Protein AF-A0A522YQS3-F1 (afdb_monomer_lite)

Structure (mmCIF, N/CA/C/O backbone):
data_AF-A0A522YQS3-F1
#
_entry.id   AF-A0A522YQS3-F1
#
loop_
_atom_site.group_PDB
_atom_site.id
_atom_site.type_symbol
_atom_site.label_atom_id
_atom_site.label_alt_id
_atom_site.label_comp_id
_atom_site.label_asym_id
_atom_site.label_entity_id
_atom_site.label_seq_id
_atom_site.pdbx_PDB_ins_code
_atom_site.Cartn_x
_atom_site.Cartn_y
_atom_site.Cartn_z
_atom_site.occupancy
_atom_site.B_iso_or_equiv
_atom_site.auth_seq_id
_atom_site.auth_comp_id
_atom_site.auth_asym_id
_atom_site.auth_atom_id
_atom_site.pdbx_PDB_model_num
ATOM 1 N N . MET A 1 1 ? -42.703 -67.220 65.732 1.00 39.28 1 MET A N 1
ATOM 2 C CA . MET A 1 1 ? -42.801 -65.924 66.437 1.00 39.28 1 MET A CA 1
ATOM 3 C C . MET A 1 1 ? -43.878 -65.082 65.761 1.00 39.28 1 MET A C 1
ATOM 5 O O . MET A 1 1 ? -43.764 -64.852 64.572 1.00 39.28 1 MET A O 1
ATOM 9 N N . ARG A 1 2 ? -44.918 -64.726 66.533 1.00 36.19 2 ARG A N 1
ATOM 10 C CA . ARG A 1 2 ? -45.997 -63.731 66.314 1.00 36.19 2 ARG A CA 1
ATOM 11 C C . ARG A 1 2 ? -46.714 -63.669 64.946 1.00 36.19 2 ARG A C 1
ATOM 13 O O . ARG A 1 2 ? -46.221 -63.102 63.984 1.00 36.19 2 ARG A O 1
ATOM 20 N N . ALA A 1 3 ? -47.958 -64.149 64.954 1.00 28.36 3 ALA A N 1
ATOM 21 C CA . ALA A 1 3 ? -49.085 -63.612 64.175 1.00 28.36 3 ALA A CA 1
ATOM 22 C C . ALA A 1 3 ? -49.674 -62.358 64.901 1.00 28.36 3 ALA A C 1
ATOM 24 O O . ALA A 1 3 ? -49.121 -62.019 65.955 1.00 28.36 3 ALA A O 1
ATOM 25 N N . PRO A 1 4 ? -50.820 -61.734 64.513 1.00 54.00 4 PRO A N 1
ATOM 26 C CA . PRO A 1 4 ? -51.639 -61.827 63.281 1.00 54.00 4 PRO A CA 1
ATOM 27 C C . PRO A 1 4 ? -52.253 -60.472 62.773 1.00 54.00 4 PRO A C 1
ATOM 29 O O . PRO A 1 4 ? -52.186 -59.463 63.461 1.00 54.00 4 PRO A O 1
ATOM 32 N N . ALA A 1 5 ? -52.974 -60.536 61.632 1.00 32.69 5 ALA A N 1
ATOM 33 C CA . ALA A 1 5 ? -54.235 -59.823 61.279 1.00 32.69 5 ALA A CA 1
ATOM 34 C C . ALA A 1 5 ? -54.241 -58.263 61.156 1.00 32.69 5 ALA A C 1
ATOM 36 O O . ALA A 1 5 ? -53.374 -57.591 61.680 1.00 32.69 5 ALA A O 1
ATOM 37 N N . PHE A 1 6 ? -55.136 -57.559 60.440 1.00 29.45 6 PHE A N 1
ATOM 38 C CA . PHE A 1 6 ? -56.572 -57.736 60.184 1.00 29.45 6 PHE A CA 1
ATOM 39 C C . PHE A 1 6 ? -57.027 -56.925 58.940 1.00 29.45 6 PHE A C 1
ATOM 41 O O . PHE A 1 6 ? -56.474 -55.876 58.619 1.00 29.45 6 PHE A O 1
ATOM 48 N N . LYS A 1 7 ? -58.087 -57.412 58.280 1.00 32.75 7 LYS A N 1
ATOM 49 C CA . LYS A 1 7 ? -58.914 -56.758 57.241 1.00 32.75 7 LYS A CA 1
ATOM 50 C C . LYS A 1 7 ? -59.502 -55.413 57.708 1.00 32.75 7 LYS A C 1
ATOM 52 O O . LYS A 1 7 ? -59.883 -55.334 58.868 1.00 32.75 7 LYS A O 1
ATOM 57 N N . CYS A 1 8 ? -59.817 -54.488 56.789 1.00 28.14 8 CYS A N 1
ATOM 58 C CA . CYS A 1 8 ? -61.199 -53.993 56.655 1.00 28.14 8 CYS A CA 1
ATOM 59 C C . CYS A 1 8 ? -61.466 -53.227 55.348 1.00 28.14 8 CYS A C 1
ATOM 61 O O . CYS A 1 8 ? -60.572 -52.772 54.648 1.00 28.14 8 CYS A O 1
ATOM 63 N N . GLN A 1 9 ? -62.750 -53.154 55.036 1.00 29.66 9 GLN A N 1
ATOM 64 C CA . GLN A 1 9 ? -63.406 -52.906 53.765 1.00 29.66 9 GLN A CA 1
ATOM 65 C C . GLN A 1 9 ? -64.277 -51.636 53.888 1.00 29.66 9 GLN A C 1
ATOM 67 O O . GLN A 1 9 ? -64.699 -51.301 54.990 1.00 29.66 9 GLN A O 1
ATOM 72 N N . LYS A 1 10 ? -64.687 -51.078 52.736 1.00 31.14 10 LYS A N 1
ATOM 73 C CA . LYS A 1 10 ? -65.946 -50.332 52.464 1.00 31.14 10 LYS A CA 1
ATOM 74 C C . LYS A 1 10 ? -66.033 -48.798 52.686 1.00 31.14 10 LYS A C 1
ATOM 76 O O . LYS A 1 10 ? -65.990 -48.299 53.798 1.00 31.14 10 LYS A O 1
ATOM 81 N N . ARG A 1 11 ? -66.479 -48.175 51.576 1.00 29.45 11 ARG A N 1
ATOM 82 C CA . ARG A 1 11 ? -67.611 -47.226 51.394 1.00 29.45 11 ARG A CA 1
ATOM 83 C C . ARG A 1 11 ? -67.401 -45.708 51.545 1.00 29.45 11 ARG A C 1
ATOM 85 O O . ARG A 1 11 ? -67.320 -45.175 52.637 1.00 29.45 11 ARG A O 1
ATOM 92 N N . SER A 1 12 ? -67.479 -45.054 50.377 1.00 34.44 12 SER A N 1
ATOM 93 C CA . SER A 1 12 ? -68.411 -43.974 49.982 1.00 34.44 12 SER A CA 1
ATOM 94 C C . SER A 1 12 ? -68.820 -42.910 51.009 1.00 34.44 12 SER A C 1
ATOM 96 O O . SER A 1 12 ? -69.522 -43.220 51.968 1.00 34.44 12 SER A O 1
ATOM 98 N N . GLY A 1 13 ? -68.591 -41.639 50.666 1.00 26.86 13 GLY A N 1
ATOM 99 C CA . GLY A 1 13 ? -69.297 -40.509 51.272 1.00 26.86 13 GLY A CA 1
ATOM 100 C C . GLY A 1 13 ? -68.738 -39.150 50.851 1.00 26.86 13 GLY A C 1
ATOM 101 O O . GLY A 1 13 ? -67.643 -38.783 51.246 1.00 26.86 13 GLY A O 1
ATOM 102 N N . PHE A 1 14 ? -69.514 -38.445 50.032 1.00 33.06 14 PHE A N 1
ATOM 103 C CA . PHE A 1 14 ? -69.456 -37.022 49.680 1.00 33.06 14 PHE A CA 1
ATOM 104 C C . PHE A 1 14 ? -68.866 -36.071 50.747 1.00 33.06 14 PHE A C 1
ATOM 106 O O . PHE A 1 14 ? -69.341 -36.057 51.878 1.00 33.06 14 PHE A O 1
ATOM 113 N N . ALA A 1 15 ? -67.978 -35.161 50.325 1.00 29.72 15 ALA A N 1
ATOM 114 C CA . ALA A 1 15 ? -67.936 -33.780 50.818 1.00 29.72 15 ALA A CA 1
ATOM 115 C C . ALA A 1 15 ? -67.245 -32.866 49.788 1.00 29.72 15 ALA A C 1
ATOM 117 O O . ALA A 1 15 ? -66.058 -32.974 49.491 1.00 29.72 15 ALA A O 1
ATOM 118 N N . THR A 1 16 ? -68.049 -31.986 49.208 1.00 36.31 16 THR A N 1
ATOM 119 C CA . THR A 1 16 ? -67.711 -30.857 48.340 1.00 36.31 16 THR A CA 1
ATOM 120 C C . THR A 1 16 ? -67.021 -29.727 49.107 1.00 36.31 16 THR A C 1
ATOM 122 O O . THR A 1 16 ? -67.477 -29.372 50.190 1.00 36.31 16 THR A O 1
ATOM 125 N N . GLY A 1 17 ? -66.050 -29.060 48.472 1.00 37.28 17 GLY A N 1
ATOM 126 C CA . GLY A 1 17 ? -65.736 -27.650 48.742 1.00 37.28 17 GLY A CA 1
ATOM 127 C C . GLY A 1 17 ? -64.278 -27.348 49.098 1.00 37.28 17 GLY A C 1
ATOM 128 O O . GLY A 1 17 ? -63.709 -27.968 49.981 1.00 37.28 17 GLY A O 1
ATOM 129 N N . ALA A 1 18 ? -63.726 -26.321 48.438 1.00 35.94 18 ALA A N 1
ATOM 130 C CA . ALA A 1 18 ? -62.474 -25.617 48.756 1.00 35.94 18 ALA A CA 1
ATOM 131 C C . ALA A 1 18 ? -61.134 -26.254 48.314 1.00 35.94 18 ALA A C 1
ATOM 133 O O . ALA A 1 18 ? -60.287 -26.570 49.138 1.00 35.94 18 ALA A O 1
ATOM 134 N N . ALA A 1 19 ? -60.871 -26.339 46.999 1.00 36.38 19 ALA A N 1
ATOM 135 C CA . ALA A 1 19 ? -59.495 -26.546 46.503 1.00 36.38 19 ALA A CA 1
ATOM 136 C C . ALA A 1 19 ? -59.208 -26.025 45.072 1.00 36.38 19 ALA A C 1
ATOM 138 O O . ALA A 1 19 ? -58.294 -26.515 44.413 1.00 36.38 19 ALA A O 1
ATOM 139 N N . SER A 1 20 ? -59.969 -25.059 44.539 1.00 41.09 20 SER A N 1
ATOM 140 C CA . SER A 1 20 ? -59.821 -24.625 43.129 1.00 41.09 20 SER A CA 1
ATOM 141 C C . SER A 1 20 ? -59.367 -23.174 42.915 1.00 41.09 20 SER A C 1
ATOM 143 O O . SER A 1 20 ? -59.093 -22.792 41.776 1.00 41.09 20 SER A O 1
ATOM 145 N N . SER A 1 21 ? -59.227 -22.361 43.969 1.00 42.53 21 SER A N 1
ATOM 146 C CA . SER A 1 21 ? -58.807 -20.953 43.850 1.00 42.53 21 SER A CA 1
ATOM 147 C C . SER A 1 21 ? -57.283 -20.757 43.870 1.00 42.53 21 SER A C 1
ATOM 149 O O . SER A 1 21 ? -56.768 -19.902 43.148 1.00 42.53 21 SER A O 1
ATOM 151 N N . GLY A 1 22 ? -56.537 -21.581 44.617 1.00 41.25 22 GLY A N 1
ATOM 152 C CA . GLY A 1 22 ? -55.076 -21.449 44.749 1.00 41.25 22 GLY A CA 1
ATOM 153 C C . GLY A 1 22 ? -54.288 -21.802 43.478 1.00 41.25 22 GLY A C 1
ATOM 154 O O . GLY A 1 22 ? -53.276 -21.176 43.169 1.00 41.25 22 GLY A O 1
ATOM 155 N N . THR A 1 23 ? -54.777 -22.754 42.681 1.00 51.34 23 THR A N 1
ATOM 156 C CA . THR A 1 23 ? -54.079 -23.256 41.483 1.00 51.34 23 THR A CA 1
ATOM 157 C C . THR A 1 23 ? -54.228 -22.353 40.256 1.00 51.34 23 THR A C 1
ATOM 159 O O . THR A 1 23 ? -53.314 -22.302 39.430 1.00 51.34 23 THR A O 1
ATOM 162 N N . ARG A 1 24 ? -55.321 -21.582 40.134 1.00 50.62 24 ARG A N 1
ATOM 163 C CA . ARG A 1 24 ? -55.466 -20.571 39.065 1.00 50.62 24 ARG A CA 1
ATOM 164 C C . ARG A 1 24 ? -54.638 -19.317 39.332 1.00 50.62 24 ARG A C 1
ATOM 166 O O . ARG A 1 24 ? -53.997 -18.827 38.407 1.00 50.62 24 ARG A O 1
ATOM 173 N N . ALA A 1 25 ? -54.599 -18.840 40.578 1.00 50.38 25 ALA A N 1
ATOM 174 C CA . ALA A 1 25 ? -53.791 -17.679 40.953 1.00 50.38 25 ALA A CA 1
ATOM 175 C C . ALA A 1 25 ? -52.285 -17.954 40.782 1.00 50.38 25 ALA A C 1
ATOM 177 O O . ALA A 1 25 ? -51.569 -17.128 40.217 1.00 50.38 25 ALA A O 1
ATOM 178 N N . ALA A 1 26 ? -51.821 -19.151 41.159 1.00 52.03 26 ALA A N 1
ATOM 179 C CA . ALA A 1 26 ? -50.429 -19.563 40.973 1.00 52.03 26 ALA A CA 1
ATOM 180 C C . ALA A 1 26 ? -50.031 -19.688 39.487 1.00 52.03 26 ALA A C 1
ATOM 182 O O . ALA A 1 26 ? -48.964 -19.213 39.097 1.00 52.03 26 ALA A O 1
ATOM 183 N N . ARG A 1 27 ? -50.903 -20.247 38.628 1.00 54.22 27 ARG A N 1
ATOM 184 C CA . ARG A 1 27 ? -50.654 -20.314 37.172 1.00 54.22 27 ARG A CA 1
ATOM 185 C C . ARG A 1 27 ? -50.670 -18.941 36.500 1.00 54.22 27 ARG A C 1
ATOM 187 O O . ARG A 1 27 ? -49.844 -18.693 35.626 1.00 54.22 27 ARG A O 1
ATOM 194 N N . ALA A 1 28 ? -51.563 -18.040 36.913 1.00 54.28 28 ALA A N 1
ATOM 195 C CA . ALA A 1 28 ? -51.598 -16.669 36.401 1.00 54.28 28 ALA A CA 1
ATOM 196 C C . ALA A 1 28 ? -50.348 -15.872 36.819 1.00 54.28 28 ALA A C 1
ATOM 198 O O . ALA A 1 28 ? -49.780 -15.148 36.003 1.00 54.28 28 ALA A O 1
ATOM 199 N N . ALA A 1 29 ? -49.862 -16.061 38.051 1.00 52.81 29 ALA A N 1
ATOM 200 C CA . ALA A 1 29 ? -48.632 -15.441 38.539 1.00 52.81 29 ALA A CA 1
ATOM 201 C C . ALA A 1 29 ? -47.376 -15.973 37.821 1.00 52.81 29 ALA A C 1
ATOM 203 O O . ALA A 1 29 ? -46.526 -15.176 37.429 1.00 52.81 29 ALA A O 1
ATOM 204 N N . GLN A 1 30 ? -47.281 -17.285 37.568 1.00 51.75 30 GLN A N 1
ATOM 205 C CA . GLN A 1 30 ? -46.187 -17.875 36.779 1.00 51.75 30 GLN A CA 1
ATOM 206 C C . GLN A 1 30 ? -46.218 -17.438 35.309 1.00 51.75 30 GLN A C 1
ATOM 208 O O . GLN A 1 30 ? -45.171 -17.123 34.749 1.00 51.75 30 GLN A O 1
ATOM 213 N N . SER A 1 31 ? -47.401 -17.339 34.695 1.00 54.12 31 SER A N 1
ATOM 214 C CA . SER A 1 31 ? -47.560 -16.808 33.334 1.00 54.12 31 SER A CA 1
ATOM 215 C C . SER A 1 31 ? -47.165 -15.326 33.250 1.00 54.12 31 SER A C 1
ATOM 217 O O . SER A 1 31 ? -46.435 -14.931 32.342 1.00 54.12 31 SER A O 1
ATOM 219 N N . ALA A 1 32 ? -47.559 -14.509 34.233 1.00 50.66 32 ALA A N 1
ATOM 220 C CA . ALA A 1 32 ? -47.204 -13.091 34.300 1.00 50.66 32 ALA A CA 1
ATOM 221 C C . ALA A 1 32 ? -45.726 -12.841 34.659 1.00 50.66 32 ALA A C 1
ATOM 223 O O . ALA A 1 32 ? -45.175 -11.804 34.283 1.00 50.66 32 ALA A O 1
ATOM 224 N N . ALA A 1 33 ? -45.082 -13.759 35.385 1.00 49.44 33 ALA A N 1
ATOM 225 C CA . ALA A 1 33 ? -43.646 -13.735 35.666 1.00 49.44 33 ALA A CA 1
ATOM 226 C C . ALA A 1 33 ? -42.828 -14.179 34.442 1.00 49.44 33 ALA A C 1
ATOM 228 O O . ALA A 1 33 ? -41.861 -13.509 34.087 1.00 49.44 33 ALA A O 1
ATOM 229 N N . GLY A 1 34 ? -43.271 -15.231 33.744 1.00 52.16 34 GLY A N 1
ATOM 230 C CA . GLY A 1 34 ? -42.696 -15.689 32.477 1.00 52.16 34 GLY A CA 1
ATOM 231 C C . GLY A 1 34 ? -42.761 -14.616 31.391 1.00 52.16 34 GLY A C 1
ATOM 232 O O . GLY A 1 34 ? -41.732 -14.301 30.806 1.00 52.16 34 GLY A O 1
ATOM 233 N N . ASN A 1 35 ? -43.920 -13.965 31.215 1.00 54.84 35 ASN A N 1
ATOM 234 C CA . ASN A 1 35 ? -44.087 -12.839 30.283 1.00 54.84 35 ASN A CA 1
ATOM 235 C C . ASN A 1 35 ? -43.281 -11.590 30.670 1.00 54.84 35 ASN A C 1
ATOM 237 O O . ASN A 1 35 ? -42.904 -10.809 29.798 1.00 54.84 35 ASN A O 1
ATOM 241 N N . ARG A 1 36 ? -43.012 -11.376 31.966 1.00 48.38 36 ARG A N 1
ATOM 242 C CA . ARG A 1 36 ? -42.128 -10.293 32.424 1.00 48.38 36 ARG A CA 1
ATOM 243 C C . ARG A 1 36 ? -40.663 -10.600 32.143 1.00 48.38 36 ARG A C 1
ATOM 245 O O . ARG A 1 36 ? -39.954 -9.700 31.714 1.00 48.38 36 ARG A O 1
ATOM 252 N N . LEU A 1 37 ? -40.225 -11.842 32.334 1.00 51.94 37 LEU A N 1
ATOM 253 C CA . LEU A 1 37 ? -38.870 -12.291 32.003 1.00 51.94 37 LEU A CA 1
ATOM 254 C C . LEU A 1 37 ? -38.616 -12.274 30.491 1.00 51.94 37 LEU A C 1
ATOM 256 O O . LEU A 1 37 ? -37.580 -11.772 30.068 1.00 51.94 37 LEU A O 1
ATOM 260 N N . THR A 1 38 ? -39.567 -12.718 29.663 1.00 59.34 38 THR A N 1
ATOM 261 C CA . THR A 1 38 ? -39.440 -12.613 28.200 1.00 59.34 38 THR A CA 1
ATOM 262 C C . THR A 1 38 ? -39.524 -11.178 27.708 1.00 59.34 38 THR A C 1
ATOM 264 O O . THR A 1 38 ? -38.722 -10.829 26.855 1.00 59.34 38 THR A O 1
ATOM 267 N N . ARG A 1 39 ? -40.394 -10.311 28.254 1.00 53.09 39 ARG A N 1
ATOM 268 C CA . ARG A 1 39 ? -40.380 -8.874 27.906 1.00 53.09 39 ARG A CA 1
ATOM 269 C C . ARG A 1 39 ? -39.089 -8.179 28.314 1.00 53.09 39 ARG A C 1
ATOM 271 O O . ARG A 1 39 ? -38.636 -7.328 27.566 1.00 53.09 39 ARG A O 1
ATOM 278 N N . ARG A 1 40 ? -38.511 -8.532 29.465 1.00 52.75 40 ARG A N 1
ATOM 279 C CA . ARG A 1 40 ? -37.251 -7.953 29.950 1.00 52.75 40 ARG A CA 1
ATOM 280 C C . ARG A 1 40 ? -36.053 -8.454 29.145 1.00 52.75 40 ARG A C 1
ATOM 282 O O . ARG A 1 40 ? -35.158 -7.684 28.839 1.00 52.75 40 ARG A O 1
ATOM 289 N N . ASN A 1 41 ? -36.072 -9.718 28.730 1.00 54.09 41 ASN A N 1
ATOM 290 C CA . ASN A 1 41 ? -35.089 -10.238 27.786 1.00 54.09 41 ASN A CA 1
ATOM 291 C C . ASN A 1 41 ? -35.263 -9.617 26.401 1.00 54.09 41 ASN A C 1
ATOM 293 O O . ASN A 1 41 ? -34.258 -9.270 25.806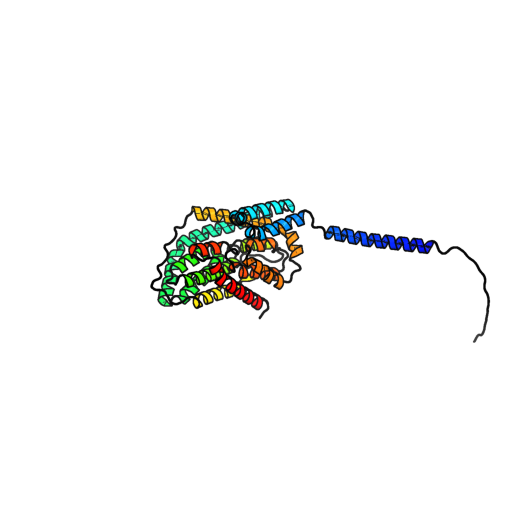 1.00 54.09 41 ASN A O 1
ATOM 297 N N . LEU A 1 42 ? -36.494 -9.409 25.914 1.00 51.62 42 LEU A N 1
ATOM 298 C CA . LEU A 1 42 ? -36.747 -8.713 24.649 1.00 51.62 42 LEU A CA 1
ATOM 299 C C . LEU A 1 42 ? -36.343 -7.240 24.714 1.00 51.62 42 LEU A C 1
ATOM 301 O O . LEU A 1 42 ? -35.804 -6.740 23.740 1.00 51.62 42 LEU A O 1
ATOM 305 N N . SER A 1 43 ? -36.598 -6.546 25.828 1.00 49.66 43 SER A N 1
ATOM 306 C CA . SER A 1 43 ? -36.193 -5.149 26.005 1.00 49.66 43 SER A CA 1
ATOM 307 C C . SER A 1 43 ? -34.680 -5.029 26.105 1.00 49.66 43 SER A C 1
ATOM 309 O O . SER A 1 43 ? -34.122 -4.176 25.438 1.00 49.66 43 SER A O 1
ATOM 311 N N . ASN A 1 44 ? -34.010 -5.932 26.828 1.00 50.28 44 ASN A N 1
ATOM 312 C CA . ASN A 1 44 ? -32.549 -5.991 26.860 1.00 50.28 44 ASN A CA 1
ATOM 313 C C . ASN A 1 44 ? -31.976 -6.342 25.477 1.00 50.28 44 ASN A C 1
ATOM 315 O O . ASN A 1 44 ? -30.955 -5.789 25.088 1.00 50.28 44 ASN A O 1
ATOM 319 N N . TRP A 1 45 ? -32.643 -7.219 24.715 1.00 48.31 45 TRP A N 1
ATOM 320 C CA . TRP A 1 45 ? -32.257 -7.537 23.338 1.00 48.31 45 TRP A CA 1
ATOM 321 C C . TRP A 1 45 ? -32.452 -6.333 22.411 1.00 48.31 45 TRP A C 1
ATOM 323 O O . TRP A 1 45 ? -31.560 -6.027 21.635 1.00 48.31 45 TRP A O 1
ATOM 333 N N . LEU A 1 46 ? -33.572 -5.613 22.523 1.00 42.75 46 LEU A N 1
ATOM 334 C CA . LEU A 1 46 ? -33.874 -4.400 21.756 1.00 42.75 46 LEU A CA 1
ATOM 335 C C . LEU A 1 46 ? -32.940 -3.237 22.122 1.00 42.75 46 LEU A C 1
ATOM 337 O O . LEU A 1 46 ? -32.478 -2.544 21.225 1.00 42.75 46 LEU A O 1
ATOM 341 N N . GLU A 1 47 ? -32.596 -3.062 23.399 1.00 47.44 47 GLU A N 1
ATOM 342 C CA . GLU A 1 47 ? -31.596 -2.090 23.865 1.00 47.44 47 GLU A CA 1
ATOM 343 C C . GLU A 1 47 ? -30.174 -2.467 23.424 1.00 47.44 47 GLU A C 1
ATOM 345 O O . GLU A 1 47 ? -29.370 -1.582 23.154 1.00 47.44 47 GLU A O 1
ATOM 350 N N . SER A 1 48 ? -29.867 -3.763 23.282 1.00 52.12 48 SER A N 1
ATOM 351 C CA . SER A 1 48 ? -28.591 -4.231 22.719 1.00 52.12 48 SER A CA 1
ATOM 352 C C . SER A 1 48 ? -28.545 -4.253 21.184 1.00 52.12 48 SER A C 1
ATOM 354 O O . SER A 1 48 ? -27.459 -4.293 20.610 1.00 52.12 48 SER A O 1
ATOM 356 N N . ALA A 1 49 ? -29.704 -4.252 20.516 1.00 45.44 49 ALA A N 1
ATOM 357 C CA . ALA A 1 49 ? -29.832 -4.372 19.062 1.00 45.44 49 ALA A CA 1
ATOM 358 C C . ALA A 1 49 ? -30.105 -3.034 18.363 1.00 45.44 49 ALA A C 1
ATOM 360 O O . ALA A 1 49 ? -29.868 -2.927 17.160 1.00 45.44 49 ALA A O 1
ATOM 361 N N . MET A 1 50 ? -30.591 -2.012 19.075 1.00 45.84 50 MET A N 1
ATOM 362 C CA . MET A 1 50 ? -30.649 -0.664 18.522 1.00 45.84 50 MET A CA 1
ATOM 363 C C . MET A 1 50 ? -29.243 -0.059 18.559 1.00 45.84 50 MET A C 1
ATOM 365 O O . MET A 1 50 ? -28.697 0.107 19.651 1.00 45.84 50 MET A O 1
ATOM 369 N N . PRO A 1 51 ? -28.640 0.276 17.401 1.00 60.22 51 PRO A N 1
ATOM 370 C CA . PRO A 1 51 ? -27.392 1.016 17.408 1.00 60.22 51 PRO A CA 1
ATOM 371 C C . PRO A 1 51 ? -27.634 2.306 18.187 1.00 60.22 51 PRO A C 1
ATOM 373 O O . PRO A 1 51 ? -28.595 3.035 17.924 1.00 60.22 51 PRO A O 1
ATOM 376 N N . SER A 1 52 ? -26.772 2.575 19.166 1.00 73.19 52 SER A N 1
ATOM 377 C CA . SER A 1 52 ? -26.748 3.888 19.800 1.00 73.19 52 SER A CA 1
ATOM 378 C C . SER A 1 52 ? -26.625 4.955 18.703 1.00 73.19 52 SER A C 1
ATOM 380 O O . SER A 1 52 ? -26.064 4.693 17.636 1.00 73.19 52 SER A O 1
ATOM 382 N N . PHE A 1 53 ? -27.145 6.164 18.926 1.00 76.00 53 PHE A N 1
ATOM 383 C CA . PHE A 1 53 ? -27.001 7.257 17.953 1.00 76.00 53 PHE A CA 1
ATOM 384 C C . PHE A 1 53 ? -25.534 7.432 17.501 1.00 76.00 53 PHE A C 1
ATOM 386 O O . PHE A 1 53 ? -25.265 7.653 16.321 1.00 76.00 53 PHE A O 1
ATOM 393 N N . SER A 1 54 ? -24.590 7.215 18.423 1.00 82.31 54 SER A N 1
ATOM 394 C CA . SER A 1 54 ? -23.154 7.137 18.154 1.00 82.31 54 SER A CA 1
ATOM 395 C C . SER A 1 54 ? -22.773 6.011 17.188 1.00 82.31 54 SER A C 1
ATOM 397 O O . SER A 1 54 ? -22.049 6.269 16.235 1.00 82.31 54 SER A O 1
ATOM 399 N N . ASP A 1 55 ? -23.276 4.786 17.359 1.00 86.25 55 ASP A N 1
ATOM 400 C CA . ASP A 1 55 ? -22.934 3.658 16.478 1.00 86.25 55 ASP A CA 1
ATOM 401 C C . ASP A 1 55 ? -23.412 3.893 15.037 1.00 86.25 55 ASP A C 1
ATOM 403 O O . ASP A 1 55 ? -22.687 3.602 14.086 1.00 86.25 55 ASP A O 1
ATOM 407 N N . ALA A 1 56 ? -24.608 4.467 14.863 1.00 89.44 56 ALA A N 1
ATOM 408 C CA . ALA A 1 56 ? -25.127 4.813 13.541 1.00 89.44 56 ALA A CA 1
ATOM 409 C C . ALA A 1 56 ? -24.286 5.914 12.871 1.00 89.44 56 ALA A C 1
ATOM 411 O O . ALA A 1 56 ? -23.933 5.793 11.697 1.00 89.44 56 ALA A O 1
ATOM 412 N N . ALA A 1 57 ? -23.911 6.956 13.621 1.00 91.50 57 ALA A N 1
ATOM 413 C CA . ALA A 1 57 ? -23.045 8.023 13.125 1.00 91.50 57 ALA A CA 1
ATOM 414 C C . ALA A 1 57 ? -21.654 7.497 12.726 1.00 91.50 57 ALA A C 1
ATOM 416 O O . ALA A 1 57 ? -21.154 7.822 11.651 1.00 91.50 57 ALA A O 1
ATOM 417 N N . LEU A 1 58 ? -21.053 6.632 13.548 1.00 92.88 58 LEU A N 1
ATOM 418 C CA . LEU A 1 58 ? -19.760 6.006 13.264 1.00 92.88 58 LEU A CA 1
ATOM 419 C C . LEU A 1 58 ? -19.827 5.086 12.038 1.00 92.88 58 LEU A C 1
ATOM 421 O O . LEU A 1 58 ? -18.946 5.142 11.180 1.00 92.88 58 LEU A O 1
ATOM 425 N N . ALA A 1 59 ? -20.894 4.295 11.898 1.00 92.31 59 ALA A N 1
ATOM 426 C CA . ALA A 1 59 ? -21.105 3.461 10.718 1.00 92.31 59 ALA A CA 1
ATOM 427 C C . ALA A 1 59 ? -21.246 4.303 9.441 1.00 92.31 59 ALA A C 1
ATOM 429 O O . ALA A 1 59 ? -20.692 3.942 8.402 1.00 92.31 59 ALA A O 1
ATOM 430 N N . MET A 1 60 ? -21.915 5.458 9.519 1.00 93.81 60 MET A N 1
ATOM 431 C CA . MET A 1 60 ? -21.969 6.410 8.409 1.00 93.81 60 MET A CA 1
ATOM 432 C C . MET A 1 60 ? -20.582 6.958 8.062 1.00 93.81 60 MET A C 1
ATOM 434 O O . MET A 1 60 ? -20.250 7.029 6.882 1.00 93.81 60 MET A O 1
ATOM 438 N N . CYS A 1 61 ? -19.749 7.301 9.048 1.00 94.19 61 CYS A N 1
ATOM 439 C CA . CYS A 1 61 ? -18.376 7.744 8.787 1.00 94.19 61 CYS A CA 1
ATOM 440 C C . CYS A 1 61 ? -17.541 6.663 8.095 1.00 94.19 61 CYS A C 1
ATOM 442 O O . CYS A 1 61 ? -16.869 6.953 7.106 1.00 94.19 61 CYS A O 1
ATOM 444 N N . ALA A 1 62 ? -17.612 5.422 8.585 1.00 92.81 62 ALA A N 1
ATOM 445 C CA . ALA A 1 62 ? -16.917 4.282 7.992 1.00 92.81 62 ALA A CA 1
ATOM 446 C C . ALA A 1 62 ? -17.390 4.012 6.553 1.00 92.81 62 ALA A C 1
ATOM 448 O O . ALA A 1 62 ? -16.579 3.755 5.665 1.00 92.81 62 ALA A O 1
ATOM 449 N N . PHE A 1 63 ? -18.693 4.132 6.296 1.00 93.44 63 PHE A N 1
ATOM 450 C CA . PHE A 1 63 ? -19.240 4.022 4.948 1.00 93.44 63 PHE A CA 1
ATOM 451 C C . PHE A 1 63 ? -18.723 5.139 4.035 1.00 93.44 63 PHE A C 1
ATOM 453 O O . PHE A 1 63 ? -18.234 4.861 2.944 1.00 93.44 63 PHE A O 1
ATOM 460 N N . TRP A 1 64 ? -18.790 6.399 4.471 1.00 94.00 64 TRP A N 1
ATOM 461 C CA . TRP A 1 64 ? -18.436 7.544 3.631 1.00 94.00 64 TRP A CA 1
ATOM 462 C C . TRP A 1 64 ? -16.942 7.660 3.340 1.00 94.00 64 TRP A C 1
ATOM 464 O O . TRP A 1 64 ? -16.596 8.102 2.248 1.00 94.00 64 TRP A O 1
ATOM 474 N N . ILE A 1 65 ? -16.054 7.243 4.248 1.00 93.38 65 ILE A N 1
ATOM 475 C CA . ILE A 1 65 ? -14.612 7.265 3.957 1.00 93.38 65 ILE A CA 1
ATOM 476 C C . ILE A 1 65 ? -14.226 6.233 2.884 1.00 93.38 65 ILE A C 1
ATOM 478 O O . ILE A 1 65 ? -13.343 6.498 2.075 1.00 93.38 65 ILE A O 1
ATOM 482 N N . VAL A 1 66 ? -14.914 5.086 2.841 1.00 90.75 66 VAL A N 1
ATOM 483 C CA . VAL A 1 66 ? -14.671 4.000 1.874 1.00 90.75 66 VAL A CA 1
ATOM 484 C C . VAL A 1 66 ? -15.403 4.258 0.556 1.00 90.75 66 VAL A C 1
ATOM 486 O O . VAL A 1 66 ? -14.805 4.191 -0.515 1.00 90.75 66 VAL A O 1
ATOM 489 N N . ALA A 1 67 ? -16.706 4.533 0.621 1.00 89.38 67 ALA A N 1
ATOM 490 C CA . ALA A 1 67 ? -17.568 4.651 -0.550 1.00 89.38 67 ALA A CA 1
ATOM 491 C C . ALA A 1 67 ? -17.574 6.062 -1.146 1.00 89.38 67 ALA A C 1
ATOM 493 O O . ALA A 1 67 ? -17.708 6.206 -2.356 1.00 89.38 67 ALA A O 1
ATOM 494 N N . GLY A 1 68 ? -17.409 7.109 -0.333 1.00 87.75 68 GLY A N 1
ATOM 495 C CA . GLY A 1 68 ? -17.481 8.504 -0.780 1.00 87.75 68 GLY A CA 1
ATOM 496 C C . GLY A 1 68 ? -16.580 8.820 -1.979 1.00 87.75 68 GLY A C 1
ATOM 497 O O . GLY A 1 68 ? -17.099 9.322 -2.978 1.00 87.75 68 GLY A O 1
ATOM 498 N N . PRO A 1 69 ? -15.277 8.475 -1.942 1.00 86.56 69 PRO A N 1
ATOM 499 C CA . PRO A 1 69 ? -14.369 8.699 -3.069 1.00 86.56 69 PRO A CA 1
ATOM 500 C C . PRO A 1 69 ? -14.771 7.938 -4.342 1.00 86.56 69 PRO A C 1
ATOM 502 O O . PRO A 1 69 ? -14.461 8.377 -5.441 1.00 86.56 69 PRO A O 1
ATOM 505 N N . LEU A 1 70 ? -15.487 6.816 -4.209 1.00 85.44 70 LEU A N 1
ATOM 506 C CA . LEU A 1 70 ? -15.953 6.003 -5.339 1.00 85.44 70 LEU A CA 1
ATOM 507 C C . LEU A 1 70 ? -17.249 6.535 -5.963 1.00 85.44 70 LEU A C 1
ATOM 509 O O . LEU A 1 70 ? -17.550 6.224 -7.115 1.00 85.44 70 LEU A O 1
ATOM 513 N N . LEU A 1 71 ? -18.035 7.298 -5.201 1.00 89.62 71 LEU A N 1
ATOM 514 C CA . LEU A 1 71 ? -19.354 7.778 -5.611 1.00 89.62 71 LEU A CA 1
ATOM 515 C C . LEU A 1 71 ? -19.308 9.156 -6.283 1.00 89.62 71 LEU A C 1
ATOM 517 O O . LEU A 1 71 ? -20.113 9.414 -7.178 1.00 89.62 71 LEU A O 1
ATOM 521 N N . ASP A 1 72 ? -18.392 10.041 -5.877 1.00 89.44 72 ASP A N 1
ATOM 522 C CA . ASP A 1 72 ? -18.298 11.405 -6.413 1.00 89.44 72 ASP A CA 1
ATOM 523 C C . ASP A 1 72 ? -16.840 11.848 -6.612 1.00 89.44 72 ASP A C 1
ATOM 525 O O . ASP A 1 72 ? -16.049 11.913 -5.670 1.00 89.44 72 ASP A O 1
ATOM 529 N N . LYS A 1 73 ? -16.516 12.271 -7.840 1.00 82.38 73 LYS A N 1
ATOM 530 C CA . LYS A 1 73 ? -15.206 12.835 -8.202 1.00 82.38 73 LYS A CA 1
ATOM 531 C C . LYS A 1 73 ? -14.819 14.050 -7.361 1.00 82.38 73 LYS A C 1
ATOM 533 O O . LYS A 1 73 ? -13.644 14.271 -7.099 1.00 82.38 73 LYS A O 1
ATOM 538 N N . ARG A 1 74 ? -15.785 14.857 -6.915 1.00 86.62 74 ARG A N 1
ATOM 539 C CA . ARG A 1 74 ? -15.501 16.023 -6.058 1.00 86.62 74 ARG A CA 1
ATOM 540 C C . ARG A 1 74 ? -15.002 15.604 -4.682 1.00 86.62 74 ARG A C 1
ATOM 542 O O . ARG A 1 74 ? -14.219 16.333 -4.073 1.00 86.62 74 ARG A O 1
ATOM 549 N N . ILE A 1 75 ? -15.500 14.468 -4.194 1.00 86.25 75 ILE A N 1
ATOM 550 C CA . ILE A 1 75 ? -15.060 13.863 -2.942 1.00 86.25 75 ILE A CA 1
ATOM 551 C C . ILE A 1 75 ? -13.675 13.252 -3.155 1.00 86.25 75 ILE A C 1
ATOM 553 O O . ILE A 1 75 ? -12.789 13.526 -2.354 1.00 86.25 75 ILE A O 1
ATOM 557 N N . GLU A 1 76 ? -13.470 12.529 -4.262 1.00 83.25 76 GLU A N 1
ATOM 558 C CA . GLU A 1 76 ? -12.176 11.959 -4.676 1.00 83.25 76 GLU A CA 1
ATOM 559 C C . GLU A 1 76 ? -11.050 13.015 -4.749 1.00 83.25 76 GLU A C 1
ATOM 561 O O . GLU A 1 76 ? -9.955 12.819 -4.228 1.00 83.25 76 GLU A O 1
ATOM 566 N N . GLU A 1 77 ? -11.318 14.188 -5.327 1.00 83.31 77 GLU A N 1
ATOM 567 C CA . GLU A 1 77 ? -10.318 15.260 -5.455 1.00 83.31 77 GLU A CA 1
ATOM 568 C C . GLU A 1 77 ? -9.938 15.923 -4.117 1.00 83.31 77 GLU A C 1
ATOM 570 O O . GLU A 1 77 ? -8.900 16.592 -4.031 1.00 83.31 77 GLU A O 1
ATOM 575 N N . LYS A 1 78 ? -10.783 15.761 -3.088 1.00 88.69 78 LYS A N 1
ATOM 576 C CA . LYS A 1 78 ? -10.672 16.399 -1.764 1.00 88.69 78 LYS A CA 1
ATOM 577 C C . LYS A 1 78 ? -10.683 15.382 -0.619 1.00 88.69 78 LYS A C 1
ATOM 579 O O . LYS A 1 78 ? -11.114 15.708 0.492 1.00 88.69 78 LYS A O 1
ATOM 584 N N . VAL A 1 79 ? -10.211 14.164 -0.877 1.00 87.69 79 VAL A N 1
ATOM 585 C CA . VAL A 1 79 ? -10.204 13.053 0.088 1.00 87.69 79 VAL A CA 1
ATOM 586 C C . VAL A 1 79 ? -9.492 13.417 1.390 1.00 87.69 79 VAL A C 1
ATOM 588 O O . VAL A 1 79 ? -9.880 12.946 2.455 1.00 87.69 79 VAL A O 1
ATOM 591 N N . GLU A 1 80 ? -8.500 14.304 1.346 1.00 92.12 80 GLU A N 1
ATOM 592 C CA . GLU A 1 80 ? -7.764 14.736 2.535 1.00 92.12 80 GLU A CA 1
ATOM 593 C C . GLU A 1 80 ? -8.664 15.511 3.499 1.00 92.12 80 GLU A C 1
ATOM 595 O O . GLU A 1 80 ? -8.677 15.270 4.705 1.00 92.12 80 GLU A O 1
ATOM 600 N N . TRP A 1 81 ? -9.480 16.414 2.959 1.00 92.94 81 TRP A N 1
ATOM 601 C CA . TRP A 1 81 ? -10.447 17.167 3.749 1.00 92.94 81 TRP A CA 1
ATOM 602 C C . TRP A 1 81 ? -11.617 16.299 4.193 1.00 92.94 81 TRP A C 1
ATOM 604 O O . TRP A 1 81 ? -12.131 16.503 5.294 1.00 92.94 81 TRP A O 1
ATOM 614 N N . LEU A 1 82 ? -12.020 15.323 3.375 1.00 93.69 82 LEU A N 1
ATOM 615 C CA . LEU A 1 82 ? -13.010 14.324 3.767 1.00 93.69 82 LEU A CA 1
ATOM 616 C C . LEU A 1 82 ? -12.527 13.535 4.987 1.00 93.69 82 LEU A C 1
ATOM 618 O O . LEU A 1 82 ? -13.263 13.444 5.967 1.00 93.69 82 LEU A O 1
ATOM 622 N N . SER A 1 83 ? -11.305 12.994 4.953 1.00 93.69 83 SER A N 1
ATOM 623 C CA . SER A 1 83 ? -10.790 12.166 6.045 1.00 93.69 83 SER A CA 1
ATOM 624 C C . SER A 1 83 ? -10.650 12.964 7.339 1.00 93.69 83 SER A C 1
ATOM 626 O O . SER A 1 83 ? -11.055 12.478 8.395 1.00 93.69 83 SER A O 1
ATOM 628 N N . LEU A 1 84 ? -10.176 14.214 7.269 1.00 96.25 84 LEU A N 1
ATOM 629 C CA . LEU A 1 84 ? -10.108 15.094 8.438 1.00 96.25 84 LEU A CA 1
ATOM 630 C C . LEU A 1 84 ? -11.500 15.435 8.986 1.00 96.25 84 LEU A C 1
ATOM 632 O O . LEU A 1 84 ? -11.713 15.370 10.197 1.00 96.25 84 LEU A O 1
ATOM 636 N N . SER A 1 85 ? -12.451 15.765 8.109 1.00 96.31 85 SER A N 1
ATOM 637 C CA . SER A 1 85 ? -13.813 16.136 8.515 1.00 96.31 85 SER A CA 1
ATOM 638 C C . SER A 1 85 ? -14.553 14.958 9.145 1.00 96.31 85 SER A C 1
ATOM 640 O O . SER A 1 85 ? -15.156 15.109 10.206 1.00 96.31 85 SER A O 1
ATOM 642 N N . LEU A 1 86 ? -14.473 13.774 8.529 1.00 95.94 86 LEU A N 1
ATOM 643 C CA . LEU A 1 86 ? -15.062 12.550 9.069 1.00 95.94 86 LEU A CA 1
ATOM 644 C C . LEU A 1 86 ? -14.390 12.138 10.378 1.00 95.94 86 LEU A C 1
ATOM 646 O O . LEU A 1 86 ? -15.094 11.734 11.296 1.00 95.94 86 LEU A O 1
ATOM 650 N N . GLY A 1 87 ? -13.068 12.283 10.500 1.00 95.38 87 GLY A N 1
ATOM 651 C CA . GLY A 1 87 ? -12.350 12.008 11.745 1.00 95.38 87 GLY A CA 1
ATOM 652 C C . GLY A 1 87 ? -12.787 12.919 12.894 1.00 95.38 87 GLY A C 1
ATOM 653 O O . GLY A 1 87 ? -13.152 12.432 13.963 1.00 95.38 87 GLY A O 1
ATOM 654 N N . ALA A 1 88 ? -12.833 14.235 12.668 1.00 95.88 88 ALA A N 1
ATOM 655 C CA . ALA A 1 88 ? -13.286 15.198 13.675 1.00 95.88 88 ALA A CA 1
ATOM 656 C C . ALA A 1 88 ? -14.762 14.993 14.062 1.00 95.88 88 ALA A C 1
ATOM 658 O O . ALA A 1 88 ? -15.125 15.066 15.241 1.00 95.88 88 ALA A O 1
ATOM 659 N N . PHE A 1 89 ? -15.618 14.704 13.079 1.00 96.19 89 PHE A N 1
ATOM 660 C CA . PHE A 1 89 ? -17.024 14.398 13.325 1.00 96.19 89 PHE A CA 1
ATOM 661 C C . PHE A 1 89 ? -17.188 13.090 14.108 1.00 96.19 89 PHE A C 1
ATOM 663 O O . PHE A 1 89 ? -17.931 13.065 15.086 1.00 96.19 89 PHE A O 1
ATOM 670 N N . ALA A 1 90 ? -16.456 12.033 13.742 1.00 94.44 90 ALA A N 1
ATOM 671 C CA . ALA A 1 90 ? -16.500 10.747 14.429 1.00 94.44 90 ALA A CA 1
ATOM 672 C C . ALA A 1 90 ? -16.095 10.880 15.903 1.00 94.44 90 ALA A C 1
ATOM 674 O O . ALA A 1 90 ? -16.848 10.424 16.755 1.00 94.44 90 ALA A O 1
ATOM 675 N N . LEU A 1 91 ? -14.995 11.585 16.210 1.00 94.06 91 LEU A N 1
ATOM 676 C CA . LEU A 1 91 ? -14.567 11.856 17.594 1.00 94.06 91 LEU A CA 1
ATOM 677 C C . LEU A 1 91 ? -15.612 12.628 18.404 1.00 94.06 91 LEU A C 1
ATOM 679 O O . LEU A 1 91 ? -15.788 12.401 19.601 1.00 94.06 91 LEU A O 1
ATOM 683 N N . THR A 1 92 ? -16.310 13.557 17.751 1.00 93.38 92 THR A N 1
ATOM 684 C CA . THR A 1 92 ? -17.379 14.334 18.386 1.00 93.38 92 THR A CA 1
ATOM 685 C C . THR A 1 92 ? -18.606 13.462 18.652 1.00 93.38 92 THR A C 1
ATOM 687 O O . THR A 1 92 ? -19.191 13.554 19.726 1.00 93.38 92 THR A O 1
ATOM 690 N N . ALA A 1 93 ? -18.963 12.581 17.715 1.00 91.62 93 ALA A N 1
ATOM 691 C CA . ALA A 1 93 ? -20.091 11.662 17.844 1.00 91.62 93 ALA A CA 1
ATOM 692 C C . ALA A 1 93 ? -19.847 10.543 18.874 1.00 91.62 93 ALA A C 1
ATOM 694 O O . ALA A 1 93 ? -20.780 10.141 19.565 1.00 91.62 93 ALA A O 1
ATOM 695 N N . SER A 1 94 ? -18.610 10.050 18.994 1.00 89.06 94 SER A N 1
ATOM 696 C CA . SER A 1 94 ? -18.200 9.047 19.990 1.00 89.06 94 SER A CA 1
ATOM 697 C C . SER A 1 94 ? -17.823 9.646 21.347 1.00 89.06 94 SER A C 1
ATOM 699 O O . SER A 1 94 ? -17.605 8.899 22.299 1.00 89.06 94 SER A O 1
ATOM 701 N N . TRP A 1 95 ? -17.708 10.975 21.437 1.00 86.69 95 TRP A N 1
ATOM 702 C CA . TRP A 1 95 ? -17.187 11.692 22.604 1.00 86.69 95 TRP A CA 1
ATOM 703 C C . TRP A 1 95 ? -15.801 11.200 23.061 1.00 86.69 95 TRP A C 1
ATOM 705 O O . TRP A 1 95 ? -15.485 11.192 24.249 1.00 86.69 95 TRP A O 1
ATOM 715 N N . SER A 1 96 ? -14.955 10.792 22.107 1.00 86.62 96 SER A N 1
ATOM 716 C CA . SER A 1 96 ? -13.635 10.193 22.366 1.00 86.62 96 SER A CA 1
ATOM 717 C C . SER A 1 96 ? -12.467 11.164 22.163 1.00 86.62 96 SER A C 1
ATOM 719 O O . SER A 1 96 ? -11.330 10.751 21.934 1.00 86.62 96 SER A O 1
ATOM 721 N N . TRP A 1 97 ? -12.724 12.471 22.258 1.00 90.06 97 TRP A N 1
ATOM 722 C CA . TRP A 1 97 ? -11.675 13.488 22.227 1.00 90.06 97 TRP A CA 1
ATOM 723 C C . TRP A 1 97 ? -10.674 13.264 23.365 1.00 90.06 97 TRP A C 1
ATOM 725 O O . TRP A 1 97 ? -11.021 13.328 24.543 1.00 90.06 97 TRP A O 1
ATOM 735 N N . SER A 1 98 ? -9.410 13.035 23.012 1.00 91.31 98 SER A N 1
ATOM 736 C CA . SER A 1 98 ? -8.321 12.951 23.980 1.00 91.31 98 SER A CA 1
ATOM 737 C C . SER A 1 98 ? -7.053 13.601 23.442 1.00 91.31 98 SER A C 1
ATOM 739 O O . SER A 1 98 ? -6.771 13.567 22.243 1.00 91.31 98 SER A O 1
ATOM 741 N N . GLU A 1 99 ? -6.262 14.172 24.350 1.00 91.75 99 GLU A N 1
ATOM 742 C CA . GLU A 1 99 ? -4.967 14.770 24.018 1.00 91.75 99 GLU A CA 1
ATOM 743 C C . GLU A 1 99 ? -4.053 13.757 23.315 1.00 91.75 99 GLU A C 1
ATOM 745 O O . GLU A 1 99 ? -3.414 14.076 22.315 1.00 91.75 99 GLU A O 1
ATOM 750 N N . ARG A 1 100 ? -4.066 12.503 23.783 1.00 90.69 100 ARG A N 1
ATOM 751 C CA . ARG A 1 100 ? -3.280 11.409 23.202 1.00 90.69 100 ARG A CA 1
ATOM 752 C C . ARG A 1 100 ? -3.616 11.178 21.730 1.00 90.69 100 ARG A C 1
ATOM 754 O O . ARG A 1 100 ? -2.703 11.054 20.926 1.00 90.69 100 ARG A O 1
ATOM 761 N N . VAL A 1 101 ? -4.901 11.158 21.378 1.00 90.94 101 VAL A N 1
ATOM 762 C CA . VAL A 1 101 ? -5.362 10.907 20.002 1.00 90.94 101 VAL A CA 1
ATOM 763 C C . VAL A 1 101 ? -4.969 12.049 19.067 1.00 90.94 101 VAL A C 1
ATOM 765 O O . VAL A 1 101 ? -4.506 11.804 17.955 1.00 90.94 101 VAL A O 1
ATOM 768 N N . ILE A 1 102 ? -5.076 13.298 19.532 1.00 94.25 102 ILE A N 1
ATOM 769 C CA . ILE A 1 102 ? -4.654 14.472 18.755 1.00 94.25 102 ILE A CA 1
ATOM 770 C C . ILE A 1 102 ? -3.136 14.456 18.539 1.00 94.25 102 ILE A C 1
ATOM 772 O O . ILE A 1 102 ? -2.677 14.627 17.409 1.00 94.25 102 ILE A O 1
ATOM 776 N N . ILE A 1 103 ? -2.356 14.232 19.602 1.00 94.06 103 ILE A N 1
ATOM 777 C CA . ILE A 1 103 ? -0.892 14.180 19.515 1.00 94.06 103 ILE A CA 1
ATOM 778 C C . ILE A 1 103 ? -0.452 13.048 18.586 1.00 94.06 103 ILE A C 1
ATOM 780 O O . ILE A 1 103 ? 0.389 13.282 17.723 1.00 94.06 103 ILE A O 1
ATOM 784 N N . GLU A 1 104 ? -1.035 11.853 18.706 1.00 92.31 104 GLU A N 1
ATOM 785 C CA . GLU A 1 104 ? -0.702 10.711 17.849 1.00 92.31 104 GLU A CA 1
ATOM 786 C C . GLU A 1 104 ? -1.020 11.008 16.375 1.00 92.31 104 GLU A C 1
ATOM 788 O O . GLU A 1 104 ? -0.177 10.779 15.505 1.00 92.31 104 GLU A O 1
ATOM 793 N N . ALA A 1 105 ? -2.189 11.588 16.077 1.00 93.88 105 ALA A N 1
ATOM 794 C CA . ALA A 1 105 ? -2.568 11.959 14.714 1.00 93.88 105 ALA A CA 1
ATOM 795 C C . ALA A 1 105 ? -1.588 12.964 14.090 1.00 93.88 105 ALA A C 1
ATOM 797 O O . ALA A 1 105 ? -1.126 12.765 12.962 1.00 93.88 105 ALA A O 1
ATOM 798 N N . LEU A 1 106 ? -1.222 14.012 14.835 1.00 95.38 106 LEU A N 1
ATOM 799 C CA . LEU A 1 106 ? -0.267 15.021 14.378 1.00 95.38 106 LEU A CA 1
ATOM 800 C C . LEU A 1 106 ? 1.150 14.449 14.250 1.00 95.38 106 LEU A C 1
ATOM 802 O O . LEU A 1 106 ? 1.824 14.718 13.258 1.00 95.38 106 LEU A O 1
ATOM 806 N N . ALA A 1 107 ? 1.600 13.638 15.210 1.00 93.31 107 ALA A N 1
ATOM 807 C CA . ALA A 1 107 ? 2.933 13.041 15.207 1.00 93.31 107 ALA A CA 1
ATOM 808 C C . ALA A 1 107 ? 3.123 12.077 14.028 1.00 93.31 107 ALA A C 1
ATOM 810 O O . ALA A 1 107 ? 4.157 12.116 13.357 1.00 93.31 107 ALA A O 1
ATOM 811 N N . ARG A 1 108 ? 2.119 11.244 13.726 1.00 91.31 108 ARG A N 1
ATOM 812 C CA . ARG A 1 108 ? 2.161 10.308 12.591 1.00 91.31 108 ARG A CA 1
ATOM 813 C C . ARG A 1 108 ? 2.136 11.034 11.256 1.00 91.31 108 ARG A C 1
ATOM 815 O O . ARG A 1 108 ? 2.958 10.734 10.390 1.00 91.31 108 ARG A O 1
ATOM 822 N N . ALA A 1 109 ? 1.258 12.023 11.115 1.00 92.12 109 ALA A N 1
ATOM 823 C CA . ALA A 1 109 ? 1.202 12.861 9.925 1.00 92.12 109 ALA A CA 1
ATOM 824 C C . ALA A 1 109 ? 2.516 13.638 9.708 1.00 92.12 109 ALA A C 1
ATOM 826 O O . ALA A 1 109 ? 3.034 13.678 8.591 1.00 92.12 109 ALA A O 1
ATOM 827 N N . ALA A 1 110 ? 3.101 14.192 10.776 1.00 93.19 110 ALA A N 1
ATOM 828 C CA . ALA A 1 110 ? 4.379 14.901 10.729 1.00 93.19 110 ALA A CA 1
ATOM 829 C C . ALA A 1 110 ? 5.547 13.972 10.378 1.00 93.19 110 ALA A C 1
ATOM 831 O O . ALA A 1 110 ? 6.381 14.330 9.551 1.00 93.19 110 ALA A O 1
ATOM 832 N N . SER A 1 111 ? 5.601 12.774 10.970 1.00 91.06 111 SER A N 1
ATOM 833 C CA . SER A 1 111 ? 6.643 11.782 10.686 1.00 91.06 111 SER A CA 1
ATOM 834 C C . SER A 1 111 ? 6.626 11.360 9.217 1.00 91.06 111 SER A C 1
ATOM 836 O O . SER A 1 111 ? 7.672 11.368 8.566 1.00 91.06 111 SER A O 1
ATOM 838 N N . LEU A 1 112 ? 5.440 11.070 8.672 1.00 88.00 112 LEU A N 1
ATOM 839 C CA . LEU A 1 112 ? 5.285 10.705 7.267 1.00 88.00 112 LEU A CA 1
ATOM 840 C C . LEU A 1 112 ? 5.630 11.875 6.331 1.00 88.00 112 LEU A C 1
ATOM 842 O O . LEU A 1 112 ? 6.351 11.690 5.351 1.00 88.00 112 LEU A O 1
ATOM 846 N N . GLY A 1 113 ? 5.169 13.088 6.649 1.00 89.19 113 GLY A N 1
ATOM 847 C CA . GLY A 1 113 ? 5.483 14.285 5.867 1.00 89.19 113 GLY A CA 1
ATOM 848 C C . GLY A 1 113 ? 6.977 14.628 5.875 1.00 89.19 113 GLY A C 1
ATOM 849 O O . GLY A 1 113 ? 7.559 14.906 4.828 1.00 89.19 113 GLY A O 1
ATOM 850 N N . GLY A 1 114 ? 7.627 14.539 7.036 1.00 89.12 114 GLY A N 1
ATOM 851 C CA . GLY A 1 114 ? 9.070 14.733 7.168 1.00 89.12 114 GLY A CA 1
ATOM 852 C C . GLY A 1 114 ? 9.867 13.702 6.373 1.00 89.12 114 GLY A C 1
ATOM 853 O O . GLY A 1 114 ? 10.827 14.060 5.692 1.00 89.12 114 GLY A O 1
ATOM 854 N N . ALA A 1 115 ? 9.437 12.439 6.386 1.00 89.81 115 ALA A N 1
ATOM 855 C CA . ALA A 1 115 ? 10.059 11.392 5.588 1.00 89.81 115 ALA A CA 1
ATOM 856 C C . ALA A 1 115 ? 9.887 11.601 4.081 1.00 89.81 115 ALA A C 1
ATOM 858 O O . ALA A 1 115 ? 10.835 11.378 3.334 1.00 89.81 115 ALA A O 1
ATOM 859 N N . LEU A 1 116 ? 8.722 12.077 3.632 1.00 88.56 116 LEU A N 1
ATOM 860 C CA . LEU A 1 116 ? 8.502 12.439 2.232 1.00 88.56 116 LEU A CA 1
ATOM 861 C C . LEU A 1 116 ? 9.461 13.556 1.794 1.00 88.56 116 LEU A C 1
ATOM 863 O O . LEU A 1 116 ? 10.095 13.446 0.746 1.00 88.56 116 LEU A O 1
ATOM 867 N N . VAL A 1 117 ? 9.605 14.611 2.605 1.00 89.25 117 VAL A N 1
ATOM 868 C CA . VAL A 1 117 ? 10.535 15.719 2.326 1.00 89.25 117 VAL A CA 1
ATOM 869 C C . VAL A 1 117 ? 11.983 15.230 2.316 1.00 89.25 117 VAL A C 1
ATOM 871 O O . VAL A 1 117 ? 12.718 15.510 1.370 1.00 89.25 117 VAL A O 1
ATOM 874 N N . ALA A 1 118 ? 12.393 14.461 3.326 1.00 89.19 118 ALA A N 1
ATOM 875 C CA . ALA A 1 118 ? 13.736 13.895 3.402 1.00 89.19 118 ALA A CA 1
ATOM 876 C C . ALA A 1 118 ? 14.028 12.957 2.220 1.00 89.19 118 ALA A C 1
ATOM 878 O O . ALA A 1 118 ? 15.089 13.047 1.604 1.00 89.19 118 ALA A O 1
AT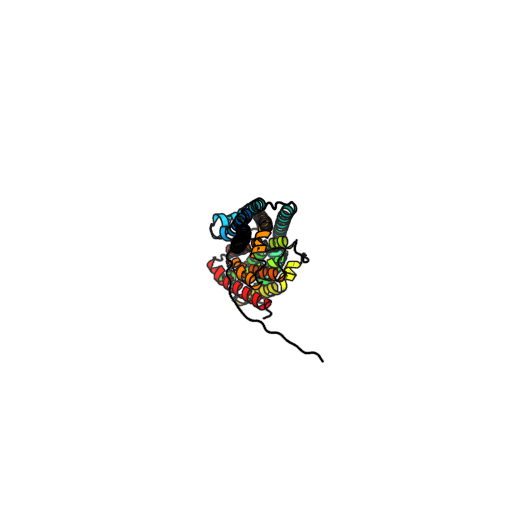OM 879 N N . GLY A 1 119 ? 13.072 12.102 1.857 1.00 86.88 119 GLY A N 1
ATOM 880 C CA . GLY A 1 119 ? 13.159 11.207 0.710 1.00 86.88 119 GLY A CA 1
ATOM 881 C C . GLY A 1 119 ? 13.231 11.968 -0.615 1.00 86.88 119 GLY A C 1
ATOM 882 O O . GLY A 1 119 ? 14.010 11.598 -1.488 1.00 86.88 119 GLY A O 1
ATOM 883 N N . ALA A 1 120 ? 12.501 13.072 -0.763 1.00 83.00 120 ALA A N 1
ATOM 884 C CA . ALA A 1 120 ? 12.587 13.929 -1.942 1.00 83.00 120 ALA A CA 1
ATOM 885 C C . ALA A 1 120 ? 13.946 14.646 -2.060 1.00 83.00 120 ALA A C 1
ATOM 887 O O . ALA A 1 120 ? 14.520 14.726 -3.148 1.00 83.00 120 ALA A O 1
ATOM 888 N N . LEU A 1 121 ? 14.507 15.119 -0.944 1.00 85.62 121 LEU A N 1
ATOM 889 C CA . LEU A 1 121 ? 15.872 15.653 -0.918 1.00 85.62 121 LEU A CA 1
ATOM 890 C C . LEU A 1 121 ? 16.890 14.561 -1.266 1.00 85.62 121 LEU A C 1
ATOM 892 O O . LEU A 1 121 ? 17.779 14.779 -2.087 1.00 85.62 121 LEU A O 1
ATOM 896 N N . PHE A 1 122 ? 16.725 13.359 -0.719 1.00 85.06 122 PHE A N 1
ATOM 897 C CA . PHE A 1 122 ? 17.551 12.205 -1.062 1.00 85.06 122 PHE A CA 1
ATOM 898 C C . PHE A 1 122 ? 17.452 11.843 -2.552 1.00 85.06 122 PHE A C 1
ATOM 900 O O . PHE A 1 122 ? 18.473 11.631 -3.207 1.00 85.06 122 PHE A O 1
ATOM 907 N N . PHE A 1 123 ? 16.244 11.853 -3.122 1.00 83.62 123 PHE A N 1
ATOM 908 C CA . PHE A 1 123 ? 16.006 11.662 -4.552 1.00 83.62 123 PHE A CA 1
ATOM 909 C C . PHE A 1 123 ? 16.822 12.645 -5.391 1.00 83.62 123 PHE A C 1
ATOM 911 O O . PHE A 1 123 ? 17.480 12.227 -6.345 1.00 83.62 123 PHE A O 1
ATOM 918 N N . SER A 1 124 ? 16.855 13.925 -5.006 1.00 80.81 124 SER A N 1
ATOM 919 C CA . SER A 1 124 ? 17.625 14.951 -5.721 1.00 80.81 124 SER A CA 1
ATOM 920 C C . SER A 1 124 ? 19.128 14.639 -5.802 1.00 80.81 124 SER A C 1
ATOM 922 O O . SER A 1 124 ? 19.765 14.972 -6.796 1.00 80.81 124 SER A O 1
ATOM 924 N N . ALA A 1 125 ? 19.688 13.922 -4.823 1.00 81.69 125 ALA A N 1
ATOM 925 C CA . ALA A 1 125 ? 21.089 13.504 -4.834 1.00 81.69 125 ALA A CA 1
ATOM 926 C C . ALA A 1 125 ? 21.319 12.158 -5.551 1.00 81.69 125 ALA A C 1
ATOM 928 O O . ALA A 1 125 ? 22.371 11.941 -6.158 1.00 81.69 125 ALA A O 1
ATOM 929 N N . VAL A 1 126 ? 20.353 11.234 -5.477 1.00 82.00 126 VAL A N 1
ATOM 930 C CA . VAL A 1 126 ? 20.552 9.818 -5.838 1.00 82.00 126 VAL A CA 1
ATOM 931 C C . VAL A 1 126 ? 20.005 9.434 -7.215 1.00 82.00 126 VAL A C 1
ATOM 933 O O . VAL A 1 126 ? 20.481 8.456 -7.796 1.00 82.00 126 VAL A O 1
ATOM 936 N N . HIS A 1 127 ? 19.088 10.202 -7.809 1.00 80.56 127 HIS A N 1
ATOM 937 C CA . HIS A 1 127 ? 18.520 9.853 -9.120 1.00 80.56 127 HIS A CA 1
ATOM 938 C C . HIS A 1 127 ? 19.603 9.718 -10.214 1.00 80.56 127 HIS A C 1
ATOM 940 O O . HIS A 1 127 ? 19.654 8.710 -10.920 1.00 80.56 127 HIS A O 1
ATOM 946 N N . ALA A 1 128 ? 20.543 10.664 -10.310 1.00 79.50 128 ALA A N 1
ATOM 947 C CA . ALA A 1 128 ? 21.611 10.645 -11.311 1.00 79.50 128 ALA A CA 1
ATOM 948 C C . ALA A 1 128 ? 22.601 9.462 -11.174 1.00 79.50 128 ALA A C 1
ATOM 950 O O . ALA A 1 128 ? 22.916 8.820 -12.185 1.00 79.50 128 ALA A O 1
ATOM 951 N N . PRO A 1 129 ? 23.153 9.136 -9.984 1.00 83.31 129 PRO A N 1
ATOM 952 C CA . PRO A 1 129 ? 23.982 7.940 -9.834 1.00 83.31 129 PRO A CA 1
ATOM 953 C C . PRO A 1 129 ? 23.186 6.648 -10.049 1.00 83.31 129 PRO A C 1
ATOM 955 O O . PRO A 1 129 ? 23.728 5.712 -10.639 1.00 83.31 129 PRO A O 1
ATOM 958 N N . LEU A 1 130 ? 21.908 6.601 -9.660 1.00 79.81 130 LEU A N 1
ATOM 959 C CA . LEU A 1 130 ? 21.058 5.433 -9.883 1.00 79.81 130 LEU A CA 1
ATOM 960 C C . LEU A 1 130 ? 20.852 5.161 -11.381 1.00 79.81 130 LEU A C 1
ATOM 962 O O . LEU A 1 130 ? 21.095 4.039 -11.828 1.00 79.81 130 LEU A O 1
ATOM 966 N N . ARG A 1 131 ? 20.534 6.194 -12.178 1.00 80.56 131 ARG A N 1
ATOM 967 C CA . ARG A 1 131 ? 20.447 6.092 -13.649 1.00 80.56 131 ARG A CA 1
ATOM 968 C C . ARG A 1 131 ? 21.743 5.545 -14.256 1.00 80.56 131 ARG A C 1
ATOM 970 O O . ARG A 1 131 ? 21.701 4.663 -15.110 1.00 80.56 131 ARG A O 1
ATOM 977 N N . ARG A 1 132 ? 22.911 5.985 -13.767 1.00 83.06 132 ARG A N 1
ATOM 978 C CA . ARG A 1 132 ? 24.224 5.475 -14.216 1.00 83.06 132 ARG A CA 1
ATOM 979 C C . ARG A 1 132 ? 24.460 4.009 -13.849 1.00 83.06 132 ARG A C 1
ATOM 981 O O . ARG A 1 132 ? 25.014 3.260 -14.651 1.00 83.06 132 ARG A O 1
ATOM 988 N N . VAL A 1 133 ? 24.098 3.584 -12.638 1.00 83.38 133 VAL A N 1
ATOM 989 C CA . VAL A 1 133 ? 24.237 2.180 -12.205 1.00 83.38 133 VAL A CA 1
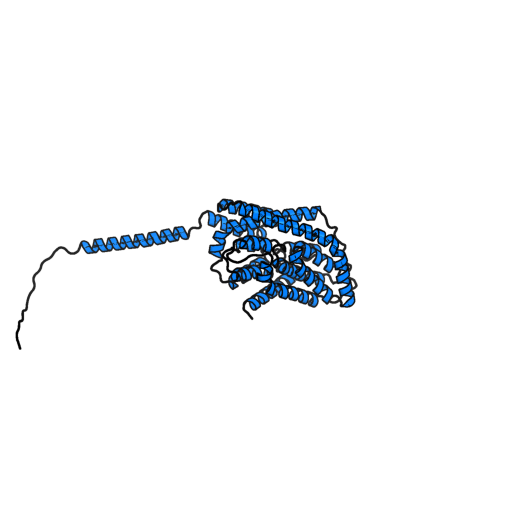ATOM 990 C C . VAL A 1 133 ? 23.347 1.273 -13.049 1.00 83.38 133 VAL A C 1
ATOM 992 O O . VAL A 1 133 ? 23.831 0.278 -13.588 1.00 83.38 133 VAL A O 1
ATOM 995 N N . VAL A 1 134 ? 22.081 1.647 -13.226 1.00 78.88 134 VAL A N 1
ATOM 996 C CA . VAL A 1 134 ? 21.118 0.856 -13.997 1.00 78.88 134 VAL A CA 1
ATOM 997 C C . VAL A 1 134 ? 21.467 0.850 -15.487 1.00 78.88 134 VAL A C 1
ATOM 999 O O . VAL A 1 134 ? 21.423 -0.205 -16.114 1.00 78.88 134 VAL A O 1
ATOM 1002 N N . GLY A 1 135 ? 21.928 1.974 -16.042 1.00 78.62 135 GLY A N 1
ATOM 1003 C CA . GLY A 1 135 ? 22.436 2.037 -17.415 1.00 78.62 135 GLY A CA 1
ATOM 1004 C C . GLY A 1 135 ? 23.639 1.115 -17.645 1.00 78.62 135 GLY A C 1
ATOM 1005 O O . GLY A 1 135 ? 23.681 0.392 -18.639 1.00 78.62 135 GLY A O 1
ATOM 1006 N N . ARG A 1 136 ? 24.583 1.051 -16.693 1.00 83.81 136 ARG A N 1
ATOM 1007 C CA . ARG A 1 136 ? 25.704 0.093 -16.745 1.00 83.81 136 ARG A CA 1
ATOM 1008 C C . ARG A 1 136 ? 25.229 -1.357 -16.689 1.00 83.81 136 ARG A C 1
ATOM 1010 O O . ARG A 1 136 ? 25.768 -2.198 -17.405 1.00 83.81 136 ARG A O 1
ATOM 1017 N N . LEU A 1 137 ? 24.230 -1.650 -15.857 1.00 82.12 137 LEU A N 1
ATOM 1018 C CA . LEU A 1 137 ? 23.642 -2.986 -15.774 1.00 82.12 137 LEU A CA 1
ATOM 1019 C C . LEU A 1 137 ? 22.960 -3.370 -17.096 1.00 82.12 137 LEU A C 1
ATOM 1021 O O . LEU A 1 137 ? 23.192 -4.467 -17.599 1.00 82.12 137 LEU A O 1
ATOM 1025 N N . CYS A 1 138 ? 22.213 -2.438 -17.695 1.00 83.12 138 CYS A N 1
ATOM 1026 C CA . CYS A 1 138 ? 21.571 -2.610 -18.996 1.00 83.12 138 CYS A CA 1
ATOM 1027 C C . CYS A 1 138 ? 22.594 -2.864 -20.113 1.00 83.12 138 CYS A C 1
ATOM 1029 O O . CYS A 1 138 ? 22.400 -3.762 -20.928 1.00 83.12 138 CYS A O 1
ATOM 1031 N N . ALA A 1 139 ? 23.704 -2.121 -20.128 1.00 82.62 139 ALA A N 1
ATOM 1032 C CA . ALA A 1 139 ? 24.764 -2.297 -21.118 1.00 82.62 139 ALA A CA 1
ATOM 1033 C C . ALA A 1 139 ? 25.503 -3.640 -20.974 1.00 82.62 139 ALA A C 1
ATOM 1035 O O . ALA A 1 139 ? 25.938 -4.211 -21.968 1.00 82.62 139 ALA A O 1
ATOM 1036 N N . ARG A 1 140 ? 25.653 -4.150 -19.743 1.00 85.50 140 ARG A N 1
ATOM 1037 C CA . ARG A 1 140 ? 26.428 -5.369 -19.464 1.00 85.50 140 ARG A CA 1
ATOM 1038 C C . ARG A 1 140 ? 25.614 -6.659 -19.558 1.00 85.50 140 ARG A C 1
ATOM 1040 O O . ARG A 1 140 ? 26.153 -7.671 -19.988 1.00 85.50 140 ARG A O 1
ATOM 1047 N N . PHE A 1 141 ? 24.356 -6.641 -19.121 1.00 81.44 141 PHE A N 1
ATOM 1048 C CA . PHE A 1 141 ? 23.528 -7.847 -18.986 1.00 81.44 141 PHE A CA 1
ATOM 1049 C C . PHE A 1 141 ? 22.193 -7.774 -19.748 1.00 81.44 141 PHE A C 1
ATOM 1051 O O . PHE A 1 141 ? 21.402 -8.714 -19.690 1.00 81.44 141 PHE A O 1
ATOM 1058 N N . GLY A 1 142 ? 21.932 -6.682 -20.472 1.00 85.44 142 GLY A N 1
ATOM 1059 C CA . GLY A 1 142 ? 20.695 -6.468 -21.224 1.00 85.44 142 GLY A CA 1
ATOM 1060 C C . GLY A 1 142 ? 19.566 -5.832 -20.405 1.00 85.44 142 GLY A C 1
ATOM 1061 O O . GLY A 1 142 ? 19.702 -5.533 -19.218 1.00 85.44 142 GLY A O 1
ATOM 1062 N N . THR A 1 143 ? 18.420 -5.617 -21.052 1.00 86.50 143 THR A N 1
ATOM 1063 C CA . THR A 1 143 ? 17.271 -4.880 -20.490 1.00 86.50 143 THR A CA 1
ATOM 1064 C C . THR A 1 143 ? 16.558 -5.613 -19.364 1.00 86.50 143 THR A C 1
ATOM 1066 O O . THR A 1 143 ? 16.177 -4.989 -18.378 1.00 86.50 143 THR A O 1
ATOM 1069 N N . ARG A 1 144 ? 16.417 -6.939 -19.462 1.00 90.81 144 ARG A N 1
ATOM 1070 C CA . ARG A 1 144 ? 15.692 -7.758 -18.475 1.00 90.81 144 ARG A CA 1
ATOM 1071 C C . ARG A 1 144 ? 16.217 -7.604 -17.041 1.00 90.81 144 ARG A C 1
ATOM 1073 O O . ARG A 1 144 ? 15.437 -7.203 -16.178 1.00 90.81 144 ARG A O 1
ATOM 1080 N N . PRO A 1 145 ? 17.510 -7.852 -16.750 1.00 89.44 145 PRO A N 1
ATOM 1081 C CA . PRO A 1 145 ? 18.037 -7.661 -15.400 1.00 89.44 145 PRO A CA 1
ATOM 1082 C C . PRO A 1 145 ? 18.013 -6.194 -14.961 1.00 89.44 145 PRO A C 1
ATOM 1084 O O . PRO A 1 145 ? 17.867 -5.929 -13.772 1.00 89.44 145 PRO A O 1
ATOM 1087 N N . ALA A 1 146 ? 18.101 -5.236 -15.893 1.00 90.88 146 ALA A N 1
ATOM 1088 C CA . ALA A 1 146 ? 17.960 -3.818 -15.572 1.00 90.88 146 ALA A CA 1
ATOM 1089 C C . ALA A 1 146 ? 16.542 -3.463 -15.097 1.00 90.88 146 ALA A C 1
ATOM 1091 O O . ALA A 1 146 ? 16.397 -2.753 -14.102 1.00 90.88 146 ALA A O 1
ATOM 1092 N N . VAL A 1 147 ? 15.505 -4.007 -15.741 1.00 93.62 147 VAL A N 1
ATOM 1093 C CA . VAL A 1 147 ? 14.108 -3.865 -15.301 1.00 93.62 147 VAL A CA 1
ATOM 1094 C C . VAL A 1 147 ? 13.876 -4.553 -13.957 1.00 93.62 147 VAL A C 1
ATOM 1096 O O . VAL A 1 147 ? 13.349 -3.911 -13.050 1.00 93.62 147 VAL A O 1
ATOM 1099 N N . ALA A 1 148 ? 14.323 -5.805 -13.783 1.00 94.88 148 ALA A N 1
ATOM 1100 C CA . ALA A 1 148 ? 14.218 -6.498 -12.492 1.00 94.88 148 ALA A CA 1
ATOM 1101 C C . ALA A 1 148 ? 14.893 -5.707 -11.367 1.00 94.88 148 ALA A C 1
ATOM 1103 O O . ALA A 1 148 ? 14.288 -5.495 -10.320 1.00 94.88 148 ALA A O 1
ATOM 1104 N N . ALA A 1 149 ? 16.123 -5.235 -11.582 1.00 93.25 149 ALA A N 1
ATOM 1105 C CA . ALA A 1 149 ? 16.841 -4.451 -10.585 1.00 93.25 149 ALA A CA 1
ATOM 1106 C C . ALA A 1 149 ? 16.110 -3.142 -10.269 1.00 93.25 149 ALA A C 1
ATOM 1108 O O . ALA A 1 149 ? 15.996 -2.779 -9.107 1.00 93.25 149 ALA A O 1
ATOM 1109 N N . THR A 1 150 ? 15.568 -2.464 -11.281 1.00 93.69 150 THR A N 1
ATOM 1110 C CA . THR A 1 150 ? 14.799 -1.227 -11.094 1.00 93.69 150 THR A CA 1
ATOM 1111 C C . THR A 1 150 ? 13.568 -1.468 -10.218 1.00 93.69 150 THR A C 1
ATOM 1113 O O . THR A 1 150 ? 13.378 -0.773 -9.225 1.00 93.69 150 THR A O 1
ATOM 1116 N N . VAL A 1 151 ? 12.776 -2.501 -10.524 1.00 96.75 151 VAL A N 1
ATOM 1117 C CA . VAL A 1 151 ? 11.583 -2.864 -9.743 1.00 96.75 151 VAL A CA 1
ATOM 1118 C C . VAL A 1 151 ? 11.948 -3.298 -8.321 1.00 96.75 151 VAL A C 1
ATOM 1120 O O . VAL A 1 151 ? 11.375 -2.791 -7.357 1.00 96.75 151 VAL A O 1
ATOM 1123 N N . ALA A 1 152 ? 12.926 -4.196 -8.176 1.00 96.81 152 ALA A N 1
ATOM 1124 C CA . ALA A 1 152 ? 13.343 -4.710 -6.875 1.00 96.81 152 ALA A CA 1
ATOM 1125 C C . ALA A 1 152 ? 13.919 -3.606 -5.980 1.00 96.81 152 ALA A C 1
ATOM 1127 O O . ALA A 1 152 ? 13.541 -3.503 -4.817 1.00 96.81 152 ALA A O 1
ATOM 1128 N N . LEU A 1 153 ? 14.805 -2.758 -6.512 1.00 94.06 153 LEU A N 1
ATOM 1129 C CA . LEU A 1 153 ? 15.430 -1.682 -5.743 1.00 94.06 153 LEU A CA 1
ATOM 1130 C C . LEU A 1 153 ? 14.412 -0.624 -5.326 1.00 94.06 153 LEU A C 1
ATOM 1132 O O . LEU A 1 153 ? 14.440 -0.204 -4.174 1.00 94.06 153 LEU A O 1
ATOM 1136 N N . SER A 1 154 ? 13.492 -0.226 -6.210 1.00 95.06 154 SER A N 1
ATOM 1137 C CA . SER A 1 154 ? 12.433 0.721 -5.848 1.00 95.06 154 SER A CA 1
ATOM 1138 C C . SER A 1 154 ? 11.524 0.161 -4.755 1.00 95.06 154 SER A C 1
ATOM 1140 O O . SER A 1 154 ? 11.243 0.857 -3.780 1.00 95.06 154 SER A O 1
ATOM 1142 N N . GLY A 1 155 ? 11.119 -1.106 -4.865 1.00 96.50 155 GLY A N 1
ATOM 1143 C CA . GLY A 1 155 ? 10.318 -1.762 -3.838 1.00 96.50 155 GLY A CA 1
ATOM 1144 C C . GLY A 1 155 ? 11.046 -1.866 -2.493 1.00 96.50 155 GLY A C 1
ATOM 1145 O O . GLY A 1 155 ? 10.503 -1.484 -1.460 1.00 96.50 155 GLY A O 1
ATOM 1146 N N . LEU A 1 156 ? 12.296 -2.334 -2.494 1.00 95.94 156 LEU A N 1
ATOM 1147 C CA . LEU A 1 156 ? 13.101 -2.482 -1.275 1.00 95.94 156 LEU A CA 1
ATOM 1148 C C . LEU A 1 156 ? 13.510 -1.137 -0.657 1.00 95.94 156 LEU A C 1
ATOM 1150 O O . LEU A 1 156 ? 13.792 -1.083 0.538 1.00 95.94 156 LEU A O 1
ATOM 1154 N N . ALA A 1 157 ? 13.533 -0.055 -1.439 1.00 93.38 157 ALA A N 1
ATOM 1155 C CA . ALA A 1 157 ? 13.792 1.297 -0.950 1.00 93.38 157 ALA A CA 1
ATOM 1156 C C . ALA A 1 157 ? 12.556 1.948 -0.304 1.00 93.38 157 ALA A C 1
ATOM 1158 O O . ALA A 1 157 ? 12.709 2.766 0.605 1.00 93.38 157 ALA A O 1
ATOM 1159 N N . ALA A 1 158 ? 11.340 1.578 -0.725 1.00 94.56 158 ALA A N 1
ATOM 1160 C CA . ALA A 1 158 ? 10.083 2.168 -0.252 1.00 94.56 158 ALA A CA 1
ATOM 1161 C C . ALA A 1 158 ? 9.915 2.252 1.286 1.00 94.56 158 ALA A C 1
ATOM 1163 O O . ALA A 1 158 ? 9.484 3.310 1.754 1.00 94.56 158 ALA A O 1
ATOM 1164 N N . PRO A 1 159 ? 10.300 1.242 2.100 1.00 93.56 159 PRO A N 1
ATOM 1165 C CA . PRO A 1 159 ? 10.208 1.338 3.559 1.00 93.56 159 PRO A CA 1
ATOM 1166 C C . PRO A 1 159 ? 11.109 2.420 4.181 1.00 93.56 159 PRO A C 1
ATOM 1168 O O . PRO A 1 159 ? 10.864 2.834 5.316 1.00 93.56 159 PRO A O 1
ATOM 1171 N N . PHE A 1 160 ? 12.149 2.863 3.464 1.00 90.88 160 PHE A N 1
ATOM 1172 C CA . PHE A 1 160 ? 13.139 3.831 3.943 1.00 90.88 160 PHE A CA 1
ATOM 1173 C C . PHE A 1 160 ? 12.878 5.257 3.450 1.00 90.88 160 PHE A C 1
ATOM 1175 O O . PHE A 1 160 ? 13.176 6.205 4.170 1.00 90.88 160 PHE A O 1
ATOM 1182 N N . VAL A 1 161 ? 12.349 5.419 2.231 1.00 88.75 161 VAL A N 1
ATOM 1183 C CA . VAL A 1 161 ? 12.207 6.742 1.588 1.00 88.75 161 VAL A CA 1
ATOM 1184 C C . VAL A 1 161 ? 10.769 7.221 1.400 1.00 88.75 161 VAL A C 1
ATOM 1186 O O . VAL A 1 161 ? 10.597 8.368 1.002 1.00 88.75 161 VAL A O 1
ATOM 1189 N N . THR A 1 162 ? 9.760 6.393 1.689 1.00 91.88 162 THR A N 1
ATOM 1190 C CA . THR A 1 162 ? 8.331 6.523 1.313 1.00 91.88 162 THR A CA 1
ATOM 1191 C C . THR A 1 162 ? 7.985 5.993 -0.086 1.00 91.88 162 THR A C 1
ATOM 1193 O O . THR A 1 162 ? 8.773 6.074 -1.032 1.00 91.88 162 THR A O 1
ATOM 1196 N N . ALA A 1 163 ? 6.756 5.492 -0.239 1.00 91.75 163 ALA A N 1
ATOM 1197 C CA . ALA A 1 163 ? 6.213 4.982 -1.497 1.00 91.75 163 ALA A CA 1
ATOM 1198 C C . ALA A 1 163 ? 6.199 6.040 -2.609 1.00 91.75 163 ALA A C 1
ATOM 1200 O O . ALA A 1 163 ? 6.554 5.746 -3.749 1.00 91.75 163 ALA A O 1
ATOM 1201 N N . GLY A 1 164 ? 5.847 7.288 -2.279 1.00 87.69 164 GLY A N 1
ATOM 1202 C CA . GLY A 1 164 ? 5.806 8.384 -3.251 1.00 87.69 164 GLY A CA 1
ATOM 1203 C C . GLY A 1 164 ? 7.170 8.636 -3.896 1.00 87.69 164 GLY A C 1
ATOM 1204 O O . GLY A 1 164 ? 7.283 8.689 -5.120 1.00 87.69 164 GLY A O 1
ATOM 1205 N N . VAL A 1 165 ? 8.228 8.714 -3.084 1.00 88.75 165 VAL A N 1
ATOM 1206 C CA . VAL A 1 165 ? 9.606 8.901 -3.570 1.00 88.75 165 VAL A CA 1
ATOM 1207 C C . VAL A 1 165 ? 10.094 7.674 -4.340 1.00 88.75 165 VAL A C 1
ATOM 1209 O O . VAL A 1 165 ? 10.709 7.812 -5.398 1.00 88.75 165 VAL A O 1
ATOM 1212 N N . ALA A 1 166 ? 9.797 6.470 -3.848 1.00 93.19 166 ALA A N 1
ATOM 1213 C CA . ALA A 1 166 ? 10.179 5.227 -4.511 1.00 93.19 166 ALA A CA 1
ATOM 1214 C C . ALA A 1 166 ? 9.535 5.070 -5.902 1.00 93.19 166 ALA A C 1
ATOM 1216 O O . ALA A 1 166 ? 10.203 4.619 -6.835 1.00 93.19 166 ALA A O 1
ATOM 1217 N N . VAL A 1 167 ? 8.279 5.500 -6.079 1.00 92.69 167 VAL A N 1
ATOM 1218 C CA . VAL A 1 167 ? 7.627 5.551 -7.397 1.00 92.69 167 VAL A CA 1
ATOM 1219 C C . VAL A 1 167 ? 8.289 6.577 -8.318 1.00 92.69 167 VAL A C 1
ATOM 1221 O O . VAL A 1 167 ? 8.485 6.291 -9.497 1.00 92.69 167 VAL A O 1
ATOM 1224 N N . LEU A 1 168 ? 8.675 7.753 -7.817 1.00 89.06 168 LEU A N 1
ATOM 1225 C CA . LEU A 1 168 ? 9.399 8.730 -8.638 1.00 89.06 168 LEU A CA 1
ATOM 1226 C C . LEU A 1 168 ? 10.739 8.164 -9.129 1.00 89.06 168 LEU A C 1
ATOM 1228 O O . LEU A 1 168 ? 11.043 8.279 -10.315 1.00 89.06 168 LEU A O 1
ATOM 1232 N N . LEU A 1 169 ? 11.493 7.484 -8.254 1.00 89.12 169 LEU A N 1
ATOM 1233 C CA . LEU A 1 169 ? 12.713 6.753 -8.630 1.00 89.12 169 LEU A CA 1
ATOM 1234 C C . LEU A 1 169 ? 12.431 5.684 -9.686 1.00 89.12 169 LEU A C 1
ATOM 1236 O O . LEU A 1 169 ? 13.135 5.614 -10.690 1.00 89.12 169 LEU A O 1
ATOM 1240 N N . LEU A 1 170 ? 11.397 4.869 -9.468 1.00 93.19 170 LEU A N 1
ATOM 1241 C CA . LEU A 1 170 ? 10.986 3.813 -10.389 1.00 93.19 170 LEU A CA 1
ATOM 1242 C C . LEU A 1 170 ? 10.728 4.375 -11.791 1.00 93.19 170 LEU A C 1
ATOM 1244 O O . LEU A 1 170 ? 11.304 3.904 -12.769 1.00 93.19 170 LEU A O 1
ATOM 1248 N N . VAL A 1 171 ? 9.870 5.388 -11.884 1.00 91.44 171 VAL A N 1
ATOM 1249 C CA . VAL A 1 171 ? 9.457 5.997 -13.150 1.00 91.44 171 VAL A CA 1
ATOM 1250 C C . VAL A 1 171 ? 10.640 6.642 -13.865 1.00 91.44 171 VAL A C 1
ATOM 1252 O O . VAL A 1 171 ? 10.793 6.451 -15.069 1.00 91.44 171 VAL A O 1
ATOM 1255 N N . GLU A 1 172 ? 11.484 7.368 -13.132 1.00 88.12 172 GLU A N 1
ATOM 1256 C CA . GLU A 1 172 ? 12.663 8.047 -13.674 1.00 88.12 172 GLU A CA 1
ATOM 1257 C C . GLU A 1 172 ? 13.656 7.052 -14.289 1.00 88.12 172 GLU A C 1
ATOM 1259 O O . GLU A 1 172 ? 14.150 7.230 -15.405 1.00 88.12 172 GLU A O 1
ATOM 1264 N N . VAL A 1 173 ? 13.915 5.951 -13.584 1.00 88.75 173 VAL A N 1
ATOM 1265 C CA . VAL A 1 173 ? 14.825 4.910 -14.059 1.00 88.75 173 VAL A CA 1
ATOM 1266 C C . VAL A 1 173 ? 14.214 4.138 -15.232 1.00 88.75 173 VAL A C 1
ATOM 1268 O O . VAL A 1 173 ? 14.898 3.926 -16.233 1.00 88.75 173 VAL A O 1
ATOM 1271 N N . LEU A 1 174 ? 12.929 3.771 -15.175 1.00 90.31 174 LEU A N 1
ATOM 1272 C CA . LEU A 1 174 ? 12.243 3.101 -16.288 1.00 90.31 174 LEU A CA 1
ATOM 1273 C C . LEU A 1 174 ? 12.181 3.974 -17.549 1.00 90.31 174 LEU A C 1
ATOM 1275 O O . LEU A 1 174 ? 12.278 3.453 -18.658 1.00 90.31 174 LEU A O 1
ATOM 1279 N N . ALA A 1 175 ? 12.042 5.294 -17.400 1.00 86.62 175 ALA A N 1
ATOM 1280 C CA . ALA A 1 175 ? 12.055 6.241 -18.513 1.00 86.62 175 ALA A CA 1
ATOM 1281 C C . ALA A 1 175 ? 13.438 6.394 -19.170 1.00 86.62 175 ALA A C 1
ATOM 1283 O O . ALA A 1 175 ? 13.516 6.810 -20.328 1.00 86.62 175 ALA A O 1
ATOM 1284 N N . ALA A 1 176 ? 14.510 6.054 -18.448 1.00 83.94 176 ALA A N 1
ATOM 1285 C CA . ALA A 1 176 ? 15.882 6.053 -18.948 1.00 83.94 176 ALA A CA 1
ATOM 1286 C C . ALA A 1 176 ? 16.264 4.758 -19.688 1.00 83.94 176 ALA A C 1
ATOM 1288 O O . ALA A 1 176 ? 17.265 4.738 -20.404 1.00 83.94 176 ALA A O 1
ATOM 1289 N N . LEU A 1 177 ? 15.503 3.674 -19.504 1.00 85.38 177 LEU A N 1
ATOM 1290 C CA . LEU A 1 177 ? 15.774 2.390 -20.145 1.00 85.38 177 LEU A CA 1
ATOM 1291 C C . LEU A 1 177 ? 15.264 2.362 -21.600 1.00 85.38 177 LEU A C 1
ATOM 1293 O O . LEU A 1 177 ? 14.183 2.889 -21.880 1.00 85.38 177 LEU A O 1
ATOM 1297 N N . PRO A 1 178 ? 15.990 1.699 -22.524 1.00 85.25 178 PRO A N 1
ATOM 1298 C CA . PRO A 1 178 ? 15.603 1.570 -23.930 1.00 85.25 178 PRO A CA 1
ATOM 1299 C C . PRO A 1 178 ? 14.498 0.514 -24.096 1.00 85.25 178 PRO A C 1
ATOM 1301 O O . PRO A 1 178 ? 14.724 -0.585 -24.599 1.00 85.25 178 PRO A O 1
ATOM 1304 N N . LEU A 1 179 ? 13.305 0.820 -23.588 1.00 84.81 179 LEU A N 1
ATOM 1305 C CA . LEU A 1 179 ? 12.132 -0.053 -23.617 1.00 84.81 179 LEU A CA 1
ATOM 1306 C C . LEU A 1 179 ? 11.058 0.517 -24.539 1.00 84.81 179 LEU A C 1
ATOM 1308 O O . LEU A 1 179 ? 10.772 1.718 -24.477 1.00 84.81 179 LEU A O 1
ATOM 1312 N N . GLU A 1 180 ? 10.398 -0.374 -25.279 1.00 88.00 180 GLU A N 1
ATOM 1313 C CA . GLU A 1 180 ? 9.125 -0.101 -25.947 1.00 88.00 180 GLU A CA 1
ATOM 1314 C C . GLU A 1 180 ? 8.098 0.445 -24.936 1.00 88.00 180 GLU A C 1
ATOM 1316 O O . GLU A 1 180 ? 8.041 -0.005 -23.784 1.00 88.00 180 GLU A O 1
ATOM 1321 N N . GLU A 1 181 ? 7.267 1.407 -25.350 1.00 85.38 181 GLU A N 1
ATOM 1322 C CA . GLU A 1 181 ? 6.310 2.070 -24.456 1.00 85.38 181 GLU A CA 1
ATOM 1323 C C . GLU A 1 181 ? 5.376 1.086 -23.742 1.00 85.38 181 GLU A C 1
ATOM 1325 O O . GLU A 1 181 ? 5.167 1.216 -22.536 1.00 85.38 181 GLU A O 1
ATOM 1330 N N . GLY A 1 182 ? 4.848 0.080 -24.449 1.00 88.38 182 GLY A N 1
ATOM 1331 C CA . GLY A 1 182 ? 3.962 -0.931 -23.862 1.00 88.38 182 GLY A CA 1
ATOM 1332 C C . GLY A 1 182 ? 4.631 -1.691 -22.714 1.00 88.38 182 GLY A C 1
ATOM 1333 O O . GLY A 1 182 ? 4.107 -1.735 -21.602 1.00 88.38 182 GLY A O 1
ATOM 1334 N N . ARG A 1 183 ? 5.851 -2.190 -22.943 1.00 91.44 183 ARG A N 1
ATOM 1335 C CA . ARG A 1 183 ? 6.638 -2.924 -21.938 1.00 91.44 183 ARG A CA 1
ATOM 1336 C C . ARG A 1 183 ? 7.067 -2.045 -20.768 1.00 91.44 183 ARG A C 1
ATOM 1338 O O . ARG A 1 183 ? 7.083 -2.500 -19.627 1.00 91.44 183 ARG A O 1
ATOM 1345 N N . ARG A 1 184 ? 7.381 -0.773 -21.027 1.00 92.19 184 ARG A N 1
ATOM 1346 C CA . ARG A 1 184 ? 7.692 0.208 -19.977 1.00 92.19 184 ARG A CA 1
ATOM 1347 C C . ARG A 1 184 ? 6.496 0.441 -19.060 1.00 92.19 184 ARG A C 1
ATOM 1349 O O . ARG A 1 184 ? 6.668 0.526 -17.848 1.00 92.19 184 ARG A O 1
ATOM 1356 N N . ARG A 1 185 ? 5.291 0.526 -19.632 1.00 93.31 185 ARG A N 1
ATOM 1357 C CA . ARG A 1 185 ? 4.041 0.655 -18.875 1.00 93.31 185 ARG A CA 1
ATOM 1358 C C . ARG A 1 185 ? 3.775 -0.591 -18.030 1.00 93.31 185 ARG A C 1
ATOM 1360 O O . ARG A 1 185 ? 3.524 -0.441 -16.841 1.00 93.31 185 ARG A O 1
ATOM 1367 N N . GLU A 1 186 ? 3.913 -1.792 -18.597 1.00 94.75 186 GLU A N 1
ATOM 1368 C CA . GLU A 1 186 ? 3.787 -3.066 -17.862 1.00 94.75 186 GLU A CA 1
ATOM 1369 C C . GLU A 1 186 ? 4.764 -3.143 -16.675 1.00 94.75 186 GLU A C 1
ATOM 1371 O O . GLU A 1 186 ? 4.357 -3.415 -15.544 1.00 94.75 186 GLU A O 1
ATOM 1376 N N . ALA A 1 187 ? 6.044 -2.827 -16.908 1.00 95.06 187 ALA A N 1
ATOM 1377 C CA . ALA A 1 187 ? 7.062 -2.773 -15.860 1.00 95.06 187 ALA A CA 1
ATOM 1378 C C . ALA A 1 187 ? 6.767 -1.693 -14.807 1.00 95.06 187 ALA A C 1
ATOM 1380 O O . ALA A 1 187 ? 7.037 -1.899 -13.626 1.00 95.06 187 ALA A O 1
ATOM 1381 N N . GLY A 1 188 ? 6.186 -0.563 -15.217 1.00 95.25 188 GLY A N 1
ATOM 1382 C CA . GLY A 1 188 ? 5.724 0.491 -14.319 1.00 95.25 188 GLY A CA 1
ATOM 1383 C C . GLY A 1 188 ? 4.637 0.009 -13.363 1.00 95.25 188 GLY A C 1
ATOM 1384 O O . GLY A 1 188 ? 4.753 0.234 -12.163 1.00 95.25 188 GLY A O 1
ATOM 1385 N N . VAL A 1 189 ? 3.632 -0.717 -13.866 1.00 96.31 189 VAL A N 1
ATOM 1386 C CA . VAL A 1 189 ? 2.555 -1.276 -13.029 1.00 96.31 189 VAL A CA 1
ATOM 1387 C C . VAL A 1 189 ? 3.111 -2.288 -12.024 1.00 96.31 189 VAL A C 1
ATOM 1389 O O . VAL A 1 189 ? 2.842 -2.173 -10.829 1.00 96.31 189 VAL A O 1
ATOM 1392 N N . LEU A 1 190 ? 3.933 -3.244 -12.472 1.00 97.06 190 LEU A N 1
ATOM 1393 C CA . LEU A 1 190 ? 4.551 -4.232 -11.574 1.00 97.06 190 LEU A CA 1
ATOM 1394 C C . LEU A 1 190 ? 5.511 -3.586 -10.568 1.00 97.06 190 LEU A C 1
ATOM 1396 O O . LEU A 1 190 ? 5.578 -4.006 -9.413 1.00 97.06 190 LEU A O 1
ATOM 1400 N N . GLY A 1 191 ? 6.221 -2.540 -10.988 1.00 96.94 191 GLY A N 1
ATOM 1401 C CA . GLY A 1 191 ? 7.059 -1.727 -10.119 1.00 96.94 191 GLY A CA 1
ATOM 1402 C C . GLY A 1 191 ? 6.265 -1.009 -9.034 1.00 96.94 191 GLY A C 1
ATOM 1403 O O . GLY A 1 191 ? 6.673 -1.018 -7.878 1.00 96.94 191 GLY A O 1
ATOM 1404 N N . CYS A 1 192 ? 5.110 -0.440 -9.370 1.00 96.25 192 CYS A N 1
ATOM 1405 C CA . CYS A 1 192 ? 4.220 0.170 -8.389 1.00 96.25 192 CYS A CA 1
ATOM 1406 C C . CYS A 1 192 ? 3.644 -0.858 -7.415 1.00 96.25 192 CYS A C 1
ATOM 1408 O O . CYS A 1 192 ? 3.657 -0.601 -6.216 1.00 96.25 192 CYS A O 1
ATOM 1410 N N . CYS A 1 193 ? 3.266 -2.048 -7.896 1.00 96.31 193 CYS A N 1
ATOM 1411 C CA . CYS A 1 193 ? 2.880 -3.158 -7.020 1.00 96.31 193 CYS A CA 1
ATOM 1412 C C . CYS A 1 193 ? 4.009 -3.481 -6.023 1.00 96.31 193 CYS A C 1
ATOM 1414 O O . CYS A 1 193 ? 3.777 -3.574 -4.821 1.00 96.31 193 CYS A O 1
ATOM 1416 N N . ALA A 1 194 ? 5.253 -3.581 -6.502 1.00 97.69 194 ALA A N 1
ATOM 1417 C CA . ALA A 1 194 ? 6.427 -3.842 -5.670 1.00 97.69 194 ALA A CA 1
ATOM 1418 C C . ALA A 1 194 ? 6.685 -2.727 -4.640 1.00 97.69 194 ALA A C 1
ATOM 1420 O O . ALA A 1 194 ? 6.998 -3.015 -3.485 1.00 97.69 194 ALA A O 1
ATOM 1421 N N . VAL A 1 195 ? 6.526 -1.459 -5.033 1.00 96.94 195 VAL A N 1
ATOM 1422 C CA . VAL A 1 195 ? 6.626 -0.304 -4.128 1.00 96.94 195 VAL A CA 1
ATOM 1423 C C . VAL A 1 195 ? 5.520 -0.319 -3.073 1.00 96.94 195 VAL A C 1
ATOM 1425 O O . VAL A 1 195 ? 5.820 -0.090 -1.902 1.00 96.94 195 VAL A O 1
ATOM 1428 N N . GLY A 1 196 ? 4.283 -0.654 -3.448 1.00 95.00 196 GLY A N 1
ATOM 1429 C CA . GLY A 1 196 ? 3.161 -0.821 -2.523 1.00 95.00 196 GLY A CA 1
ATOM 1430 C C . GLY A 1 196 ? 3.459 -1.872 -1.451 1.00 95.00 196 GLY A C 1
ATOM 1431 O O . GLY A 1 196 ? 3.384 -1.566 -0.259 1.00 95.00 196 GLY A O 1
ATOM 1432 N N . LEU A 1 197 ? 3.923 -3.066 -1.849 1.00 96.69 197 LEU A N 1
ATOM 1433 C CA . LEU A 1 197 ? 4.348 -4.111 -0.903 1.00 96.69 197 LEU A CA 1
ATOM 1434 C C . LEU A 1 197 ? 5.494 -3.630 0.002 1.00 96.69 197 LEU A C 1
ATOM 1436 O O . LEU A 1 197 ? 5.446 -3.814 1.216 1.00 96.69 197 LEU A O 1
ATOM 1440 N N . GLY A 1 198 ? 6.516 -2.983 -0.566 1.00 96.75 198 GLY A N 1
ATOM 1441 C CA . GLY A 1 198 ? 7.651 -2.463 0.197 1.00 96.75 198 GLY A CA 1
ATOM 1442 C C . GLY A 1 198 ? 7.255 -1.389 1.216 1.00 96.75 198 GLY A C 1
ATOM 1443 O O . GLY A 1 198 ? 7.739 -1.393 2.346 1.00 96.75 198 GLY A O 1
ATOM 1444 N N . SER A 1 199 ? 6.323 -0.504 0.861 1.00 94.88 199 SER A N 1
ATOM 1445 C CA . SER A 1 199 ? 5.806 0.541 1.754 1.00 94.88 199 SER A CA 1
ATOM 1446 C C . SER A 1 199 ? 5.138 -0.024 3.016 1.00 94.88 199 SER A C 1
ATOM 1448 O O . SER A 1 199 ? 5.176 0.596 4.082 1.00 94.88 199 SER A O 1
ATOM 1450 N N . GLY A 1 200 ? 4.599 -1.242 2.918 1.00 95.44 200 GLY A N 1
ATOM 1451 C CA . GLY A 1 200 ? 4.002 -1.993 4.019 1.00 95.44 200 GLY A CA 1
ATOM 1452 C C . GLY A 1 200 ? 4.987 -2.424 5.108 1.00 95.44 200 GLY A C 1
ATOM 1453 O O . GLY A 1 200 ? 4.575 -2.728 6.221 1.00 95.44 200 GLY A O 1
ATOM 1454 N N . LEU A 1 201 ? 6.292 -2.452 4.824 1.00 96.31 201 LEU A N 1
ATOM 1455 C CA . LEU A 1 201 ? 7.307 -3.005 5.731 1.00 96.31 201 LEU A CA 1
ATOM 1456 C C . LEU A 1 201 ? 7.745 -2.045 6.848 1.00 96.31 201 LEU A C 1
ATOM 1458 O O . LEU A 1 201 ? 8.457 -2.457 7.762 1.00 96.31 201 LEU A O 1
ATOM 1462 N N . SER A 1 202 ? 7.356 -0.772 6.776 1.00 94.69 202 SER A N 1
ATOM 1463 C CA . SER A 1 202 ? 7.785 0.279 7.704 1.00 94.69 202 SER A CA 1
ATOM 1464 C C . SER A 1 202 ? 6.673 1.297 7.920 1.00 94.69 202 SER A C 1
ATOM 1466 O O . SER A 1 202 ? 5.944 1.634 6.990 1.00 94.69 202 SER A O 1
ATOM 1468 N N . SER A 1 203 ? 6.575 1.847 9.134 1.00 90.25 203 SER A N 1
ATOM 1469 C CA . SER A 1 203 ? 5.590 2.886 9.475 1.00 90.25 203 SER A CA 1
ATOM 1470 C C . SER A 1 203 ? 5.748 4.154 8.636 1.00 90.25 203 SER A C 1
ATOM 1472 O O . SER A 1 203 ? 4.819 4.942 8.516 1.00 90.25 203 SER A O 1
ATOM 1474 N N . VAL A 1 204 ? 6.948 4.356 8.092 1.00 89.44 204 VAL A N 1
ATOM 1475 C CA . VAL A 1 204 ? 7.319 5.508 7.272 1.00 89.44 204 VAL A CA 1
ATOM 1476 C C . VAL A 1 204 ? 7.033 5.256 5.787 1.00 89.44 204 VAL A C 1
ATOM 1478 O O . VAL A 1 204 ? 6.984 6.192 4.998 1.00 89.44 204 VAL A O 1
ATOM 1481 N N . GLY A 1 205 ? 6.818 4.000 5.385 1.00 89.44 205 GLY A N 1
ATOM 1482 C CA . GLY A 1 205 ? 6.676 3.639 3.978 1.00 89.44 205 GLY A CA 1
ATOM 1483 C C . GLY A 1 205 ? 5.455 4.268 3.303 1.00 89.44 205 GLY A C 1
ATOM 1484 O O . GLY A 1 205 ? 5.544 4.643 2.135 1.00 89.44 205 GLY A O 1
ATOM 1485 N N . GLY A 1 206 ? 4.344 4.454 4.019 1.00 91.38 206 GLY A N 1
ATOM 1486 C CA . GLY A 1 206 ? 3.148 5.089 3.467 1.00 91.38 206 GLY A CA 1
ATOM 1487 C C . GLY A 1 206 ? 2.001 5.257 4.472 1.00 91.38 206 GLY A C 1
ATOM 1488 O O . GLY A 1 206 ? 2.113 4.803 5.615 1.00 91.38 206 GLY A O 1
ATOM 1489 N N . PRO A 1 207 ? 0.884 5.885 4.053 1.00 92.19 207 PRO A N 1
ATOM 1490 C CA . PRO A 1 207 ? -0.261 6.176 4.920 1.00 92.19 207 PRO A CA 1
ATOM 1491 C C . PRO A 1 207 ? -0.868 4.937 5.576 1.00 92.19 207 PRO A C 1
ATOM 1493 O O . PRO A 1 207 ? -1.123 4.952 6.776 1.00 92.19 207 PRO A O 1
ATOM 1496 N N . ALA A 1 208 ? -1.044 3.842 4.829 1.00 94.00 208 ALA A N 1
ATOM 1497 C CA . ALA A 1 208 ? -1.638 2.615 5.361 1.00 94.00 208 ALA A CA 1
ATOM 1498 C C . ALA A 1 208 ? -0.806 2.035 6.517 1.00 94.00 208 ALA A C 1
ATOM 1500 O O . ALA A 1 208 ? -1.345 1.724 7.577 1.00 94.00 208 ALA A O 1
ATOM 1501 N N . SER A 1 209 ? 0.518 1.974 6.353 1.00 94.06 209 SER A N 1
ATOM 1502 C CA . SER A 1 209 ? 1.456 1.549 7.398 1.00 94.06 209 SER A CA 1
ATOM 1503 C C . SER A 1 209 ? 1.464 2.498 8.600 1.00 94.06 209 SER A C 1
ATOM 1505 O O . SER A 1 209 ? 1.549 2.047 9.742 1.00 94.06 209 SER A O 1
ATOM 1507 N N . ALA A 1 210 ? 1.361 3.810 8.366 1.00 93.50 210 ALA A N 1
ATOM 1508 C CA . ALA A 1 210 ? 1.321 4.813 9.427 1.00 93.50 210 ALA A CA 1
ATOM 1509 C C . ALA A 1 210 ? 0.042 4.704 10.277 1.00 93.50 210 ALA A C 1
ATOM 1511 O O . ALA A 1 210 ? 0.127 4.695 11.506 1.00 93.50 210 ALA A O 1
ATOM 1512 N N . VAL A 1 211 ? -1.119 4.561 9.629 1.00 94.25 211 VAL A N 1
ATOM 1513 C CA . VAL A 1 211 ? -2.425 4.376 10.286 1.00 94.25 211 VAL A CA 1
ATOM 1514 C C . VAL A 1 211 ? -2.485 3.029 11.007 1.00 94.25 211 VAL A C 1
ATOM 1516 O O . VAL A 1 211 ? -2.939 2.954 12.145 1.00 94.25 211 VAL A O 1
ATOM 1519 N N . LEU A 1 212 ? -1.967 1.957 10.403 1.00 95.56 212 LEU A N 1
ATOM 1520 C CA . LEU A 1 212 ? -1.858 0.657 11.067 1.00 95.56 212 LEU A CA 1
ATOM 1521 C C . LEU A 1 212 ? -1.078 0.784 12.381 1.00 95.56 212 LEU A C 1
ATOM 1523 O O . LEU A 1 212 ? -1.532 0.324 13.427 1.00 95.56 212 LEU A O 1
ATOM 1527 N N . MET A 1 213 ? 0.080 1.446 12.332 1.00 94.38 213 MET A N 1
ATOM 1528 C CA . MET A 1 213 ? 0.963 1.614 13.486 1.00 94.38 213 MET A CA 1
ATOM 1529 C C . MET A 1 213 ? 0.381 2.508 14.574 1.00 94.38 213 MET A C 1
ATOM 1531 O O . MET A 1 213 ? 0.619 2.233 15.750 1.00 94.38 213 MET A O 1
ATOM 1535 N N . SER A 1 214 ? -0.404 3.530 14.223 1.00 92.44 214 SER A N 1
ATOM 1536 C CA . SER A 1 214 ? -1.120 4.316 15.231 1.00 92.44 214 SER A CA 1
ATOM 1537 C C . SER A 1 214 ? -2.163 3.460 15.950 1.00 92.44 214 SER A C 1
ATOM 1539 O O . SER A 1 214 ? -2.287 3.543 17.169 1.00 92.44 214 SER A O 1
ATOM 1541 N N . LYS A 1 215 ? -2.852 2.571 15.225 1.00 92.62 215 LYS A N 1
ATOM 1542 C CA . LYS A 1 215 ? -3.908 1.709 15.774 1.00 92.62 215 LYS A CA 1
ATOM 1543 C C . LYS A 1 215 ? -3.377 0.596 16.671 1.00 92.62 215 LYS A C 1
ATOM 1545 O O . LYS A 1 215 ? -4.028 0.258 17.653 1.00 92.62 215 LYS A O 1
ATOM 1550 N N . VAL A 1 216 ? -2.200 0.044 16.375 1.00 93.25 216 VAL A N 1
ATOM 1551 C CA . VAL A 1 216 ? -1.604 -1.029 17.194 1.00 93.25 216 VAL A CA 1
ATOM 1552 C C . VAL A 1 216 ? -0.685 -0.519 18.303 1.00 93.25 216 VAL A C 1
ATOM 1554 O O . VAL A 1 216 ? -0.218 -1.316 19.108 1.00 93.25 216 VAL A O 1
ATOM 1557 N N . SER A 1 217 ? -0.444 0.792 18.392 1.00 85.06 217 SER A N 1
ATOM 1558 C CA . SER A 1 217 ? 0.424 1.396 19.418 1.00 85.06 217 SER A CA 1
ATOM 1559 C C . SER A 1 217 ? -0.006 1.086 20.863 1.00 85.06 217 SER A C 1
ATOM 1561 O O . SER A 1 217 ? 0.837 1.069 21.757 1.00 85.06 217 SER A O 1
ATOM 1563 N N . GLY A 1 218 ? -1.293 0.791 21.084 1.00 80.56 218 GLY A N 1
ATOM 1564 C CA . GLY A 1 218 ? -1.862 0.364 22.367 1.00 80.56 218 GLY A CA 1
ATOM 1565 C C . GLY A 1 218 ? -2.199 -1.129 22.467 1.00 80.56 218 GLY A C 1
ATOM 1566 O O . GLY A 1 218 ? -2.954 -1.511 23.359 1.00 80.56 218 GLY A O 1
ATOM 1567 N N . ALA A 1 219 ? -1.715 -1.970 21.548 1.00 87.50 219 ALA A N 1
ATOM 1568 C CA . ALA A 1 219 ? -2.003 -3.402 21.556 1.00 87.50 219 ALA A CA 1
ATOM 1569 C C . ALA A 1 219 ? -1.313 -4.136 22.723 1.00 87.50 219 ALA A C 1
ATOM 1571 O O . ALA A 1 219 ? -0.309 -3.685 23.271 1.00 87.50 219 ALA A O 1
ATOM 1572 N N . ALA A 1 220 ? -1.823 -5.320 23.075 1.00 86.88 220 ALA A N 1
ATOM 1573 C CA . ALA A 1 220 ? -1.299 -6.132 24.182 1.00 86.88 220 ALA A CA 1
ATOM 1574 C C . ALA A 1 220 ? 0.078 -6.780 23.909 1.00 86.88 220 ALA A C 1
ATOM 1576 O O . ALA A 1 220 ? 0.633 -7.444 24.784 1.00 86.88 220 ALA A O 1
ATOM 1577 N N . TYR A 1 221 ? 0.624 -6.624 22.700 1.00 87.56 221 TYR A N 1
ATOM 1578 C CA . TYR A 1 221 ? 1.914 -7.175 22.285 1.00 87.56 221 TYR A CA 1
ATOM 1579 C C . TYR A 1 221 ? 2.934 -6.063 21.988 1.00 87.56 221 TYR A C 1
ATOM 1581 O O . TYR A 1 221 ? 2.543 -4.947 21.651 1.00 87.56 221 TYR A O 1
ATOM 1589 N N . PRO A 1 222 ? 4.251 -6.344 22.067 1.00 85.81 222 PRO A N 1
ATOM 1590 C CA . PRO A 1 222 ? 5.280 -5.336 21.831 1.00 85.81 222 PRO A CA 1
ATOM 1591 C C . PRO A 1 222 ? 5.234 -4.801 20.397 1.00 85.81 222 PRO A C 1
ATOM 1593 O O . PRO A 1 222 ? 5.384 -5.559 19.436 1.00 85.81 222 PRO A O 1
ATOM 1596 N N . VAL A 1 223 ? 5.084 -3.484 20.259 1.00 88.12 223 VAL A N 1
ATOM 1597 C CA . VAL A 1 223 ? 5.129 -2.784 18.973 1.00 88.12 223 VAL A CA 1
ATOM 1598 C C . VAL A 1 223 ? 6.375 -1.905 18.934 1.00 88.12 223 VAL A C 1
ATOM 1600 O O . VAL A 1 223 ? 6.486 -0.918 19.655 1.00 88.12 223 VAL A O 1
ATOM 1603 N N . GLY A 1 224 ? 7.339 -2.298 18.101 1.00 87.44 224 GLY A N 1
ATOM 1604 C CA . GLY A 1 224 ? 8.590 -1.574 17.874 1.00 87.44 224 GLY A CA 1
ATOM 1605 C C . GLY A 1 224 ? 8.738 -1.085 16.428 1.00 87.44 224 GLY A C 1
ATOM 1606 O O . GLY A 1 224 ? 7.890 -1.379 15.583 1.00 87.44 224 GLY A O 1
ATOM 1607 N N . PRO A 1 225 ? 9.842 -0.391 16.097 1.00 83.88 225 PRO A N 1
ATOM 1608 C CA . PRO A 1 225 ? 10.083 0.132 14.747 1.00 83.88 225 PRO A CA 1
ATOM 1609 C C . PRO A 1 225 ? 10.144 -0.963 13.667 1.00 83.88 225 PRO A C 1
ATOM 1611 O O . PRO A 1 225 ? 9.764 -0.722 12.527 1.00 83.88 225 PRO A O 1
ATOM 1614 N N . GLY A 1 226 ? 10.567 -2.181 14.024 1.00 89.88 226 GLY A N 1
ATOM 1615 C CA . GLY A 1 226 ? 10.599 -3.341 13.123 1.00 89.88 226 GLY A CA 1
ATOM 1616 C C . GLY A 1 226 ? 9.323 -4.190 13.112 1.00 89.88 226 GLY A C 1
ATOM 1617 O O . GLY A 1 226 ? 9.333 -5.259 12.509 1.00 89.88 226 GLY A O 1
ATOM 1618 N N . PHE A 1 227 ? 8.246 -3.764 13.786 1.00 94.75 227 PHE A N 1
ATOM 1619 C CA . PHE A 1 227 ? 7.042 -4.585 13.961 1.00 94.75 227 PHE A CA 1
ATOM 1620 C C . PHE A 1 227 ? 6.378 -4.965 12.632 1.00 94.75 227 PHE A C 1
ATOM 1622 O O . PHE A 1 227 ? 6.032 -6.122 12.429 1.00 94.75 227 PHE A O 1
ATOM 1629 N N . LEU A 1 228 ? 6.232 -4.025 11.695 1.00 96.12 228 LEU A N 1
ATOM 1630 C CA . LEU A 1 228 ? 5.633 -4.338 10.392 1.00 96.12 228 LEU A CA 1
ATOM 1631 C C . LEU A 1 228 ? 6.498 -5.310 9.588 1.00 96.12 228 LEU A C 1
ATOM 1633 O O . LEU A 1 228 ? 5.985 -6.252 8.986 1.00 96.12 228 LEU A O 1
ATOM 1637 N N . PHE A 1 229 ? 7.818 -5.137 9.639 1.00 96.06 229 PHE A N 1
ATOM 1638 C CA . PHE A 1 229 ? 8.743 -6.055 8.991 1.00 96.06 229 PHE A CA 1
ATOM 1639 C C . PHE A 1 229 ? 8.618 -7.479 9.552 1.00 96.06 229 PHE A C 1
ATOM 1641 O O . PHE A 1 229 ? 8.550 -8.430 8.776 1.00 96.06 229 PHE A O 1
ATOM 1648 N N . SER A 1 230 ? 8.520 -7.651 10.875 1.00 95.00 230 SER A N 1
ATOM 1649 C CA . SER A 1 230 ? 8.309 -8.979 11.470 1.00 95.00 230 SER A CA 1
ATOM 1650 C C . SER A 1 230 ? 6.897 -9.527 11.241 1.00 95.00 230 SER A C 1
ATOM 1652 O O . SER A 1 230 ? 6.721 -10.742 11.169 1.00 95.00 230 SER A O 1
ATOM 1654 N N . LEU A 1 231 ? 5.894 -8.657 11.098 1.00 95.56 231 LEU A N 1
ATOM 1655 C CA . LEU A 1 231 ? 4.504 -9.055 10.891 1.00 95.56 231 LEU A CA 1
ATOM 1656 C C . LEU A 1 231 ? 4.264 -9.632 9.491 1.00 95.56 231 LEU A C 1
ATOM 1658 O O . LEU A 1 231 ? 3.605 -10.666 9.378 1.00 95.56 231 LEU A O 1
ATOM 1662 N N . VAL A 1 232 ? 4.774 -8.962 8.449 1.00 96.88 232 VAL A N 1
ATOM 1663 C CA . VAL A 1 232 ? 4.437 -9.247 7.039 1.00 96.88 232 VAL A CA 1
ATOM 1664 C C . VAL A 1 232 ? 5.646 -9.442 6.114 1.00 96.88 232 VAL A C 1
ATOM 1666 O O . VAL A 1 232 ? 5.487 -9.910 4.984 1.00 96.88 232 VAL A O 1
ATOM 1669 N N . GLY A 1 233 ? 6.868 -9.149 6.568 1.00 96.19 233 GLY A N 1
ATOM 1670 C CA . GLY A 1 233 ? 8.064 -9.138 5.719 1.00 96.19 233 GLY A CA 1
ATOM 1671 C C . GLY A 1 233 ? 8.393 -10.467 5.046 1.00 96.19 233 GLY A C 1
ATOM 1672 O O . GLY A 1 233 ? 8.809 -10.469 3.888 1.00 96.19 233 GLY A O 1
ATOM 1673 N N . ALA A 1 234 ? 8.122 -11.590 5.717 1.00 95.69 234 ALA A N 1
ATOM 1674 C CA . ALA A 1 234 ? 8.356 -12.927 5.171 1.00 95.69 234 ALA A CA 1
ATOM 1675 C C . ALA A 1 234 ? 7.532 -13.229 3.904 1.00 95.69 234 ALA A C 1
ATOM 1677 O O . ALA A 1 234 ? 7.964 -14.034 3.086 1.00 95.69 234 ALA A O 1
ATOM 1678 N N . TRP A 1 235 ? 6.387 -12.566 3.709 1.00 96.50 235 TRP A N 1
ATOM 1679 C CA . TRP A 1 235 ? 5.526 -12.741 2.532 1.00 96.50 235 TRP A CA 1
ATOM 1680 C C . TRP A 1 235 ? 5.741 -11.639 1.494 1.00 96.50 235 TRP A C 1
ATOM 1682 O O . TRP A 1 235 ? 5.794 -11.907 0.293 1.00 96.50 235 TRP A O 1
ATOM 1692 N N . LEU A 1 236 ? 5.902 -10.396 1.955 1.00 96.75 236 LEU A N 1
ATOM 1693 C CA . LEU A 1 236 ? 6.012 -9.239 1.071 1.00 96.75 236 LEU A CA 1
ATOM 1694 C C . LEU A 1 236 ? 7.347 -9.191 0.324 1.00 96.75 236 LEU A C 1
ATOM 1696 O O . LEU A 1 236 ? 7.351 -8.856 -0.857 1.00 96.75 236 LEU A O 1
ATOM 1700 N N . VAL A 1 237 ? 8.469 -9.550 0.963 1.00 97.00 237 VAL A N 1
ATOM 1701 C CA . VAL A 1 237 ? 9.786 -9.523 0.300 1.00 97.00 237 VAL A CA 1
ATOM 1702 C C . VAL A 1 237 ? 9.852 -10.540 -0.850 1.00 97.00 237 VAL A C 1
ATOM 1704 O O . VAL A 1 237 ? 10.199 -10.131 -1.959 1.00 97.00 237 VAL A O 1
ATOM 1707 N N . PRO A 1 238 ? 9.469 -11.824 -0.677 1.00 96.81 238 PRO A N 1
ATOM 1708 C CA . PRO A 1 238 ? 9.398 -12.756 -1.802 1.00 96.81 238 PRO A CA 1
ATOM 1709 C C . PRO A 1 238 ? 8.403 -12.327 -2.883 1.00 96.81 238 PRO A C 1
ATOM 1711 O O . PRO A 1 238 ? 8.739 -12.402 -4.062 1.00 96.81 238 PRO A O 1
ATOM 1714 N N . GLY A 1 239 ? 7.219 -11.826 -2.508 1.00 96.75 239 GLY A N 1
ATOM 1715 C CA . GLY A 1 239 ? 6.228 -11.331 -3.471 1.00 96.75 239 GLY A CA 1
ATOM 1716 C C . GLY A 1 239 ? 6.769 -10.181 -4.326 1.00 96.75 239 GLY A C 1
ATOM 1717 O O . GLY A 1 239 ? 6.648 -10.195 -5.549 1.00 96.75 239 GLY A O 1
ATOM 1718 N N . LEU A 1 240 ? 7.462 -9.231 -3.699 1.00 97.06 240 LEU A N 1
ATOM 1719 C CA . LEU A 1 240 ? 8.135 -8.109 -4.353 1.00 97.06 240 LEU A CA 1
ATOM 1720 C C . LEU A 1 240 ? 9.224 -8.574 -5.327 1.00 97.06 240 LEU A C 1
ATOM 1722 O O . LEU A 1 240 ? 9.288 -8.096 -6.461 1.00 97.06 240 LEU A O 1
ATOM 1726 N N . LEU A 1 241 ? 10.063 -9.528 -4.918 1.00 97.50 241 LEU A N 1
ATOM 1727 C CA . LEU A 1 241 ? 11.078 -10.112 -5.799 1.00 97.50 241 LEU A CA 1
ATOM 1728 C C . LEU A 1 241 ? 10.444 -10.910 -6.949 1.00 97.50 241 LEU A C 1
ATOM 1730 O O . LEU A 1 241 ? 10.945 -10.870 -8.073 1.00 97.50 241 LEU A O 1
ATOM 1734 N N . GLY A 1 242 ? 9.313 -11.573 -6.699 1.00 97.06 242 GLY A N 1
ATOM 1735 C CA . GLY A 1 242 ? 8.503 -12.233 -7.719 1.00 97.06 242 GLY A CA 1
ATOM 1736 C C . GLY A 1 242 ? 7.974 -11.253 -8.768 1.00 97.06 242 GLY A C 1
ATOM 1737 O O . GLY A 1 242 ? 8.091 -11.517 -9.963 1.00 97.06 242 GLY A O 1
ATOM 1738 N N . LEU A 1 243 ? 7.482 -10.082 -8.350 1.00 97.44 243 LEU A N 1
ATOM 1739 C CA . LEU A 1 243 ? 7.079 -9.007 -9.267 1.00 97.44 243 LEU A CA 1
ATOM 1740 C C . LEU A 1 243 ? 8.257 -8.471 -10.081 1.00 97.44 243 LEU A C 1
ATOM 1742 O O . LEU A 1 243 ? 8.112 -8.232 -11.279 1.00 97.44 243 LEU A O 1
ATOM 1746 N N . ALA A 1 244 ? 9.430 -8.315 -9.461 1.00 96.94 244 ALA A N 1
ATOM 1747 C CA . ALA A 1 244 ? 10.644 -7.898 -10.159 1.00 96.94 244 ALA A CA 1
ATOM 1748 C C . ALA A 1 244 ? 11.060 -8.911 -11.236 1.00 96.94 244 ALA A C 1
ATOM 1750 O O . ALA A 1 244 ? 11.377 -8.528 -12.365 1.00 96.94 244 ALA A O 1
ATOM 1751 N N . ALA A 1 245 ? 11.006 -10.206 -10.913 1.00 95.62 245 ALA A N 1
ATOM 1752 C CA . ALA A 1 245 ? 11.248 -11.276 -11.872 1.00 95.62 245 ALA A CA 1
ATOM 1753 C C . ALA A 1 245 ? 10.194 -11.276 -12.993 1.00 95.62 245 ALA A C 1
ATOM 1755 O O . ALA A 1 245 ? 10.553 -11.331 -14.168 1.00 95.62 245 ALA A O 1
ATOM 1756 N N . GLY A 1 246 ? 8.910 -11.130 -12.652 1.00 94.75 246 GLY A N 1
ATOM 1757 C CA . GLY A 1 246 ? 7.817 -11.007 -13.618 1.00 94.75 246 GLY A CA 1
ATOM 1758 C C . GLY A 1 246 ? 8.017 -9.833 -14.577 1.00 94.75 246 GLY A C 1
ATOM 1759 O O . GLY A 1 246 ? 7.906 -10.001 -15.790 1.00 94.75 246 GLY A O 1
ATOM 1760 N N . ALA A 1 247 ? 8.424 -8.670 -14.064 1.00 94.50 247 ALA A N 1
ATOM 1761 C CA . ALA A 1 247 ? 8.729 -7.498 -14.878 1.00 94.50 247 ALA A CA 1
ATOM 1762 C C . ALA A 1 247 ? 9.902 -7.748 -15.837 1.00 94.50 247 ALA A C 1
ATOM 1764 O O . ALA A 1 247 ? 9.852 -7.322 -16.988 1.00 94.50 247 ALA A O 1
ATOM 1765 N N . ALA A 1 248 ? 10.932 -8.483 -15.409 1.00 92.44 248 ALA A N 1
ATOM 1766 C CA . ALA A 1 248 ? 12.040 -8.877 -16.279 1.00 92.44 248 ALA A CA 1
ATOM 1767 C C . ALA A 1 248 ? 11.661 -9.920 -17.341 1.00 92.44 248 ALA A C 1
ATOM 1769 O O . ALA A 1 248 ? 12.269 -9.937 -18.409 1.00 92.44 248 ALA A O 1
ATOM 1770 N N . VAL A 1 249 ? 10.678 -10.783 -17.076 1.00 91.12 249 VAL A N 1
ATOM 1771 C CA . VAL A 1 249 ? 10.176 -11.755 -18.063 1.00 91.12 249 VAL A CA 1
ATOM 1772 C C . VAL A 1 249 ? 9.284 -11.070 -19.098 1.00 91.12 249 VAL A C 1
ATOM 1774 O O . VAL A 1 249 ? 9.418 -11.338 -20.291 1.00 91.12 249 VAL A O 1
ATOM 1777 N N . LEU A 1 250 ? 8.411 -10.160 -18.657 1.00 87.50 250 LEU A N 1
ATOM 1778 C CA . LEU A 1 250 ? 7.559 -9.364 -19.545 1.00 87.50 250 LEU A CA 1
ATOM 1779 C C . LEU A 1 250 ? 8.366 -8.321 -20.331 1.00 87.50 250 LEU A C 1
ATOM 1781 O O . LEU A 1 250 ? 8.012 -7.976 -21.455 1.00 87.50 250 LEU A O 1
ATOM 1785 N N . CYS A 1 251 ? 9.492 -7.863 -19.785 1.00 81.56 251 CYS A N 1
ATOM 1786 C CA . CYS A 1 251 ? 10.473 -7.044 -20.485 1.00 81.56 251 CYS A CA 1
ATOM 1787 C C . CYS A 1 251 ? 10.969 -7.745 -21.768 1.00 81.56 251 CYS A C 1
ATOM 1789 O O . CYS A 1 251 ? 11.687 -8.753 -21.738 1.00 81.56 251 CYS A O 1
ATOM 1791 N N . GLY A 1 252 ? 10.612 -7.168 -22.919 1.00 70.25 252 GLY A N 1
ATOM 1792 C CA . GLY A 1 252 ? 11.136 -7.551 -24.230 1.00 70.25 252 GLY A CA 1
ATOM 1793 C C . GLY A 1 252 ? 12.615 -7.186 -24.430 1.00 70.25 252 GLY A C 1
ATOM 1794 O O . GLY A 1 252 ? 13.319 -6.766 -23.504 1.00 70.25 252 GLY A O 1
ATOM 1795 N N . ALA A 1 253 ? 13.098 -7.364 -25.661 1.00 71.81 253 ALA A N 1
ATOM 1796 C CA . ALA A 1 253 ? 14.425 -6.895 -26.055 1.00 71.81 253 ALA A CA 1
ATOM 1797 C C . ALA A 1 253 ? 14.504 -5.359 -26.010 1.00 71.81 253 ALA A C 1
ATOM 1799 O O . ALA A 1 253 ? 13.479 -4.676 -26.015 1.00 71.81 253 ALA A O 1
ATOM 1800 N N . ALA A 1 254 ? 15.726 -4.828 -25.947 1.00 72.56 254 ALA A N 1
ATOM 1801 C CA . ALA A 1 254 ? 15.952 -3.392 -26.036 1.00 72.56 254 ALA A CA 1
ATOM 1802 C C . ALA A 1 254 ? 15.396 -2.841 -27.351 1.00 72.56 254 ALA A C 1
ATOM 1804 O O . ALA A 1 254 ? 15.639 -3.423 -28.409 1.00 72.56 254 ALA A O 1
ATOM 1805 N N . ASP A 1 255 ? 14.705 -1.709 -27.275 1.00 73.12 255 ASP A N 1
ATOM 1806 C CA . ASP A 1 255 ? 14.313 -0.946 -28.450 1.00 73.12 255 ASP A CA 1
ATOM 1807 C C . ASP A 1 255 ? 15.365 0.152 -28.703 1.00 73.12 255 ASP A C 1
ATOM 1809 O O . ASP A 1 255 ? 15.415 1.134 -27.955 1.00 73.12 255 ASP A O 1
ATOM 1813 N N . PRO A 1 256 ? 16.230 0.011 -29.727 1.00 63.97 256 PRO A N 1
ATOM 1814 C CA . PRO A 1 256 ? 17.258 1.001 -30.040 1.00 63.97 256 PRO A CA 1
ATOM 1815 C C . PRO A 1 256 ? 16.682 2.329 -30.558 1.00 63.97 256 PRO A C 1
ATOM 1817 O O . PRO A 1 256 ? 17.402 3.327 -30.575 1.00 63.97 256 PRO A O 1
ATOM 1820 N N . ALA A 1 257 ? 15.408 2.370 -30.968 1.00 65.50 257 ALA A N 1
ATOM 1821 C CA . ALA A 1 257 ? 14.730 3.592 -31.392 1.00 65.50 257 ALA A CA 1
ATOM 1822 C C . ALA A 1 257 ? 14.074 4.352 -30.223 1.00 65.50 257 ALA A C 1
ATOM 1824 O O . ALA A 1 257 ? 13.669 5.509 -30.390 1.00 65.50 257 ALA A O 1
ATOM 1825 N N . ALA A 1 258 ? 13.984 3.739 -29.036 1.00 65.38 258 ALA A N 1
ATOM 1826 C CA . ALA A 1 258 ? 13.360 4.348 -27.871 1.00 65.38 258 ALA A CA 1
ATOM 1827 C C . ALA A 1 258 ? 14.188 5.538 -27.364 1.00 65.38 258 ALA A C 1
ATOM 1829 O O . ALA A 1 258 ? 15.296 5.391 -26.845 1.00 65.38 258 ALA A O 1
ATOM 1830 N N . LYS A 1 259 ? 13.624 6.744 -27.478 1.00 62.53 259 LYS A N 1
ATOM 1831 C CA . LYS A 1 259 ? 14.237 7.954 -26.924 1.00 62.53 259 LYS A CA 1
ATOM 1832 C C . LYS A 1 259 ? 13.963 8.045 -25.417 1.00 62.53 259 LYS A C 1
ATOM 1834 O O . LYS A 1 259 ? 12.822 7.817 -24.995 1.00 62.53 259 LYS A O 1
ATOM 1839 N N . PRO A 1 260 ? 14.968 8.403 -24.599 1.00 65.44 260 PRO A N 1
ATOM 1840 C CA . PRO A 1 260 ? 14.747 8.694 -23.190 1.00 65.44 260 PRO A CA 1
ATOM 1841 C C . PRO A 1 260 ? 13.807 9.896 -23.055 1.00 65.44 260 PRO A C 1
ATOM 1843 O O . PRO A 1 260 ? 13.901 10.865 -23.814 1.00 65.44 260 PRO A O 1
ATOM 1846 N N . ARG A 1 261 ? 12.876 9.822 -22.100 1.00 65.25 261 ARG A N 1
ATOM 1847 C CA . ARG A 1 261 ? 11.954 10.931 -21.822 1.00 65.25 261 ARG A CA 1
ATOM 1848 C C . ARG A 1 261 ? 12.716 12.043 -21.079 1.00 65.25 261 ARG A C 1
ATOM 1850 O O . ARG A 1 261 ? 13.548 11.707 -20.235 1.0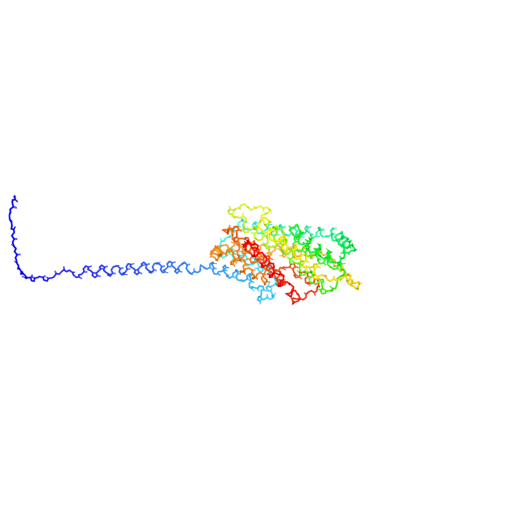0 65.25 261 ARG A O 1
ATOM 1857 N N . PRO A 1 262 ? 12.482 13.332 -21.390 1.00 59.94 262 PRO A N 1
ATOM 1858 C CA . PRO A 1 262 ? 13.100 14.429 -20.651 1.00 59.94 262 PRO A CA 1
ATOM 1859 C C . PRO A 1 262 ? 12.699 14.403 -19.172 1.00 59.94 262 PRO A C 1
ATOM 1861 O O . PRO A 1 262 ? 11.582 14.008 -18.833 1.00 59.94 262 PRO A O 1
ATOM 1864 N N . GLU A 1 263 ? 13.633 14.823 -18.319 1.00 61.97 263 GLU A N 1
ATOM 1865 C CA . GLU A 1 263 ? 13.443 14.952 -16.874 1.00 61.97 263 GLU A CA 1
ATOM 1866 C C . GLU A 1 263 ? 12.446 16.086 -16.583 1.00 61.97 263 GLU A C 1
ATOM 1868 O O . GLU A 1 263 ? 12.600 17.204 -17.079 1.00 61.97 263 GLU A O 1
ATOM 1873 N N . ASP A 1 264 ? 11.423 15.809 -15.770 1.00 59.38 264 ASP A N 1
ATOM 1874 C CA . ASP A 1 264 ? 10.544 16.866 -15.263 1.00 59.38 264 ASP A CA 1
ATOM 1875 C C . ASP A 1 264 ? 11.245 17.586 -14.099 1.00 59.38 264 ASP A C 1
ATOM 1877 O O . ASP A 1 264 ? 11.655 16.919 -13.140 1.00 59.38 264 ASP A O 1
ATOM 1881 N N . PRO A 1 265 ? 11.346 18.927 -14.111 1.00 59.66 265 PRO A N 1
ATOM 1882 C CA . PRO A 1 265 ? 11.975 19.658 -13.023 1.00 59.66 265 PRO A CA 1
ATOM 1883 C C . PRO A 1 265 ? 11.204 19.464 -11.713 1.00 59.66 265 PRO A C 1
ATOM 1885 O O . PRO A 1 265 ? 9.991 19.668 -11.624 1.00 59.66 265 PRO A O 1
ATOM 1888 N N . PHE A 1 266 ? 11.937 19.077 -10.671 1.00 63.16 266 PHE A N 1
ATOM 1889 C CA . PHE A 1 266 ? 11.401 18.915 -9.328 1.00 63.16 266 PHE A CA 1
ATOM 1890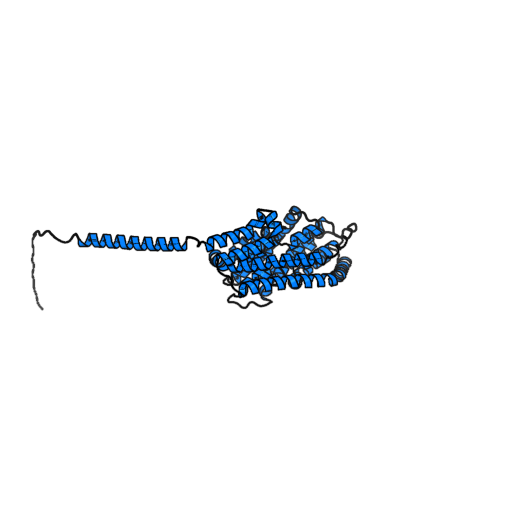 C C . PHE A 1 266 ? 11.059 20.286 -8.722 1.00 63.16 266 PHE A C 1
ATOM 1892 O O . PHE A 1 266 ? 11.937 21.129 -8.545 1.00 63.16 266 PHE A O 1
ATOM 1899 N N . SER A 1 267 ? 9.785 20.519 -8.391 1.00 76.94 267 SER A N 1
ATOM 1900 C CA . SER A 1 267 ? 9.315 21.787 -7.817 1.00 76.94 267 SER A CA 1
ATOM 1901 C C . SER A 1 267 ? 9.141 21.690 -6.301 1.00 76.94 267 SER A C 1
ATOM 1903 O O . SER A 1 267 ? 8.364 20.873 -5.801 1.00 76.94 267 SER A O 1
ATOM 1905 N N . LEU A 1 268 ? 9.819 22.578 -5.562 1.00 78.31 268 LEU A N 1
ATOM 1906 C CA . LEU A 1 268 ? 9.686 22.695 -4.103 1.00 78.31 268 LEU A CA 1
ATOM 1907 C C . LEU A 1 268 ? 8.249 23.017 -3.676 1.00 78.31 268 LEU A C 1
ATOM 1909 O O . LEU A 1 268 ? 7.776 22.502 -2.665 1.00 78.31 268 LEU A O 1
ATOM 1913 N N . TRP A 1 269 ? 7.536 23.825 -4.465 1.00 81.31 269 TRP A N 1
ATOM 1914 C CA . TRP A 1 269 ? 6.129 24.129 -4.209 1.00 81.31 269 TRP A CA 1
ATOM 1915 C C . TRP A 1 269 ? 5.262 22.871 -4.297 1.00 81.31 269 TRP A C 1
ATOM 1917 O O . TRP A 1 269 ? 4.439 22.614 -3.422 1.00 81.31 269 TRP A O 1
ATOM 1927 N N . THR A 1 270 ? 5.495 22.044 -5.318 1.00 81.56 270 THR A N 1
ATOM 1928 C CA . THR A 1 270 ? 4.786 20.773 -5.492 1.00 81.56 270 THR A CA 1
ATOM 1929 C C . THR A 1 270 ? 5.049 19.825 -4.324 1.00 81.56 270 THR A C 1
ATOM 1931 O O . THR A 1 270 ? 4.107 19.213 -3.824 1.00 81.56 270 THR A O 1
ATOM 1934 N N . LEU A 1 271 ? 6.294 19.746 -3.841 1.00 81.44 271 LEU A N 1
ATOM 1935 C CA . LEU A 1 271 ? 6.636 18.951 -2.659 1.00 81.44 271 LEU A CA 1
ATOM 1936 C C . LEU A 1 271 ? 5.897 19.445 -1.408 1.00 81.44 271 LEU A C 1
ATOM 1938 O O . LEU A 1 271 ? 5.345 18.634 -0.666 1.00 81.44 271 LEU A O 1
ATOM 1942 N N . LEU A 1 272 ? 5.862 20.760 -1.183 1.00 85.81 272 LEU A N 1
ATOM 1943 C CA . LEU A 1 272 ? 5.212 21.354 -0.016 1.00 85.81 272 LEU A CA 1
ATOM 1944 C C . LEU A 1 272 ? 3.699 21.101 -0.023 1.00 85.81 272 LEU A C 1
ATOM 1946 O O . LEU A 1 272 ? 3.150 20.657 0.984 1.00 85.81 272 LEU A O 1
ATOM 1950 N N . VAL A 1 273 ? 3.036 21.305 -1.165 1.00 86.19 273 VAL A N 1
ATOM 1951 C CA . VAL A 1 273 ? 1.597 21.035 -1.319 1.00 86.19 273 VAL A CA 1
ATOM 1952 C C . VAL A 1 273 ? 1.290 19.550 -1.122 1.00 86.19 273 VAL A C 1
ATOM 1954 O O . VAL A 1 273 ? 0.356 19.217 -0.394 1.00 86.19 273 VAL A O 1
ATOM 1957 N N . LEU A 1 274 ? 2.081 18.653 -1.720 1.00 83.94 274 LEU A N 1
ATOM 1958 C CA . LEU A 1 274 ? 1.907 17.207 -1.563 1.00 83.94 274 LEU A CA 1
ATOM 1959 C C . LEU A 1 274 ? 2.064 16.778 -0.099 1.00 83.94 274 LEU A C 1
ATOM 1961 O O . LEU A 1 274 ? 1.239 16.030 0.416 1.00 83.94 274 LEU A O 1
ATOM 1965 N N . THR A 1 275 ? 3.089 17.298 0.578 1.00 86.38 275 THR A N 1
ATOM 1966 C CA . THR A 1 275 ? 3.351 17.018 1.996 1.00 86.38 275 THR A CA 1
ATOM 1967 C C . THR A 1 275 ? 2.207 17.513 2.877 1.00 86.38 275 THR A C 1
ATOM 1969 O O . THR A 1 275 ? 1.747 16.780 3.749 1.00 86.38 275 THR A O 1
ATOM 1972 N N . GLY A 1 276 ? 1.699 18.725 2.628 1.00 88.88 276 GLY A N 1
ATOM 1973 C CA . GLY A 1 276 ? 0.560 19.280 3.362 1.00 88.88 276 GLY A CA 1
ATOM 1974 C C . GLY A 1 276 ? -0.727 18.474 3.167 1.00 88.88 276 GLY A C 1
ATOM 1975 O O . GLY A 1 276 ? -1.419 18.176 4.138 1.00 88.88 276 GLY A O 1
ATOM 1976 N N . ARG A 1 277 ? -1.025 18.054 1.931 1.00 90.25 277 ARG A N 1
ATOM 1977 C CA . ARG A 1 277 ? -2.175 17.182 1.631 1.00 90.25 277 ARG A CA 1
ATOM 1978 C C . ARG A 1 277 ? -2.053 15.836 2.349 1.00 90.25 277 ARG A C 1
ATOM 1980 O O . ARG A 1 277 ? -2.973 15.432 3.054 1.00 90.25 277 ARG A O 1
ATOM 1987 N N . LEU A 1 278 ? -0.887 15.195 2.250 1.00 89.12 278 LEU A N 1
ATOM 1988 C CA . LEU A 1 278 ? -0.595 13.924 2.919 1.00 89.12 278 LEU A CA 1
ATOM 1989 C C . LEU A 1 278 ? -0.725 14.022 4.445 1.00 89.12 278 LEU A C 1
ATOM 1991 O O . LEU A 1 278 ? -1.231 13.098 5.085 1.00 89.12 278 LEU A O 1
ATOM 1995 N N . PHE A 1 279 ? -0.297 15.150 5.017 1.00 92.81 279 PHE A N 1
ATOM 1996 C CA . PHE A 1 279 ? -0.427 15.435 6.440 1.00 92.81 279 PHE A CA 1
ATOM 1997 C C . PHE A 1 279 ? -1.899 15.468 6.868 1.00 92.81 279 PHE A C 1
ATOM 1999 O O . PHE A 1 279 ? -2.292 14.721 7.762 1.00 92.81 279 PHE A O 1
ATOM 2006 N N . VAL A 1 280 ? -2.719 16.288 6.199 1.00 94.50 280 VAL A N 1
ATOM 2007 C CA . VAL A 1 280 ? -4.157 16.424 6.492 1.00 94.50 280 VAL A CA 1
ATOM 2008 C C . VAL A 1 280 ? -4.866 15.077 6.355 1.00 94.50 280 VAL A C 1
ATOM 2010 O O . VAL A 1 280 ? -5.612 14.677 7.249 1.00 94.50 280 VAL A O 1
ATOM 2013 N N . PHE A 1 281 ? -4.563 14.346 5.281 1.00 93.81 281 PHE A N 1
ATOM 2014 C CA . PHE A 1 281 ? -5.134 13.033 5.017 1.00 93.81 281 PHE A CA 1
ATOM 2015 C C . PHE A 1 281 ? -4.842 12.025 6.131 1.00 93.81 281 PHE A C 1
ATOM 2017 O O . PHE A 1 281 ? -5.763 11.412 6.676 1.00 93.81 281 PHE A O 1
ATOM 2024 N N . THR A 1 282 ? -3.560 11.886 6.482 1.00 92.31 282 THR A N 1
ATOM 2025 C CA . THR A 1 282 ? -3.089 10.898 7.460 1.00 92.31 282 THR A CA 1
ATOM 2026 C C . THR A 1 282 ? -3.597 11.244 8.852 1.00 92.31 282 THR A C 1
ATOM 2028 O O . THR A 1 282 ? -4.097 10.365 9.546 1.00 92.31 282 THR A O 1
ATOM 2031 N N . ALA A 1 283 ? -3.542 12.522 9.244 1.00 96.00 283 ALA A N 1
ATOM 2032 C CA . ALA A 1 283 ? -4.087 12.970 10.520 1.00 96.00 283 ALA A CA 1
ATOM 2033 C C . ALA A 1 283 ? -5.581 12.629 10.622 1.00 96.00 283 ALA A C 1
ATOM 2035 O O . ALA A 1 283 ? -6.000 12.011 11.597 1.00 96.00 283 ALA A O 1
ATOM 2036 N N . GLY A 1 284 ? -6.366 12.943 9.586 1.00 96.00 284 GLY A N 1
ATOM 2037 C CA . GLY A 1 284 ? -7.790 12.620 9.536 1.00 96.00 284 GLY A CA 1
ATOM 2038 C C . GLY A 1 284 ? -8.089 11.131 9.694 1.00 96.00 284 GLY A C 1
ATOM 2039 O O . GLY A 1 284 ? -8.958 10.761 10.481 1.00 96.00 284 GLY A O 1
ATOM 2040 N N . LEU A 1 285 ? -7.329 10.267 9.016 1.00 95.38 285 LEU A N 1
ATOM 2041 C CA . LEU A 1 285 ? -7.490 8.816 9.134 1.00 95.38 285 LEU A CA 1
ATOM 2042 C C . LEU A 1 285 ? -7.087 8.266 10.504 1.00 95.38 285 LEU A C 1
ATOM 2044 O O . LEU A 1 285 ? -7.728 7.331 10.978 1.00 95.38 285 LEU A O 1
ATOM 2048 N N . VAL A 1 286 ? -6.071 8.835 11.158 1.00 94.88 286 VAL A N 1
ATOM 2049 C CA . VAL A 1 286 ? -5.714 8.437 12.529 1.00 94.88 286 VAL A CA 1
ATOM 2050 C C . VAL A 1 286 ? -6.838 8.803 13.501 1.00 94.88 286 VAL A C 1
ATOM 2052 O O . VAL A 1 286 ? -7.252 7.952 14.286 1.00 94.88 286 VAL A O 1
ATOM 2055 N N . LEU A 1 287 ? -7.383 10.025 13.406 1.00 96.12 287 LEU A N 1
ATOM 2056 C CA . LEU A 1 287 ? -8.522 10.462 14.226 1.00 96.12 287 LEU A CA 1
ATOM 2057 C C . LEU A 1 287 ? -9.758 9.583 13.985 1.00 96.12 287 LEU A C 1
ATOM 2059 O O . LEU A 1 287 ? -10.398 9.125 14.930 1.00 96.12 287 LEU A O 1
ATOM 2063 N N . LEU A 1 288 ? -10.077 9.329 12.713 1.00 95.88 288 LEU A N 1
ATOM 2064 C CA . LEU A 1 288 ? -11.213 8.503 12.321 1.00 95.88 288 LEU A CA 1
ATOM 2065 C C . LEU A 1 288 ? -11.052 7.065 12.811 1.00 95.88 288 LEU A C 1
ATOM 2067 O O . LEU A 1 288 ? -11.980 6.504 13.386 1.00 95.88 288 LEU A O 1
ATOM 2071 N N . GLY A 1 289 ? -9.874 6.476 12.605 1.00 92.81 289 GLY A N 1
ATOM 2072 C CA . GLY A 1 289 ? -9.590 5.120 13.039 1.00 92.81 289 GLY A CA 1
ATOM 2073 C C . GLY A 1 289 ? -9.780 4.969 14.543 1.00 92.81 289 GLY A C 1
ATOM 2074 O O . GLY A 1 289 ? -10.439 4.024 14.970 1.00 92.81 289 GLY A O 1
ATOM 2075 N N . ASP A 1 290 ? -9.262 5.896 15.349 1.00 92.94 290 ASP A N 1
ATOM 2076 C CA . ASP A 1 290 ? -9.445 5.866 16.803 1.00 92.94 290 ASP A CA 1
ATOM 2077 C C . ASP A 1 290 ? -10.931 5.899 17.203 1.00 92.94 290 ASP A C 1
ATOM 2079 O O . ASP A 1 290 ? -11.398 4.993 17.900 1.00 92.94 290 ASP A O 1
ATOM 2083 N N . ALA A 1 291 ? -11.698 6.847 16.649 1.00 93.06 291 ALA A N 1
ATOM 2084 C CA . ALA A 1 291 ? -13.131 6.998 16.910 1.00 93.06 291 ALA A CA 1
ATOM 2085 C C . ALA A 1 291 ? -13.961 5.754 16.540 1.00 93.06 291 ALA A C 1
ATOM 2087 O O . ALA A 1 291 ? -14.956 5.448 17.197 1.00 93.06 291 ALA A O 1
ATOM 2088 N N . LEU A 1 292 ? -13.561 5.027 15.490 1.00 93.56 292 LEU A N 1
ATOM 2089 C CA . LEU A 1 292 ? -14.268 3.842 14.998 1.00 93.56 292 LEU A CA 1
ATOM 2090 C C . LEU A 1 292 ? -13.979 2.565 15.796 1.00 93.56 292 LEU A C 1
ATOM 2092 O O . LEU A 1 292 ? -14.692 1.579 15.615 1.00 93.56 292 LEU A O 1
ATOM 2096 N N . THR A 1 293 ? -12.986 2.557 16.689 1.00 91.31 293 THR A N 1
ATOM 2097 C CA . THR A 1 293 ? -12.583 1.369 17.466 1.00 91.31 293 THR A CA 1
ATOM 2098 C C . THR A 1 293 ? -13.755 0.566 18.061 1.00 91.31 293 THR A C 1
ATOM 2100 O O . THR A 1 293 ? -13.819 -0.631 17.777 1.00 91.31 293 THR A O 1
ATOM 2103 N N . PRO A 1 294 ? -14.735 1.151 18.785 1.00 88.94 294 PRO A N 1
ATOM 2104 C CA . PRO A 1 294 ? -15.841 0.371 19.353 1.00 88.94 294 PRO A CA 1
ATOM 2105 C C . PRO A 1 294 ? -16.718 -0.321 18.298 1.00 88.94 294 PRO A C 1
ATOM 2107 O O . PRO A 1 294 ? -17.253 -1.398 18.557 1.00 88.94 294 PRO A O 1
ATOM 2110 N N . LEU A 1 295 ? -16.871 0.273 17.111 1.00 89.44 295 LEU A N 1
ATOM 2111 C CA . LEU A 1 295 ? -17.618 -0.325 16.005 1.00 89.44 295 LEU A CA 1
ATOM 2112 C C . LEU A 1 295 ? -16.814 -1.460 15.358 1.00 89.44 295 LEU A C 1
ATOM 2114 O O . LEU A 1 295 ? -17.352 -2.536 15.093 1.00 89.44 295 LEU A O 1
ATOM 2118 N N . ILE A 1 296 ? -15.516 -1.228 15.150 1.00 90.50 296 ILE A N 1
ATOM 2119 C CA . ILE A 1 296 ? -14.587 -2.195 14.559 1.00 90.50 296 ILE A CA 1
ATOM 2120 C C . ILE A 1 296 ? -14.524 -3.463 15.403 1.00 90.50 296 ILE A C 1
ATOM 2122 O O . ILE A 1 296 ? -14.601 -4.568 14.869 1.00 90.50 296 ILE A O 1
ATOM 2126 N N . GLU A 1 297 ? -14.418 -3.318 16.721 1.00 90.44 297 GLU A N 1
ATOM 2127 C CA . GLU A 1 297 ? -14.294 -4.457 17.624 1.00 90.44 297 GLU A CA 1
ATOM 2128 C C . GLU A 1 297 ? -15.511 -5.381 17.564 1.00 90.44 297 GLU A C 1
ATOM 2130 O O . GLU A 1 297 ? -15.366 -6.601 17.501 1.00 90.44 297 GLU A O 1
ATOM 2135 N N . ARG A 1 298 ? -16.715 -4.806 17.487 1.00 87.12 298 ARG A N 1
ATOM 2136 C CA . ARG A 1 298 ? -17.957 -5.576 17.342 1.00 87.12 298 ARG A CA 1
ATOM 2137 C C . ARG A 1 298 ? -18.062 -6.256 15.977 1.00 87.12 298 ARG A C 1
ATOM 2139 O O . ARG A 1 298 ? -18.586 -7.363 15.895 1.00 87.12 298 ARG A O 1
ATOM 2146 N N . ALA A 1 299 ? -17.590 -5.600 14.917 1.00 86.19 299 ALA A N 1
ATOM 2147 C CA . ALA A 1 299 ? -17.747 -6.076 13.545 1.00 86.19 299 ALA A CA 1
ATOM 2148 C C . ALA A 1 299 ? -16.677 -7.096 13.114 1.00 86.19 299 ALA A C 1
ATOM 2150 O O . ALA A 1 299 ? -16.994 -8.037 12.388 1.00 86.19 299 ALA A O 1
ATOM 2151 N N . PHE A 1 300 ? -15.422 -6.928 13.545 1.00 86.69 300 PHE A N 1
ATOM 2152 C CA . PHE A 1 300 ? -14.281 -7.646 12.964 1.00 86.69 300 PHE A CA 1
ATOM 2153 C C . PHE A 1 300 ? -13.585 -8.634 13.908 1.00 86.69 300 PHE A C 1
ATOM 2155 O O . PHE A 1 300 ? -12.966 -9.573 13.410 1.00 86.69 300 PHE A O 1
ATOM 2162 N N . LEU A 1 301 ? -13.688 -8.506 15.240 1.00 85.88 301 LEU A N 1
ATOM 2163 C CA . LEU A 1 301 ? -12.958 -9.408 16.152 1.00 85.88 301 LEU A CA 1
ATOM 2164 C C . LEU A 1 301 ? -13.415 -10.868 16.062 1.00 85.88 301 LEU A C 1
ATOM 2166 O O . LEU A 1 301 ? -12.598 -11.770 16.235 1.00 85.88 301 LEU A O 1
ATOM 2170 N N . GLY A 1 302 ? -14.695 -11.107 15.766 1.00 84.06 302 GLY A N 1
ATOM 2171 C CA . GLY A 1 302 ? -15.242 -12.456 15.590 1.00 84.06 302 GLY A CA 1
ATOM 2172 C C . GLY A 1 302 ? -14.921 -13.097 14.236 1.00 84.06 302 GLY A C 1
ATOM 2173 O O . GLY A 1 302 ? -15.258 -14.261 14.024 1.00 84.06 302 GLY A O 1
ATOM 2174 N N . LEU A 1 303 ? -14.301 -12.361 13.306 1.00 88.75 303 LEU A N 1
ATOM 2175 C CA . LEU A 1 303 ? -14.024 -12.866 11.966 1.00 88.75 303 LEU A CA 1
ATOM 2176 C C . LEU A 1 303 ? -12.759 -13.721 11.938 1.00 88.75 303 LEU A C 1
ATOM 2178 O O . LEU A 1 303 ? -11.723 -13.391 12.522 1.00 88.75 303 LEU A O 1
ATOM 2182 N N . HIS A 1 304 ? -12.846 -14.813 11.183 1.00 93.81 304 HIS A N 1
ATOM 2183 C CA . HIS A 1 304 ? -11.707 -15.675 10.912 1.00 93.81 304 HIS A CA 1
ATOM 2184 C C . HIS A 1 304 ? -10.636 -14.910 10.102 1.00 93.81 304 HIS A C 1
ATOM 2186 O O . HIS A 1 304 ? -11.005 -14.211 9.151 1.00 93.81 304 HIS A O 1
ATOM 2192 N N . PRO A 1 305 ? -9.326 -15.066 10.387 1.00 94.19 305 PRO A N 1
ATOM 2193 C CA . PRO A 1 305 ? -8.257 -14.351 9.676 1.00 94.19 305 PRO A CA 1
ATOM 2194 C C . PRO A 1 305 ? -8.334 -14.481 8.146 1.00 94.19 305 PRO A C 1
ATOM 2196 O O . PRO A 1 305 ? -8.223 -13.492 7.427 1.00 94.19 305 PRO A O 1
ATOM 2199 N N . ALA A 1 306 ? -8.642 -15.676 7.633 1.00 94.00 306 ALA A N 1
ATOM 2200 C CA . ALA A 1 306 ? -8.849 -15.894 6.197 1.00 94.00 306 ALA A CA 1
ATOM 2201 C C . ALA A 1 306 ? -9.995 -15.052 5.595 1.00 94.00 306 ALA A C 1
ATOM 2203 O O . ALA A 1 306 ? -9.903 -14.625 4.447 1.00 94.00 306 ALA A O 1
ATOM 2204 N N . ALA A 1 307 ? -11.069 -14.798 6.351 1.00 93.62 307 ALA A N 1
ATOM 2205 C CA . ALA A 1 307 ? -12.169 -13.957 5.883 1.00 93.62 307 ALA A CA 1
ATOM 2206 C C . ALA A 1 307 ? -11.737 -12.487 5.802 1.00 93.62 307 ALA A C 1
ATOM 2208 O O . ALA A 1 307 ? -12.050 -11.824 4.818 1.00 93.62 307 ALA A O 1
ATOM 2209 N N . LEU A 1 308 ? -10.961 -12.005 6.783 1.00 93.31 308 LEU A N 1
ATOM 2210 C CA . LEU A 1 308 ? -10.368 -10.661 6.755 1.00 93.31 308 LEU A CA 1
ATOM 2211 C C . LEU A 1 308 ? -9.448 -10.487 5.543 1.00 93.31 308 LEU A C 1
ATOM 2213 O O . LEU A 1 308 ? -9.539 -9.486 4.837 1.00 93.31 308 LEU A O 1
ATOM 2217 N N . TYR A 1 309 ? -8.616 -11.495 5.269 1.00 96.31 309 TYR A N 1
ATOM 2218 C CA . TYR A 1 309 ? -7.709 -11.506 4.126 1.00 96.31 309 TYR A CA 1
ATOM 2219 C C . TYR A 1 309 ? -8.440 -11.264 2.797 1.00 96.31 309 TYR A C 1
ATOM 2221 O O . TYR A 1 309 ? -8.102 -10.345 2.053 1.00 96.31 309 TYR A O 1
ATOM 2229 N N . TRP A 1 310 ? -9.470 -12.067 2.514 1.00 95.69 310 TRP A N 1
ATOM 2230 C CA . TRP A 1 310 ? -10.207 -11.987 1.251 1.00 95.69 310 TRP A CA 1
ATOM 2231 C C . TRP A 1 310 ? -11.179 -10.811 1.192 1.00 95.69 310 TRP A C 1
ATOM 2233 O O . TRP A 1 310 ? -11.345 -10.228 0.123 1.00 95.69 310 TRP A O 1
ATOM 2243 N N . ALA A 1 311 ? -11.777 -10.408 2.318 1.00 93.44 311 ALA A N 1
ATOM 2244 C CA . ALA A 1 311 ? -12.583 -9.187 2.381 1.00 93.44 311 ALA A CA 1
ATOM 2245 C C . ALA A 1 311 ? -11.764 -7.955 1.961 1.00 93.44 311 ALA A C 1
ATOM 2247 O O . ALA A 1 311 ? -12.286 -7.054 1.306 1.00 93.44 311 ALA A O 1
ATOM 2248 N N . ASN A 1 312 ? -10.459 -7.956 2.240 1.00 95.25 312 ASN A N 1
ATOM 2249 C CA . ASN A 1 312 ? -9.559 -6.884 1.830 1.00 95.25 312 ASN A CA 1
ATOM 2250 C C . ASN A 1 312 ? -9.193 -6.883 0.344 1.00 95.25 312 ASN A C 1
ATOM 2252 O O . ASN A 1 312 ? -8.508 -5.964 -0.093 1.00 95.25 312 ASN A O 1
ATOM 2256 N N . ALA A 1 313 ? -9.751 -7.782 -0.476 1.00 93.88 313 ALA A N 1
ATOM 2257 C CA . ALA A 1 313 ? -9.799 -7.574 -1.924 1.00 93.88 313 ALA A CA 1
ATOM 2258 C C . ALA A 1 313 ? -10.496 -6.247 -2.298 1.00 93.88 313 ALA A C 1
ATOM 2260 O O . ALA A 1 313 ? -10.217 -5.691 -3.359 1.00 93.88 313 ALA A O 1
ATOM 2261 N N . LEU A 1 314 ? -11.348 -5.695 -1.420 1.00 90.81 314 LEU A N 1
ATOM 2262 C CA . LEU A 1 314 ? -11.931 -4.353 -1.562 1.00 90.81 314 LEU A CA 1
ATOM 2263 C C . LEU A 1 314 ? -10.878 -3.239 -1.679 1.00 90.81 314 LEU A C 1
ATOM 2265 O O . LEU A 1 314 ? -11.146 -2.218 -2.308 1.00 90.81 314 LEU A O 1
ATOM 2269 N N . ALA A 1 315 ? -9.666 -3.454 -1.164 1.00 91.75 315 ALA A N 1
ATOM 2270 C CA . ALA A 1 315 ? -8.542 -2.532 -1.325 1.00 91.75 315 ALA A CA 1
ATOM 2271 C C . ALA A 1 315 ? -8.129 -2.345 -2.790 1.00 91.75 315 ALA A C 1
ATOM 2273 O O . ALA A 1 315 ? -7.514 -1.349 -3.145 1.00 91.75 315 ALA A O 1
ATOM 2274 N N . SER A 1 316 ? -8.525 -3.261 -3.680 1.00 89.62 316 SER A N 1
ATOM 2275 C CA . SER A 1 316 ? -8.350 -3.056 -5.118 1.00 89.62 316 SER A CA 1
ATOM 2276 C C . SER A 1 316 ? -9.007 -1.766 -5.602 1.00 89.62 316 SER A C 1
ATOM 2278 O O . SER A 1 316 ? -8.445 -1.101 -6.466 1.00 89.62 316 SER A O 1
ATOM 2280 N N . VAL A 1 317 ? -10.178 -1.416 -5.062 1.00 86.25 317 VAL A N 1
ATOM 2281 C CA . VAL A 1 317 ? -10.967 -0.260 -5.501 1.00 86.25 317 VAL A CA 1
ATOM 2282 C C . VAL A 1 317 ? -10.916 0.901 -4.511 1.00 86.25 317 VAL A C 1
ATOM 2284 O O . VAL A 1 317 ? -10.975 2.043 -4.956 1.00 86.25 317 VAL A O 1
ATOM 2287 N N . THR A 1 318 ? -10.774 0.632 -3.212 1.00 87.12 318 THR A N 1
ATOM 2288 C CA . THR A 1 318 ? -10.749 1.635 -2.133 1.00 87.12 318 THR A CA 1
ATOM 2289 C C . THR A 1 318 ? -9.323 1.989 -1.706 1.00 87.12 318 THR A C 1
ATOM 2291 O O . THR A 1 318 ? -8.439 1.146 -1.757 1.00 87.12 318 THR A O 1
ATOM 2294 N N . ASP A 1 319 ? -9.118 3.207 -1.194 1.00 89.12 319 ASP A N 1
ATOM 2295 C CA . ASP A 1 319 ? -7.863 3.604 -0.549 1.00 89.12 319 ASP A CA 1
ATOM 2296 C C . ASP A 1 319 ? -7.467 2.667 0.614 1.00 89.12 319 ASP A C 1
ATOM 2298 O O . ASP A 1 319 ? -8.226 2.426 1.562 1.00 89.12 319 ASP A O 1
ATOM 2302 N N . ASN A 1 320 ? -6.234 2.167 0.549 1.00 93.50 320 ASN A N 1
ATOM 2303 C CA . ASN A 1 320 ? -5.683 1.214 1.510 1.00 93.50 320 ASN A CA 1
ATOM 2304 C C . ASN A 1 320 ? -5.657 1.747 2.949 1.00 93.50 320 ASN A C 1
ATOM 2306 O O . ASN A 1 320 ? -5.913 1.002 3.896 1.00 93.50 320 ASN A O 1
ATOM 2310 N N . ALA A 1 321 ? -5.325 3.025 3.140 1.00 93.31 321 ALA A N 1
ATOM 2311 C CA . ALA A 1 321 ? -5.195 3.611 4.469 1.00 93.31 321 ALA A CA 1
ATOM 2312 C C . ALA A 1 321 ? -6.562 3.843 5.115 1.00 93.31 321 ALA A C 1
ATOM 2314 O O . ALA A 1 321 ? -6.716 3.614 6.316 1.00 93.31 321 ALA A O 1
ATOM 2315 N N . ALA A 1 322 ? -7.561 4.224 4.318 1.00 93.56 322 ALA A N 1
ATOM 2316 C CA . ALA A 1 322 ? -8.951 4.282 4.743 1.00 93.56 322 ALA A CA 1
ATOM 2317 C C . ALA A 1 322 ? -9.452 2.906 5.203 1.00 93.56 322 ALA A C 1
ATOM 2319 O O . ALA A 1 322 ? -10.018 2.806 6.290 1.00 93.56 322 ALA A O 1
ATOM 2320 N N . LEU A 1 323 ? -9.189 1.838 4.439 1.00 94.19 323 LEU A N 1
ATOM 2321 C CA . LEU A 1 323 ? -9.566 0.477 4.843 1.00 94.19 323 LEU A CA 1
ATOM 2322 C C . LEU A 1 323 ? -8.894 0.042 6.147 1.00 94.19 323 LEU A C 1
ATOM 2324 O O . LEU A 1 323 ? -9.555 -0.501 7.031 1.00 94.19 323 LEU A O 1
ATOM 2328 N N . VAL A 1 324 ? -7.602 0.334 6.307 1.00 95.50 324 VAL A N 1
ATOM 2329 C CA . VAL A 1 324 ? -6.887 0.076 7.563 1.00 95.50 324 VAL A CA 1
ATOM 2330 C C . VAL A 1 324 ? -7.523 0.849 8.724 1.00 95.50 324 VAL A C 1
ATOM 2332 O O . VAL A 1 324 ? -7.737 0.270 9.791 1.00 95.50 324 VAL A O 1
ATOM 2335 N N . ALA A 1 325 ? -7.882 2.122 8.524 1.00 94.75 325 ALA A N 1
ATOM 2336 C CA . ALA A 1 325 ? -8.511 2.949 9.554 1.00 94.75 325 ALA A CA 1
ATOM 2337 C C . ALA A 1 325 ? -9.847 2.364 10.042 1.00 94.75 325 ALA A C 1
ATOM 2339 O O . ALA A 1 325 ? -10.107 2.370 11.245 1.00 94.75 325 ALA A O 1
ATOM 2340 N N . VAL A 1 326 ? -10.673 1.839 9.129 1.00 94.25 326 VAL A N 1
ATOM 2341 C CA . VAL A 1 326 ? -12.022 1.325 9.439 1.00 94.25 326 VAL A CA 1
ATOM 2342 C C . VAL A 1 326 ? -12.067 -0.156 9.820 1.00 94.25 326 VAL A C 1
ATOM 2344 O O . VAL A 1 326 ? -13.147 -0.655 10.1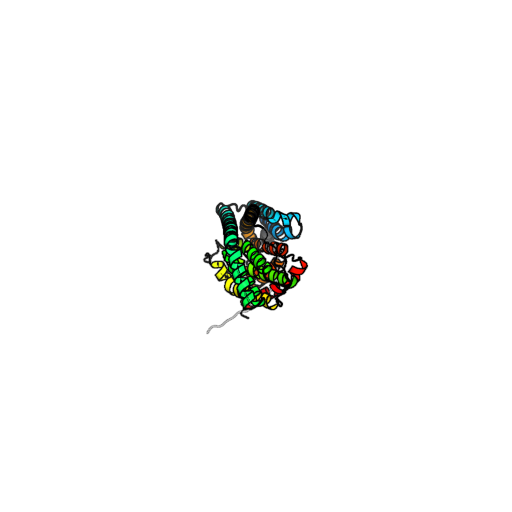20 1.00 94.25 326 VAL A O 1
ATOM 2347 N N . GLN A 1 327 ? -10.943 -0.876 9.782 1.00 93.88 327 GLN A N 1
ATOM 2348 C CA . GLN A 1 327 ? -10.915 -2.322 10.037 1.00 93.88 327 GLN A CA 1
ATOM 2349 C C . GLN A 1 327 ? -9.987 -2.725 11.182 1.00 93.88 327 GLN A C 1
ATOM 2351 O O . GLN A 1 327 ? -10.251 -3.719 11.853 1.00 93.88 327 GLN A O 1
ATOM 2356 N N . VAL A 1 328 ? -8.892 -2.005 11.415 1.00 94.69 328 VAL A N 1
ATOM 2357 C CA . VAL A 1 328 ? -7.896 -2.431 12.404 1.00 94.69 328 VAL A CA 1
ATOM 2358 C C . VAL A 1 328 ? -8.315 -2.032 13.815 1.00 94.69 328 VAL A C 1
ATOM 2360 O O . VAL A 1 328 ? -8.814 -0.934 14.049 1.00 94.69 328 VAL A O 1
ATOM 2363 N N . SER A 1 329 ? -8.051 -2.907 14.784 1.00 92.81 329 SER A N 1
ATOM 2364 C CA . SER A 1 329 ? -8.216 -2.625 16.211 1.00 92.81 329 SER A CA 1
ATOM 2365 C C . SER A 1 329 ? -6.986 -3.079 17.014 1.00 92.81 329 SER A C 1
ATOM 2367 O O . SER A 1 329 ? -6.395 -4.102 16.657 1.00 92.81 329 SER A O 1
ATOM 2369 N N . PRO A 1 330 ? -6.605 -2.383 18.108 1.00 91.25 330 PRO A N 1
ATOM 2370 C CA . PRO A 1 330 ? -5.543 -2.831 19.020 1.00 91.25 330 PRO A CA 1
ATOM 2371 C C . PRO A 1 330 ? -5.820 -4.185 19.695 1.00 91.25 330 PRO A C 1
ATOM 2373 O O . PRO A 1 330 ? -4.891 -4.814 20.198 1.00 91.25 330 PRO A O 1
ATOM 2376 N N . THR A 1 331 ? -7.076 -4.639 19.724 1.00 92.56 331 THR A N 1
ATOM 2377 C CA . THR A 1 331 ? -7.485 -5.918 20.331 1.00 92.56 331 THR A CA 1
ATOM 2378 C C . THR A 1 331 ? -7.403 -7.109 19.376 1.00 92.56 331 THR A C 1
ATOM 2380 O O . THR A 1 331 ? -7.579 -8.250 19.805 1.00 92.56 331 THR A O 1
ATOM 2383 N N . MET A 1 332 ? -7.110 -6.876 18.093 1.00 93.50 332 MET A N 1
ATOM 2384 C CA . MET A 1 332 ? -6.914 -7.955 17.128 1.00 93.50 332 MET A CA 1
ATOM 2385 C C . MET A 1 332 ? -5.702 -8.812 17.490 1.00 93.50 332 MET A C 1
ATOM 2387 O O . MET A 1 332 ? -4.656 -8.317 17.912 1.00 93.50 332 MET A O 1
ATOM 2391 N N . SER A 1 333 ? -5.819 -10.119 17.258 1.00 93.50 333 SER A N 1
ATOM 2392 C CA . SER A 1 333 ? -4.653 -11.002 17.325 1.00 93.50 333 SER A CA 1
ATOM 2393 C C . SER A 1 333 ? -3.629 -10.634 16.243 1.00 93.50 333 SER A C 1
ATOM 2395 O O . SER A 1 333 ? -3.991 -10.143 15.171 1.00 93.50 333 SER A O 1
ATOM 2397 N N . GLN A 1 334 ? -2.345 -10.936 16.474 1.00 93.06 334 GLN A N 1
ATOM 2398 C CA . GLN A 1 334 ? -1.311 -10.731 15.450 1.00 93.06 334 GLN A CA 1
ATOM 2399 C C . GLN A 1 334 ? -1.623 -11.477 14.148 1.00 93.06 334 GLN A C 1
ATOM 2401 O O . GLN A 1 334 ? -1.241 -11.015 13.076 1.00 93.06 334 GLN A O 1
ATOM 2406 N N . ASP A 1 335 ? -2.333 -12.604 14.223 1.00 93.75 335 ASP A N 1
ATOM 2407 C CA . ASP A 1 335 ? -2.705 -13.366 13.038 1.00 93.75 335 ASP A CA 1
ATOM 2408 C C . ASP A 1 335 ? -3.834 -12.699 12.239 1.00 93.75 335 ASP A C 1
ATOM 2410 O O . ASP A 1 335 ? -3.713 -12.556 11.023 1.00 93.75 335 ASP A O 1
ATOM 2414 N N . GLN A 1 336 ? -4.878 -12.189 12.907 1.00 94.94 336 GLN A N 1
ATOM 2415 C CA . GLN A 1 336 ? -5.903 -11.359 12.257 1.00 94.94 336 GLN A CA 1
ATOM 2416 C C . GLN A 1 336 ? -5.286 -10.116 11.617 1.00 94.94 336 GLN A C 1
ATOM 2418 O O . GLN A 1 336 ? -5.587 -9.811 10.465 1.00 94.94 336 GLN A O 1
ATOM 2423 N N . LEU A 1 337 ? -4.383 -9.439 12.333 1.00 95.44 337 LEU A N 1
ATOM 2424 C CA . LEU A 1 337 ? -3.695 -8.254 11.832 1.00 95.44 337 LEU A CA 1
ATOM 2425 C C . LEU A 1 337 ? -2.844 -8.567 10.598 1.00 95.44 337 LEU A C 1
ATOM 2427 O O . LEU A 1 337 ? -2.898 -7.839 9.608 1.00 95.44 337 LEU A O 1
ATOM 2431 N N . ARG A 1 338 ? -2.078 -9.665 10.643 1.00 96.44 338 ARG A N 1
ATOM 2432 C CA . ARG A 1 338 ? -1.255 -10.135 9.524 1.00 96.44 338 ARG A CA 1
ATOM 2433 C C . ARG A 1 338 ? -2.112 -10.400 8.292 1.00 96.44 338 ARG A C 1
ATOM 2435 O O . ARG A 1 338 ? -1.794 -9.898 7.218 1.00 96.44 338 ARG A O 1
ATOM 2442 N N . HIS A 1 339 ? -3.195 -11.158 8.441 1.00 96.75 339 HIS A N 1
ATOM 2443 C CA . HIS A 1 339 ? -4.089 -11.486 7.334 1.00 96.75 339 HIS A CA 1
ATOM 2444 C C . HIS A 1 339 ? -4.785 -10.243 6.776 1.00 96.75 339 HIS A C 1
ATOM 2446 O O . HIS A 1 339 ? -4.800 -10.039 5.564 1.00 96.75 339 HIS A O 1
ATOM 2452 N N . ALA A 1 340 ? -5.306 -9.382 7.649 1.00 96.44 340 ALA A N 1
ATOM 2453 C CA . ALA A 1 340 ? -5.933 -8.138 7.234 1.00 96.44 340 ALA A CA 1
ATOM 2454 C C . ALA A 1 340 ? -4.950 -7.279 6.422 1.00 96.44 340 ALA A C 1
ATOM 2456 O O . ALA A 1 340 ? -5.228 -6.917 5.278 1.00 96.44 340 ALA A O 1
ATOM 2457 N N . PHE A 1 341 ? -3.760 -7.021 6.965 1.00 96.81 341 PHE A N 1
ATOM 2458 C CA . PHE A 1 341 ? -2.803 -6.123 6.332 1.00 96.81 341 PHE A CA 1
ATOM 2459 C C . PHE A 1 341 ? -2.195 -6.692 5.044 1.00 96.81 341 PHE A C 1
ATOM 2461 O O . PHE A 1 341 ? -2.072 -5.964 4.060 1.00 96.81 341 PHE A O 1
ATOM 2468 N N . LEU A 1 342 ? -1.886 -7.995 4.998 1.00 97.31 342 LEU A N 1
ATOM 2469 C CA . LEU A 1 342 ? -1.451 -8.643 3.756 1.00 97.31 342 LEU A CA 1
ATOM 2470 C C . LEU A 1 342 ? -2.534 -8.566 2.677 1.00 97.31 342 LEU A C 1
ATOM 2472 O O . LEU A 1 342 ? -2.204 -8.295 1.524 1.00 97.31 342 LEU A O 1
ATOM 2476 N N . GLY A 1 343 ? -3.805 -8.762 3.036 1.00 96.56 343 GLY A N 1
ATOM 2477 C CA . GLY A 1 343 ? -4.925 -8.624 2.105 1.00 96.56 343 GLY A CA 1
ATOM 2478 C C . GLY A 1 343 ? -4.996 -7.220 1.500 1.00 96.56 343 GLY A C 1
ATOM 2479 O O . GLY A 1 343 ? -5.044 -7.088 0.280 1.00 96.56 343 GLY A O 1
ATOM 2480 N N . VAL A 1 344 ? -4.897 -6.176 2.336 1.00 95.94 344 VAL A N 1
ATOM 2481 C CA . VAL A 1 344 ? -4.902 -4.774 1.874 1.00 95.94 344 VAL A CA 1
ATOM 2482 C C . VAL A 1 344 ? -3.738 -4.504 0.918 1.00 95.94 344 VAL A C 1
ATOM 2484 O O . VAL A 1 344 ? -3.949 -4.028 -0.194 1.00 95.94 344 VAL A O 1
ATOM 2487 N N . LEU A 1 345 ? -2.507 -4.841 1.315 1.00 95.81 345 LEU A N 1
ATOM 2488 C CA . LEU A 1 345 ? -1.312 -4.511 0.530 1.00 95.81 345 LEU A CA 1
ATOM 2489 C C . LEU A 1 345 ? -1.243 -5.258 -0.807 1.00 95.81 345 LEU A C 1
ATOM 2491 O O . LEU A 1 345 ? -0.809 -4.693 -1.809 1.00 95.81 345 LEU A O 1
ATOM 2495 N N . THR A 1 346 ? -1.652 -6.527 -0.834 1.00 96.19 346 THR A N 1
ATOM 2496 C CA . THR A 1 346 ? -1.584 -7.348 -2.054 1.00 96.19 346 THR A CA 1
ATOM 2497 C C . THR A 1 346 ? -2.689 -7.001 -3.052 1.00 96.19 346 THR A C 1
ATOM 2499 O O . THR A 1 346 ? -2.439 -7.002 -4.261 1.00 96.19 346 THR A O 1
ATOM 2502 N N . ALA A 1 347 ? -3.880 -6.629 -2.575 1.00 95.44 347 ALA A N 1
ATOM 2503 C CA . ALA A 1 347 ? -4.986 -6.189 -3.423 1.00 95.44 347 ALA A CA 1
ATOM 2504 C C . ALA A 1 347 ? -4.850 -4.732 -3.901 1.00 95.44 347 ALA A C 1
ATOM 2506 O O . ALA A 1 347 ? -5.280 -4.412 -5.010 1.00 95.44 347 ALA A O 1
ATOM 2507 N N . GLY A 1 348 ? -4.226 -3.862 -3.101 1.00 90.94 348 GLY A N 1
ATOM 2508 C CA . GLY A 1 348 ? -4.231 -2.403 -3.270 1.00 90.94 348 GLY A CA 1
ATOM 2509 C C . GLY A 1 348 ? -3.596 -1.838 -4.545 1.00 90.94 348 GLY A C 1
ATOM 2510 O O . GLY A 1 348 ? -3.698 -0.645 -4.807 1.00 90.94 348 GLY A O 1
ATOM 2511 N N . SER A 1 349 ? -2.930 -2.662 -5.356 1.00 89.00 349 SER A N 1
ATOM 2512 C CA . SER A 1 349 ? -2.331 -2.236 -6.634 1.00 89.00 349 SER A CA 1
ATOM 2513 C C . SER A 1 349 ? -3.098 -2.707 -7.875 1.00 89.00 349 SER A C 1
ATOM 2515 O O . SER A 1 349 ? -2.693 -2.411 -9.003 1.00 89.00 349 SER A O 1
ATOM 2517 N N . ALA A 1 350 ? -4.223 -3.405 -7.685 1.00 92.50 350 ALA A N 1
ATOM 2518 C CA . ALA A 1 350 ? -5.020 -3.959 -8.774 1.00 92.50 350 ALA A CA 1
ATOM 2519 C C . ALA A 1 350 ? -5.585 -2.870 -9.702 1.00 92.50 350 ALA A C 1
ATOM 2521 O O . ALA A 1 350 ? -5.474 -2.977 -10.928 1.00 92.50 350 ALA A O 1
ATOM 2522 N N . PHE A 1 351 ? -6.145 -1.802 -9.124 1.00 90.50 351 PHE A N 1
ATOM 2523 C CA . PHE A 1 351 ? -6.601 -0.622 -9.855 1.00 90.50 351 PHE A CA 1
ATOM 2524 C C . PHE A 1 351 ? -5.801 0.623 -9.478 1.00 90.50 351 PHE A C 1
ATOM 2526 O O . PHE A 1 351 ? -5.087 0.677 -8.478 1.00 90.50 351 PHE A O 1
ATOM 2533 N N . LEU A 1 352 ? -5.943 1.651 -10.314 1.00 81.31 352 LEU A N 1
ATOM 2534 C CA . LEU A 1 352 ? -5.225 2.910 -10.164 1.00 81.31 352 LEU A CA 1
ATOM 2535 C C . LEU A 1 352 ? -5.615 3.677 -8.890 1.00 81.31 352 LEU A C 1
ATOM 2537 O O . LEU A 1 352 ? -4.789 4.403 -8.347 1.00 81.31 352 LEU A O 1
ATOM 2541 N N . SER A 1 353 ? -6.857 3.507 -8.429 1.00 72.50 353 SER A N 1
ATOM 2542 C CA . SER A 1 353 ? -7.424 4.202 -7.270 1.00 72.50 353 SER A CA 1
ATOM 2543 C C . SER A 1 353 ? -6.995 3.628 -5.918 1.00 72.50 353 SER A C 1
ATOM 2545 O O . SER A 1 353 ? -7.211 4.288 -4.909 1.00 72.50 353 SER A O 1
ATOM 2547 N N . GLY A 1 354 ? -6.401 2.430 -5.876 1.00 65.88 354 GLY A N 1
ATOM 2548 C CA . GLY A 1 354 ? -6.086 1.754 -4.611 1.00 65.88 354 GLY A CA 1
ATOM 2549 C C . GLY A 1 354 ? -4.945 2.396 -3.808 1.00 65.88 354 GLY A C 1
ATOM 2550 O O . GLY A 1 354 ? -4.889 2.236 -2.589 1.00 65.88 354 GLY A O 1
ATOM 2551 N N . ASP A 1 355 ? -4.045 3.151 -4.459 1.00 81.00 355 ASP A N 1
ATOM 2552 C CA . ASP A 1 355 ? -2.914 3.814 -3.789 1.00 81.00 355 ASP A CA 1
ATOM 2553 C C . ASP A 1 355 ? -2.481 5.102 -4.530 1.00 81.00 355 ASP A C 1
ATOM 2555 O O . ASP A 1 355 ? -2.162 5.039 -5.724 1.00 81.00 355 ASP A O 1
ATOM 2559 N N . PRO A 1 356 ? -2.412 6.282 -3.878 1.00 78.62 356 PRO A N 1
ATOM 2560 C CA . PRO A 1 356 ? -2.039 7.545 -4.529 1.00 78.62 356 PRO A CA 1
ATOM 2561 C C . PRO A 1 356 ? -0.741 7.546 -5.374 1.00 78.62 356 PRO A C 1
ATOM 2563 O O . PRO A 1 356 ? -0.728 8.181 -6.435 1.00 78.62 356 PRO A O 1
ATOM 2566 N N . PRO A 1 357 ? 0.356 6.849 -5.003 1.00 84.50 357 PRO A N 1
ATOM 2567 C CA . PRO A 1 357 ? 1.550 6.729 -5.840 1.00 84.50 357 PRO A CA 1
ATOM 2568 C C . PRO A 1 357 ? 1.284 6.066 -7.201 1.00 84.50 357 PRO A C 1
ATOM 2570 O O . PRO A 1 357 ? 1.972 6.386 -8.173 1.00 84.50 357 PRO A O 1
ATOM 2573 N N . ASN A 1 358 ? 0.265 5.207 -7.323 1.00 89.31 358 ASN A N 1
ATOM 2574 C CA . ASN A 1 358 ? -0.097 4.573 -8.595 1.00 89.31 358 ASN A CA 1
ATOM 2575 C C . ASN A 1 358 ? -0.553 5.613 -9.624 1.00 89.31 358 ASN A C 1
ATOM 2577 O O . ASN A 1 358 ? -0.133 5.573 -10.783 1.00 89.31 358 ASN A O 1
ATOM 2581 N N . LEU A 1 359 ? -1.338 6.603 -9.188 1.00 83.38 359 LEU A N 1
ATOM 2582 C CA . LEU A 1 359 ? -1.796 7.710 -10.029 1.00 83.38 359 LEU A CA 1
ATOM 2583 C C . LEU A 1 359 ? -0.615 8.524 -10.585 1.00 83.38 359 LEU A C 1
ATOM 2585 O O . LEU A 1 359 ? -0.598 8.874 -11.767 1.00 83.38 359 LEU A O 1
ATOM 2589 N N . VAL A 1 360 ? 0.403 8.776 -9.753 1.00 84.25 360 VAL A N 1
ATOM 2590 C CA . VAL A 1 360 ? 1.626 9.494 -10.154 1.00 84.25 360 VAL A CA 1
ATOM 2591 C C . VAL A 1 360 ? 2.378 8.720 -11.235 1.00 84.25 360 VAL A C 1
ATOM 2593 O O . VAL A 1 360 ? 2.769 9.298 -12.254 1.00 84.25 360 VAL A O 1
ATOM 2596 N N . ALA A 1 361 ? 2.551 7.410 -11.045 1.00 88.19 361 ALA A N 1
ATOM 2597 C CA . ALA A 1 361 ? 3.207 6.557 -12.028 1.00 88.19 361 ALA A CA 1
ATOM 2598 C C . ALA A 1 361 ? 2.440 6.508 -13.349 1.00 88.19 361 ALA A C 1
ATOM 2600 O O . ALA A 1 361 ? 3.038 6.671 -14.413 1.00 88.19 361 ALA A O 1
ATOM 2601 N N . ALA A 1 362 ? 1.119 6.335 -13.297 1.00 88.38 362 ALA A N 1
ATOM 2602 C CA . ALA A 1 362 ? 0.291 6.295 -14.492 1.00 88.38 362 ALA A CA 1
ATOM 2603 C C . ALA A 1 362 ? 0.316 7.611 -15.262 1.00 88.38 362 ALA A C 1
ATOM 2605 O O . ALA A 1 362 ? 0.440 7.590 -16.485 1.00 88.38 362 ALA A O 1
ATOM 2606 N N . HIS A 1 363 ? 0.280 8.749 -14.567 1.00 86.25 363 HIS A N 1
ATOM 2607 C CA . HIS A 1 363 ? 0.402 10.051 -15.210 1.00 86.25 363 HIS A CA 1
ATOM 2608 C C . HIS A 1 363 ? 1.764 10.210 -15.903 1.00 86.25 363 HIS A C 1
ATOM 2610 O O . HIS A 1 363 ? 1.824 10.520 -17.095 1.00 86.25 363 HIS A O 1
ATOM 2616 N N . LYS A 1 364 ? 2.869 9.922 -15.201 1.00 85.94 364 LYS A N 1
ATOM 2617 C CA . LYS A 1 364 ? 4.219 10.085 -15.764 1.00 85.94 364 LYS A CA 1
ATOM 2618 C C . LYS A 1 364 ? 4.575 9.059 -16.844 1.00 85.94 364 LYS A C 1
ATOM 2620 O O . LYS A 1 364 ? 5.321 9.390 -17.761 1.00 85.94 364 LYS A O 1
ATOM 2625 N N . LEU A 1 365 ? 4.050 7.835 -16.788 1.00 87.94 365 LEU A N 1
ATOM 2626 C CA . LEU A 1 365 ? 4.277 6.796 -17.807 1.00 87.94 365 LEU A CA 1
ATOM 2627 C C . LEU A 1 365 ? 3.192 6.768 -18.901 1.00 87.94 365 LEU A C 1
ATOM 2629 O O . LEU A 1 365 ? 3.300 6.003 -19.862 1.00 87.94 365 LEU A O 1
ATOM 2633 N N . GLY A 1 366 ? 2.160 7.610 -18.787 1.00 87.88 366 GLY A N 1
ATOM 2634 C CA . GLY A 1 366 ? 1.042 7.667 -19.730 1.00 87.88 366 GLY A CA 1
ATOM 2635 C C . GLY A 1 366 ? 0.217 6.377 -19.761 1.00 87.88 366 GLY A C 1
ATOM 2636 O O . GLY A 1 366 ? -0.171 5.924 -20.836 1.00 87.88 366 GLY A O 1
ATOM 2637 N N . ILE A 1 367 ? 0.002 5.743 -18.605 1.00 91.44 367 ILE A N 1
ATOM 2638 C CA . ILE A 1 367 ? -0.750 4.489 -18.485 1.00 91.44 367 ILE A CA 1
ATOM 2639 C C . ILE A 1 367 ? -2.244 4.821 -18.358 1.00 91.44 367 ILE A C 1
ATOM 2641 O O . ILE A 1 367 ? -2.644 5.429 -17.365 1.00 91.44 367 ILE A O 1
ATOM 2645 N N . PRO A 1 368 ? -3.105 4.421 -19.311 1.00 91.94 368 PRO A N 1
ATOM 2646 C CA . PRO A 1 368 ? -4.547 4.569 -19.142 1.00 91.94 368 PRO A CA 1
ATOM 2647 C C . PRO A 1 368 ? -5.060 3.602 -18.064 1.00 91.94 368 PRO A C 1
ATOM 2649 O O . PRO A 1 368 ? -4.532 2.500 -17.928 1.00 91.94 368 PRO A O 1
ATOM 2652 N N . ALA A 1 369 ? -6.147 3.947 -17.367 1.00 87.94 369 ALA A N 1
ATOM 2653 C CA . ALA A 1 369 ? -6.719 3.109 -16.301 1.00 87.94 369 ALA A CA 1
ATOM 2654 C C . ALA A 1 369 ? -7.000 1.658 -16.745 1.00 87.94 369 ALA A C 1
ATOM 2656 O O . ALA A 1 369 ? -6.709 0.711 -16.018 1.00 87.94 369 ALA A O 1
ATOM 2657 N N . ARG A 1 370 ? -7.486 1.464 -17.981 1.00 90.56 370 ARG A N 1
ATOM 2658 C CA . ARG A 1 370 ? -7.671 0.124 -18.563 1.00 90.56 370 ARG A CA 1
ATOM 2659 C C . ARG A 1 370 ? -6.346 -0.620 -18.744 1.00 90.56 370 ARG A C 1
ATOM 2661 O O . ARG A 1 370 ? -6.281 -1.810 -18.467 1.00 90.56 370 ARG A O 1
ATOM 2668 N N . GLY A 1 371 ? -5.304 0.072 -19.203 1.00 91.88 371 GLY A N 1
ATOM 2669 C CA . GLY A 1 371 ? -3.964 -0.500 -19.352 1.00 91.88 371 GLY A CA 1
ATOM 2670 C C . GLY A 1 371 ? -3.358 -0.897 -18.009 1.00 91.88 371 GLY A C 1
ATOM 2671 O O . GLY A 1 371 ? -2.730 -1.945 -17.918 1.00 91.88 371 GLY A O 1
ATOM 2672 N N . TRP A 1 372 ? -3.621 -0.112 -16.960 1.00 94.56 372 TRP A N 1
ATOM 2673 C CA . TRP A 1 372 ? -3.246 -0.468 -15.594 1.00 94.56 372 TRP A CA 1
ATOM 2674 C C . TRP A 1 372 ? -3.929 -1.759 -15.154 1.00 94.56 372 TRP A C 1
ATOM 2676 O O . TRP A 1 372 ? -3.253 -2.712 -14.784 1.00 94.56 372 TRP A O 1
ATOM 2686 N N . ALA A 1 373 ? -5.260 -1.815 -15.250 1.00 93.81 373 ALA A N 1
ATOM 2687 C CA . ALA A 1 373 ? -6.045 -2.953 -14.777 1.00 93.81 373 ALA A CA 1
ATOM 2688 C C . ALA A 1 373 ? -5.660 -4.277 -15.461 1.00 93.81 373 ALA A C 1
ATOM 2690 O O . ALA A 1 373 ? -5.677 -5.322 -14.817 1.00 93.81 373 ALA A O 1
ATOM 2691 N N . LEU A 1 374 ? -5.264 -4.242 -16.739 1.00 95.00 374 LEU A N 1
ATOM 2692 C CA . LEU A 1 374 ? -4.824 -5.432 -17.478 1.00 95.00 374 LEU A CA 1
ATOM 2693 C C . LEU A 1 374 ? -3.567 -6.094 -16.895 1.00 95.00 374 LEU A C 1
ATOM 2695 O O . LEU A 1 374 ? -3.364 -7.284 -17.117 1.00 95.00 374 LEU A O 1
ATOM 2699 N N . VAL A 1 375 ? -2.742 -5.349 -16.158 1.00 95.75 375 VAL A N 1
ATOM 2700 C CA . VAL A 1 375 ? -1.513 -5.856 -15.526 1.00 95.75 375 VAL A CA 1
ATOM 2701 C C . VAL A 1 375 ? -1.672 -5.935 -14.008 1.00 95.75 375 VAL A C 1
ATOM 2703 O O . VAL A 1 375 ? -1.324 -6.945 -13.402 1.00 95.75 375 VAL A O 1
ATOM 2706 N N . GLY A 1 376 ? -2.235 -4.893 -13.396 1.00 95.06 376 GLY A N 1
ATOM 2707 C CA . GLY A 1 376 ? -2.395 -4.763 -11.951 1.00 95.06 376 GLY A CA 1
ATOM 2708 C C . GLY A 1 376 ? -3.332 -5.814 -11.371 1.00 95.06 376 GLY A C 1
ATOM 2709 O O . GLY A 1 376 ? -2.960 -6.488 -10.419 1.00 95.06 376 GLY A O 1
ATOM 2710 N N . VAL A 1 377 ? -4.514 -6.023 -11.963 1.00 96.00 377 VAL A N 1
ATOM 2711 C CA . VAL A 1 377 ? -5.487 -7.013 -11.467 1.00 96.00 377 VAL A CA 1
ATOM 2712 C C . VAL A 1 377 ? -4.909 -8.433 -11.441 1.00 96.00 377 VAL A C 1
ATOM 2714 O O . VAL A 1 377 ? -4.954 -9.049 -10.375 1.00 96.00 377 VAL A O 1
ATOM 2717 N N . PRO A 1 378 ? -4.344 -8.983 -12.539 1.00 96.31 378 PRO A N 1
ATOM 2718 C CA . PRO A 1 378 ? -3.777 -10.328 -12.489 1.00 96.31 378 PRO A CA 1
ATOM 2719 C C . PRO A 1 378 ? -2.556 -10.415 -11.566 1.00 96.31 378 PRO A C 1
ATOM 2721 O O . PRO A 1 378 ? -2.407 -11.421 -10.875 1.00 96.31 378 PRO A O 1
ATOM 2724 N N . ALA A 1 379 ? -1.716 -9.375 -11.498 1.00 96.31 379 ALA A N 1
ATOM 2725 C CA . ALA A 1 379 ? -0.579 -9.346 -10.579 1.00 96.31 379 ALA A CA 1
ATOM 2726 C C . ALA A 1 379 ? -1.032 -9.383 -9.111 1.00 96.31 379 ALA A C 1
ATOM 2728 O O . ALA A 1 379 ? -0.571 -10.230 -8.350 1.00 96.31 379 ALA A O 1
ATOM 2729 N N . SER A 1 380 ? -1.980 -8.526 -8.724 1.00 95.69 380 SER A N 1
ATOM 2730 C CA . SER A 1 380 ? -2.564 -8.509 -7.381 1.00 95.69 380 SER A CA 1
ATOM 2731 C C . SER A 1 380 ? -3.286 -9.809 -7.047 1.00 95.69 380 SER A C 1
ATOM 2733 O O . SER A 1 380 ? -3.087 -10.338 -5.960 1.00 95.69 380 SER A O 1
ATOM 2735 N N . ALA A 1 381 ? -4.057 -10.385 -7.972 1.00 96.62 381 ALA A N 1
ATOM 2736 C CA . ALA A 1 381 ? -4.706 -11.677 -7.752 1.00 96.62 381 ALA A CA 1
ATOM 2737 C C . ALA A 1 381 ? -3.684 -12.806 -7.522 1.00 96.62 381 ALA A C 1
ATOM 2739 O O . ALA A 1 381 ? -3.856 -13.622 -6.616 1.00 96.62 381 ALA A O 1
ATOM 2740 N N . ALA A 1 382 ? -2.595 -12.830 -8.300 1.00 96.62 382 ALA A N 1
ATOM 2741 C CA . ALA A 1 382 ? -1.515 -13.797 -8.127 1.00 96.62 382 ALA A CA 1
ATOM 2742 C C . ALA A 1 382 ? -0.784 -13.613 -6.787 1.00 96.62 382 ALA A C 1
ATOM 2744 O O . ALA A 1 382 ? -0.526 -14.597 -6.097 1.00 96.62 382 ALA A O 1
ATOM 2745 N N . LEU A 1 383 ? -0.497 -12.368 -6.389 1.00 96.50 383 LEU A N 1
ATOM 2746 C CA . LEU A 1 383 ? 0.081 -12.054 -5.078 1.00 96.50 383 LEU A CA 1
ATOM 2747 C C . LEU A 1 383 ? -0.844 -12.466 -3.939 1.00 96.50 383 LEU A C 1
ATOM 2749 O O . LEU A 1 383 ? -0.377 -13.036 -2.956 1.00 96.50 383 LEU A O 1
ATOM 2753 N N . MET A 1 384 ? -2.144 -12.195 -4.080 1.00 96.94 384 MET A N 1
ATOM 2754 C CA . MET A 1 384 ? -3.121 -12.562 -3.068 1.00 96.94 384 MET A CA 1
ATOM 2755 C C . MET A 1 384 ? -3.147 -14.077 -2.871 1.00 96.94 384 MET A C 1
ATOM 2757 O O . MET A 1 384 ? -3.055 -14.588 -1.758 1.00 96.94 384 MET A O 1
ATOM 2761 N N . LEU A 1 385 ? -3.204 -14.818 -3.976 1.00 96.69 385 LEU A N 1
ATOM 2762 C CA . LEU A 1 385 ? -3.171 -16.270 -3.933 1.00 96.69 385 LEU A CA 1
ATOM 2763 C C . LEU A 1 385 ? -1.862 -16.792 -3.324 1.00 96.69 385 LEU A C 1
ATOM 2765 O O . LEU A 1 385 ? -1.897 -17.648 -2.445 1.00 96.69 385 LEU A O 1
ATOM 2769 N N . PHE A 1 386 ? -0.718 -16.247 -3.743 1.00 95.25 386 PHE A N 1
ATOM 2770 C CA . PHE A 1 386 ? 0.597 -16.614 -3.217 1.00 95.25 386 PHE A CA 1
ATOM 2771 C C . PHE A 1 386 ? 0.693 -16.408 -1.700 1.00 95.25 386 PHE A C 1
ATOM 2773 O O . PHE A 1 386 ? 1.090 -17.321 -0.973 1.00 95.25 386 PHE A O 1
ATOM 2780 N N . CYS A 1 387 ? 0.306 -15.229 -1.208 1.00 95.38 387 CYS A N 1
ATOM 2781 C CA . CYS A 1 387 ? 0.334 -14.930 0.218 1.00 95.38 387 CYS A CA 1
ATOM 2782 C C . CYS A 1 387 ? -0.655 -15.802 0.994 1.00 95.38 387 CYS A C 1
ATOM 2784 O O . CYS A 1 387 ? -0.294 -16.301 2.055 1.00 95.38 387 CYS A O 1
ATOM 2786 N N . PHE A 1 388 ? -1.859 -16.036 0.467 1.00 96.00 388 PHE A N 1
ATOM 2787 C CA . PHE A 1 388 ? -2.848 -16.900 1.109 1.00 96.00 388 PHE A CA 1
ATOM 2788 C C . PHE A 1 388 ? -2.362 -18.348 1.257 1.00 96.00 388 PHE A C 1
ATOM 2790 O O . PHE A 1 388 ? -2.460 -18.916 2.342 1.00 96.00 388 PHE A O 1
ATOM 2797 N N . LEU A 1 389 ? -1.791 -18.932 0.198 1.00 94.88 389 LEU A N 1
ATOM 2798 C CA . LEU A 1 389 ? -1.233 -20.290 0.242 1.00 94.88 389 LEU A CA 1
ATOM 2799 C C . LEU A 1 389 ? -0.061 -20.379 1.226 1.00 94.88 389 LEU A C 1
ATOM 2801 O O . LEU A 1 389 ? -0.037 -21.257 2.085 1.00 94.88 389 LEU A O 1
ATOM 2805 N N . SER A 1 390 ? 0.831 -19.388 1.190 1.00 93.81 390 SER A N 1
ATOM 2806 C CA . SER A 1 390 ? 1.968 -19.307 2.109 1.00 93.81 390 SER A CA 1
ATOM 2807 C C . SER A 1 390 ? 1.531 -19.162 3.575 1.00 93.81 390 SER A C 1
ATOM 2809 O O . SER A 1 390 ? 2.188 -19.685 4.470 1.00 93.81 390 SER A O 1
ATOM 2811 N N . LEU A 1 391 ? 0.436 -18.441 3.848 1.00 92.56 391 LEU A N 1
ATOM 2812 C CA . LEU A 1 391 ? -0.162 -18.335 5.187 1.00 92.56 391 LEU A CA 1
ATOM 2813 C C . LEU A 1 391 ? -0.802 -19.655 5.634 1.00 92.56 391 LEU A C 1
ATOM 2815 O O . LEU A 1 391 ? -0.732 -19.996 6.812 1.00 92.56 391 LEU A O 1
ATOM 2819 N N . ALA A 1 392 ? -1.386 -20.407 4.701 1.00 87.88 392 ALA A N 1
ATOM 2820 C CA . ALA A 1 392 ? -1.949 -21.729 4.954 1.00 87.88 392 ALA A CA 1
ATOM 2821 C C . ALA A 1 392 ? -0.881 -22.829 5.144 1.00 87.88 392 ALA A C 1
ATOM 2823 O O . ALA A 1 392 ? -1.231 -23.949 5.515 1.00 87.88 392 ALA A O 1
ATOM 2824 N N . GLY A 1 393 ? 0.403 -22.519 4.921 1.00 83.50 393 GLY A N 1
ATOM 2825 C CA . GLY A 1 393 ? 1.514 -23.471 5.020 1.00 83.50 393 GLY A CA 1
ATOM 2826 C C . GLY A 1 393 ? 1.635 -24.415 3.820 1.00 83.50 393 GLY A C 1
ATOM 2827 O O . GLY A 1 393 ? 2.164 -25.516 3.980 1.00 83.50 393 GLY A O 1
ATOM 2828 N N . LEU A 1 394 ? 1.116 -24.001 2.657 1.00 52.31 394 LEU A N 1
ATOM 2829 C CA . LEU A 1 394 ? 1.088 -24.756 1.399 1.00 52.31 394 LEU A CA 1
ATOM 2830 C C . LEU A 1 394 ? 2.121 -24.263 0.384 1.00 52.31 394 LEU A C 1
ATOM 2832 O O . LEU A 1 394 ? 2.363 -23.034 0.329 1.00 52.31 394 LEU A O 1
#

Sequence (394 aa):
MRAPAFKCQKRSGFATGAASSGTRAARAAQSAAGNRLTRRNLSNWLESAMPSFSDAALAMCAFWIVAGPLLDKRIEEKVEWLSLSLGAFALTASWSWSERVIIEALARAASLGGALVAGALFFSAVHAPLRRVVGRLCARFGTRPAVAATVALSGLAAPFVTAGVAVLLLVEVLAALPLEEGRRREAGVLGCCAVGLGSGLSSVGGPASAVLMSKVSGAAYPVGPGFLFSLVGAWLVPGLLGLAAGAAVLCGAADPAAKPRPEDPFSLWTLLVLTGRLFVFTAGLVLLGDALTPLIERAFLGLHPAALYWANALASVTDNAALVAVQVSPTMSQDQLRHAFLGVLTAGSAFLSGDPPNLVAAHKLGIPARGWALVGVPASAALMLFCFLSLAGL

pLDDT: mean 83.69, std 17.13, range [26.86, 97.69]

Secondary structure (DSSP, 8-state):
-------------------SHHHHHHHHHHHHHHHHHHHHHHHHHHHHHSPPHHHHHHHHHHHHHHHHHHH-HHHHTTHHHHHHHHHHHHHHHHT---HHHHHHHHHHHHHHHHHHHHHHHHHHHHHHHHHHHHHHHHHHH-HHHHHHHHHHHHHHHHHHH-HHHHHHHHHHHHHHS---HHHHHHHHHHHHHHHHHHHTTSTTT-HHHHHHHHHHTTSSS---TTHHHHHHHHHHHHHHHHHHHHHHHH--S--TT-PPPPPPPPPHHHHHHHHHHHHHHHHHHHHHHHHHHHHHHHHHTTS-HHHHHHHGGGGGTS-HHHHHHHH--TTS-HHHHHHHHHHHHHHTTSSGGG-HHHHHHHHHHT--HHHHHHHHHHHHHHHHHHHHHHHHT-

Foldseek 3Di:
DDDDDDDDDDDDDDDDDDDPPPVVVVVVVVVVVVVVVVVVVVVVVVVVPPQDQLLVLLVVLLCCLWCVLVPDVVCVVQSLVSLQVSLVSLCVSLVVDDPLLLCLLLVLLVLLLVLQVVLVVVCVVVLVVLLVVLVVVCVPPNDLVSLLCLLLVLLQCLQRRALLSSLVSSLSNLLSFQADLLLSLLSSLLSSLSLLLSLQQFCNNALQSVLLLLQQVPAPDDDDRRNSCVLAVVQSSVLSSVSSNVSSVSTDGGNPPRDRDDDDDDDPVVSVVVSVSSSSNSSSLSSSLVSLQVVLCVVAQPDDLQVLLQVLLSLLAGALNSQSSNHDHSHHDSSSSSSNSQSNSLNQSLFCRSYVSSVVSCVSSVQDRVSSNVNRNVSSVVSSVSSSVVSVVD

Radius of gyration: 31.26 Å; chains: 1; bounding box: 96×90×98 Å